Protein AF-0000000078271112 (afdb_homodimer)

InterPro domains:
  IPR029063 S-adenosyl-L-methionine-dependent methyltransferase superfamily [G3DSA:3.40.50.150] (28-225)
  IPR029063 S-adenosyl-L-methionine-dependent methyltransferase superfamily [SSF53335] (27-221)
  IPR041698 Methyltransferase domain 25 [PF13649] (45-143)

pLDDT: mean 88.11, std 14.81, range [43.38, 98.81]

Nearest PDB structures (foldseek):
  2p8j-assembly1_B  TM=8.401E-01  e=4.299E-16  Clostridium acetobutylicum
  2p8j-assembly1_A  TM=8.606E-01  e=5.209E-15  Clostridium acetobutylicum
  7d8d-assembly1_A  TM=6.801E-01  e=1.195E-10  Saccharomyces cerevisiae
  3dp7-assembly1_B  TM=7.350E-01  e=6.106E-08  Phocaeicola vulgatus ATCC 8482
  3mcz-assembly1_B  TM=5.991E-01  e=2.538E-09  Burkholderia thailandensis E264

Organism: NCBI:txid3161138

Secondary structure (DSSP, 8-state):
-HHHHHHHHHHHHHHHHHHTT----S--HHHHHHHHHHGGG-SEEEEET-TTSHHHHHHHHTT-SEEEEEES-HHHHHHHHHHHHHTT--EEEEE--TT--HHHHHT---EEEEEE-S-GGGS-HHHHHHHHHHHHHHEEEEEEEEEEEE-TTSTTTT-SEEEETTEEE--SGGGTT-EEE---HHHHHHHHHHTTEEEEEEEEEEEEETTTTEEEEEEEEEEEE-/-HHHHHHHHHHHHHHHHHHHH----S--HHHHHHHHHHGGG-SEEEEET-TTSHHHHHHHHTT-SEEEEEES-HHHHHHHHHHHHHTT---EEEE--TT--HHHHHT---EEEEEE-S-GGGS-HHHHHHHHHHHHHHEEEEEEEEEEEE-TTSTTTT-SEEEETTEEE--SGGGTT-EEE---HHHHHHHHHHTTEEEEEEEEEEEEETTTTEEEEEEEEEEEE-

Foldseek 3Di:
DVLLVVLLVVLLVLVLVVLVVPCPVADDPVVLVVCLVCVVQFQAEEEEQCFLPRVVVSNVVSPHHEYEYEEQDPVRLVNNVVVCVVVVNDYHYFHDHPDDQPCVGVVAQAGQEYEAEPPQFQDDLVRVLVVLLSVLRRHHAFRKYKYKAWACVFPQQPAADAPDVQWHQHPDPSRHSGITRHDHPVSVVVSCVSSQWAWDDWDKDWDADPVRPGITIMIITMTTHD/DVLLVVLLVVLLVLVLVVLVVPPPPADDPVVLVVCLVCVVQFQAEEEEQCFLPRVVVSNVVSPHHEYEYEHQDPNRLVNNVVVCVVVVNDYHYFHDHPDDQPCVGVVAQAGQEYEAEPPCFQDDLVVVLVVLLSVLRRHHAFRKYKYKAWACVFPQFPAADAPDVQWHQHCDPSRHSGITRHDHPVSVCVSCVSSQWAWDDWDKDWDADPVRPGITIMIITMTTHD

Sequence (452 aa):
MDEIIKAQEHSYKLWEQHISNSMLLYPNEYLTRYIYANRRDFNSILDFGCGDGRHLEMIARAGLEHIIGVDYNRSVLDIAQQRCQKYNIKCELYQNNQNSNLKDLIQRDNLDCVVCWGITLTNAYYAISDIFKQFAKILKPNGKVIANWRAQDDSLYGDGKEIAKDTFIIERDSHKGMLYYIPNLDDIKEIYKSANLEIISIDSERFTIDNGKIINSWHIIEAKKIMDEIIKAQEHSYKLWEQHISNSMLLYPNEYLTRYIYANRRDFNSILDFGCGDGRHLEMIARAGLEHIIGVDYNRSVLDIAQQRCQKYNIKCELYQNNQNSNLKDLIQRDNLDCVVCWGITLTNAYYAISDIFKQFAKILKPNGKVIANWRAQDDSLYGDGKEIAKDTFIIERDSHKGMLYYIPNLDDIKEIYKSANLEIISIDSERFTIDNGKIINSWHIIEAKKI

Structure (mmCIF, N/CA/C/O backbone):
data_AF-0000000078271112-model_v1
#
loop_
_entity.id
_entity.type
_entity.pdbx_description
1 polymer 'SAM-dependent methyltransferase'
#
loop_
_atom_site.group_PDB
_atom_site.id
_atom_site.type_symbol
_atom_site.label_atom_id
_atom_site.label_alt_id
_atom_site.label_comp_id
_atom_site.label_asym_id
_atom_site.label_entity_id
_atom_site.label_seq_id
_atom_site.pdbx_PDB_ins_code
_atom_site.Cartn_x
_atom_site.Cartn_y
_atom_site.Cartn_z
_atom_site.occupancy
_atom_site.B_iso_or_equiv
_atom_site.auth_seq_id
_atom_site.auth_comp_id
_atom_site.auth_asym_id
_atom_site.auth_atom_id
_atom_site.pdbx_PDB_model_num
ATOM 1 N N . MET A 1 1 ? -8.211 17.734 30.438 1 47.28 1 MET A N 1
ATOM 2 C CA . MET A 1 1 ? -7.234 18.375 29.562 1 47.28 1 MET A CA 1
ATOM 3 C C . MET A 1 1 ? -5.82 17.891 29.859 1 47.28 1 MET A C 1
ATOM 5 O O . MET A 1 1 ? -5.078 17.531 28.953 1 47.28 1 MET A O 1
ATOM 9 N N . ASP A 1 2 ? -5.523 17.672 31.094 1 55.12 2 ASP A N 1
ATOM 10 C CA . ASP A 1 2 ? -4.164 17.344 31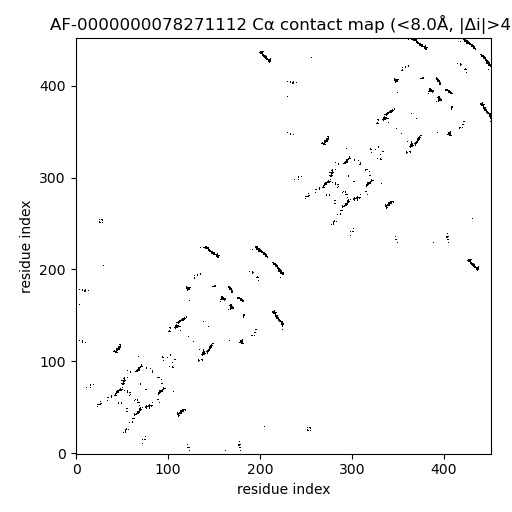.531 1 55.12 2 ASP A CA 1
ATOM 11 C C . ASP A 1 2 ? -3.82 15.891 31.188 1 55.12 2 ASP A C 1
ATOM 13 O O . ASP A 1 2 ? -2.732 15.609 30.688 1 55.12 2 ASP A O 1
ATOM 17 N N . GLU A 1 3 ? -4.68 14.961 31.359 1 50.75 3 GLU A N 1
ATOM 18 C CA . GLU A 1 3 ? -4.418 13.547 31.094 1 50.75 3 GLU A CA 1
ATOM 19 C C . GLU A 1 3 ? -4.223 13.289 29.609 1 50.75 3 GLU A C 1
ATOM 21 O O . GLU A 1 3 ? -3.375 12.492 29.219 1 50.75 3 GLU A O 1
ATOM 26 N N . ILE A 1 4 ? -4.855 13.938 28.781 1 48.5 4 ILE A N 1
ATOM 27 C CA . ILE A 1 4 ? -4.742 13.797 27.344 1 48.5 4 ILE A CA 1
ATOM 28 C C . ILE A 1 4 ? -3.371 14.281 26.875 1 48.5 4 ILE A C 1
ATOM 30 O O . ILE A 1 4 ? -2.723 13.641 26.047 1 48.5 4 ILE A O 1
ATOM 34 N N . ILE A 1 5 ? -3.023 15.547 27.359 1 49.81 5 ILE A N 1
ATOM 35 C CA . ILE A 1 5 ? -1.729 16.109 27.016 1 49.81 5 ILE A CA 1
ATOM 36 C C . ILE A 1 5 ? -0.615 15.148 27.406 1 49.81 5 ILE A C 1
ATOM 38 O O . ILE A 1 5 ? 0.311 14.914 26.625 1 49.81 5 ILE A O 1
ATOM 42 N N . LYS A 1 6 ? -0.731 14.602 28.703 1 56.81 6 LYS A N 1
ATOM 43 C CA . LYS A 1 6 ? 0.271 13.656 29.172 1 56.81 6 LYS A CA 1
ATOM 44 C C . LYS A 1 6 ? 0.307 12.406 28.297 1 56.81 6 LYS A C 1
ATOM 46 O O . LYS A 1 6 ? 1.384 11.914 27.953 1 56.81 6 LYS A O 1
ATOM 51 N N . ALA A 1 7 ? -0.798 11.93 27.906 1 53 7 ALA A N 1
ATOM 52 C CA . ALA A 1 7 ? -0.887 10.734 27.078 1 53 7 ALA A CA 1
ATOM 53 C C . ALA A 1 7 ? -0.323 11 25.672 1 53 7 ALA A C 1
ATOM 55 O O . ALA A 1 7 ? 0.351 10.141 25.109 1 53 7 ALA A O 1
ATOM 56 N N . GLN A 1 8 ? -0.509 12.117 25.172 1 48 8 GLN A N 1
ATOM 57 C CA . GLN A 1 8 ? 0.015 12.5 23.875 1 48 8 GLN A CA 1
ATOM 58 C C . GLN A 1 8 ? 1.54 12.562 23.891 1 48 8 GLN A C 1
ATOM 60 O O . GLN A 1 8 ? 2.195 12.062 22.969 1 48 8 GLN A O 1
ATOM 65 N N . GLU A 1 9 ? 2.014 13.234 24.922 1 55.5 9 GLU A N 1
ATOM 66 C CA . GLU A 1 9 ? 3.465 13.336 25.062 1 55.5 9 GLU A CA 1
ATOM 67 C C . GLU A 1 9 ? 4.105 11.961 25.188 1 55.5 9 GLU A C 1
ATOM 69 O O . GLU A 1 9 ? 5.168 11.703 24.609 1 55.5 9 GLU A O 1
ATOM 74 N N . HIS A 1 10 ? 3.496 11.055 25.922 1 56.44 10 HIS A N 1
ATOM 75 C CA . HIS A 1 10 ? 3.969 9.688 26.094 1 56.44 10 HIS A CA 1
ATOM 76 C C . HIS A 1 10 ? 3.922 8.922 24.781 1 56.44 10 HIS A C 1
ATOM 78 O O . HIS A 1 10 ? 4.848 8.172 24.453 1 56.44 10 HIS A O 1
ATOM 84 N N . SER A 1 11 ? 2.971 9.148 24 1 53.44 11 SER A N 1
ATOM 85 C CA . SER A 1 11 ? 2.83 8.492 22.703 1 53.44 11 SER A CA 1
ATOM 86 C C . SER A 1 11 ? 3.939 8.914 21.75 1 53.44 11 SER A C 1
ATOM 88 O O . SER A 1 11 ? 4.461 8.094 21 1 53.44 11 SER A O 1
ATOM 90 N N . TYR A 1 12 ? 4.246 10.211 21.797 1 52.47 12 TYR A N 1
ATOM 91 C CA . TYR A 1 12 ? 5.324 10.703 20.938 1 52.47 12 TYR A CA 1
ATOM 92 C C . TYR A 1 12 ? 6.637 10 21.281 1 52.47 12 TYR A C 1
ATOM 94 O O . TYR A 1 12 ? 7.398 9.641 20.375 1 52.47 12 TYR A O 1
ATOM 102 N N . LYS A 1 13 ? 6.984 9.727 22.547 1 55.78 13 LYS A N 1
ATOM 103 C CA . LYS A 1 13 ? 8.188 9.047 23 1 55.78 13 LYS A CA 1
ATOM 104 C C . LYS A 1 13 ? 8.203 7.586 22.562 1 55.78 13 LYS A C 1
ATOM 106 O O . LYS A 1 13 ? 9.234 7.07 22.141 1 55.78 13 LYS A O 1
ATOM 111 N N . LEU A 1 14 ? 7.062 6.891 22.641 1 53.66 14 LEU A N 1
ATOM 112 C CA . LEU A 1 14 ? 6.961 5.488 22.25 1 53.66 14 LEU A CA 1
ATOM 113 C C . LEU A 1 14 ? 7.152 5.328 20.734 1 53.66 14 LEU A C 1
ATOM 115 O O . LEU A 1 14 ? 7.777 4.363 20.297 1 53.66 14 LEU A O 1
ATOM 119 N N . TRP A 1 15 ? 6.594 6.168 20.031 1 51.69 15 TRP A N 1
ATOM 120 C CA . TRP A 1 15 ? 6.758 6.145 18.578 1 51.69 15 TRP A CA 1
ATOM 121 C C . TRP A 1 15 ? 8.227 6.242 18.188 1 51.69 15 TRP A C 1
ATOM 123 O O . TRP A 1 15 ? 8.68 5.555 17.281 1 51.69 15 TRP A O 1
ATOM 133 N N . GLU A 1 16 ? 8.961 7.016 18.859 1 51.28 16 GLU A N 1
ATOM 134 C CA . GLU A 1 16 ? 10.398 7.16 18.625 1 51.28 16 GLU A CA 1
ATOM 135 C C . GLU A 1 16 ? 11.109 5.82 18.75 1 51.28 16 GLU A C 1
ATOM 137 O O . GLU A 1 16 ? 12 5.508 17.953 1 51.28 16 GLU A O 1
ATOM 142 N N . GLN A 1 17 ? 10.75 5.07 19.719 1 51.94 17 GLN A N 1
ATOM 143 C CA . GLN A 1 17 ? 11.383 3.777 19.938 1 51.94 17 GLN A CA 1
ATOM 144 C C . GLN A 1 17 ? 10.992 2.771 18.875 1 51.94 17 GLN A C 1
ATOM 146 O O . GLN A 1 17 ? 11.797 1.922 18.484 1 51.94 17 GLN A O 1
ATOM 151 N N . HIS A 1 18 ? 9.836 2.727 18.406 1 47.44 18 HIS A N 1
ATOM 152 C CA . HIS A 1 18 ? 9.305 1.797 17.422 1 47.44 18 HIS A CA 1
ATOM 153 C C . HIS A 1 18 ? 9.891 2.068 16.047 1 47.44 18 HIS A C 1
ATOM 155 O O . HIS A 1 18 ? 10.211 1.133 15.305 1 47.44 18 HIS A O 1
ATOM 161 N N . ILE A 1 19 ? 10.047 3.262 15.633 1 46.75 19 ILE A N 1
ATOM 162 C CA . ILE A 1 19 ? 10.516 3.615 14.297 1 46.75 19 ILE A CA 1
ATOM 163 C C . ILE A 1 19 ? 11.992 3.277 14.156 1 46.75 19 ILE A C 1
ATOM 165 O O . ILE A 1 19 ? 12.453 2.887 13.086 1 46.75 19 ILE A O 1
ATOM 169 N N . SER A 1 20 ? 12.688 3.332 15.18 1 43.38 20 SER A N 1
ATOM 170 C CA . SER A 1 20 ? 14.102 3.02 15.031 1 43.38 20 SER A CA 1
ATOM 171 C C . SER A 1 20 ? 14.305 1.609 14.484 1 43.38 20 SER A C 1
ATOM 173 O O . SER A 1 20 ? 15.289 1.341 13.797 1 43.38 20 SER A O 1
ATOM 175 N N . ASN A 1 21 ? 13.5 0.741 14.758 1 43.47 21 ASN A N 1
ATOM 176 C CA . ASN A 1 21 ? 13.703 -0.649 14.367 1 43.47 21 ASN A CA 1
ATOM 177 C C . ASN A 1 21 ? 12.984 -0.968 13.055 1 43.47 21 ASN A C 1
ATOM 179 O O . ASN A 1 21 ? 13.18 -2.037 12.477 1 43.47 21 ASN A O 1
ATOM 183 N N . SER A 1 22 ? 11.859 -0.293 12.797 1 44.56 22 SER A N 1
ATOM 184 C CA . SER A 1 22 ? 11 -0.659 11.68 1 44.56 22 SER A CA 1
ATOM 185 C C . SER A 1 22 ? 11.398 0.09 10.406 1 44.56 22 SER A C 1
ATOM 187 O O . SER A 1 22 ? 11.344 1.321 10.367 1 44.56 22 SER A O 1
ATOM 189 N N . MET A 1 23 ? 12.422 -0.228 9.781 1 43.69 23 MET A N 1
ATOM 190 C CA . MET A 1 23 ? 12.773 0.307 8.469 1 43.69 23 MET A CA 1
ATOM 191 C C . MET A 1 23 ? 11.539 0.406 7.574 1 43.69 23 MET A C 1
ATOM 193 O O . MET A 1 23 ? 11.023 -0.611 7.105 1 43.69 23 MET A O 1
ATOM 197 N N . LEU A 1 24 ? 10.523 1.149 7.941 1 53.94 24 LEU A N 1
ATOM 198 C CA . LEU A 1 24 ? 9.461 1.51 7.016 1 53.94 24 LEU A CA 1
ATOM 199 C C . LEU A 1 24 ? 10.023 1.9 5.656 1 53.94 24 LEU A C 1
ATOM 201 O O . LEU A 1 24 ? 10.273 3.08 5.398 1 53.94 24 LEU A O 1
ATOM 205 N N . LEU A 1 25 ? 10.453 0.879 4.988 1 69.5 25 LEU A N 1
ATOM 206 C CA . LEU A 1 25 ? 11.352 1.013 3.846 1 69.5 25 LEU A CA 1
ATOM 207 C C . LEU A 1 25 ? 10.625 1.623 2.652 1 69.5 25 LEU A C 1
ATOM 209 O O . LEU A 1 25 ? 11.156 2.516 1.986 1 69.5 25 LEU A O 1
ATOM 213 N N . TYR A 1 26 ? 9.312 1.287 2.666 1 87 26 TYR A N 1
ATOM 214 C CA . TYR A 1 26 ? 8.656 1.716 1.432 1 87 26 TYR A CA 1
ATOM 215 C C . TYR A 1 26 ? 7.508 2.67 1.726 1 87 26 TYR A C 1
ATOM 217 O O . TYR A 1 26 ? 6.891 2.598 2.791 1 87 26 TYR A O 1
ATOM 225 N N . PRO A 1 27 ? 7.262 3.662 0.938 1 92.19 27 PRO A N 1
ATOM 226 C CA . PRO A 1 27 ? 6.141 4.582 1.134 1 92.19 27 PRO A CA 1
ATOM 227 C C . PRO A 1 27 ? 4.785 3.891 1.033 1 92.19 27 PRO A C 1
ATOM 229 O O . PRO A 1 27 ? 4.699 2.76 0.546 1 92.19 27 PRO A O 1
ATOM 232 N N . ASN A 1 28 ? 3.777 4.547 1.614 1 94.94 28 ASN A N 1
ATOM 233 C CA . ASN A 1 28 ? 2.412 4.059 1.456 1 94.94 28 ASN A CA 1
ATOM 234 C C . ASN A 1 28 ? 1.999 4.012 -0.012 1 94.94 28 ASN A C 1
ATOM 236 O O . ASN A 1 28 ? 2.248 4.961 -0.761 1 94.94 28 ASN A O 1
ATOM 240 N N . GLU A 1 29 ? 1.38 2.939 -0.361 1 92.88 29 GLU A N 1
ATOM 241 C CA . GLU A 1 29 ? 1.055 2.721 -1.767 1 92.88 29 GLU A CA 1
ATOM 242 C C . GLU A 1 29 ? -0.003 3.709 -2.248 1 92.88 29 GLU A C 1
ATOM 244 O O . GLU A 1 29 ? 0.097 4.242 -3.355 1 92.88 29 GLU A O 1
ATOM 249 N N . TYR A 1 30 ? -1.003 3.959 -1.472 1 95.94 30 TYR A N 1
ATOM 250 C CA . TYR A 1 30 ? -2.053 4.887 -1.873 1 95.94 30 TYR A CA 1
ATOM 251 C C . TYR A 1 30 ? -1.487 6.285 -2.107 1 95.94 30 TYR A C 1
ATOM 253 O O . TYR A 1 30 ? -1.738 6.895 -3.148 1 95.94 30 TYR A O 1
ATOM 261 N N . LEU A 1 31 ? -0.753 6.746 -1.121 1 96.69 31 LEU A N 1
ATOM 262 C CA . LEU A 1 31 ? -0.17 8.078 -1.212 1 96.69 31 LEU A CA 1
ATOM 263 C C . LEU A 1 31 ? 0.755 8.188 -2.42 1 96.69 31 LEU A C 1
ATOM 265 O O . LEU A 1 31 ? 0.786 9.219 -3.094 1 96.69 31 LEU A O 1
ATOM 269 N N . THR A 1 32 ? 1.495 7.145 -2.705 1 93.81 32 THR A N 1
ATOM 270 C CA . THR A 1 32 ? 2.389 7.113 -3.859 1 93.81 32 THR A CA 1
ATOM 271 C C . THR A 1 32 ? 1.607 7.316 -5.152 1 93.81 32 THR A C 1
ATOM 273 O O . THR A 1 32 ? 1.976 8.156 -5.98 1 93.81 32 THR A O 1
ATOM 276 N N . ARG A 1 33 ? 0.561 6.574 -5.262 1 92.81 33 ARG A N 1
ATOM 277 C CA . ARG A 1 33 ? -0.277 6.715 -6.449 1 92.81 33 ARG A CA 1
ATOM 278 C C . ARG A 1 33 ? -0.792 8.148 -6.59 1 92.81 33 ARG A C 1
ATOM 280 O O . ARG A 1 33 ? -0.781 8.711 -7.684 1 92.81 33 ARG A O 1
ATOM 287 N N . TYR A 1 34 ? -1.225 8.703 -5.527 1 96.12 34 TYR A N 1
ATOM 288 C CA . TYR A 1 34 ? -1.773 10.055 -5.523 1 96.12 34 TYR A CA 1
ATOM 289 C C . TYR A 1 34 ? -0.728 11.07 -5.969 1 96.12 34 TYR A C 1
ATOM 291 O O . TYR A 1 34 ? -1.002 11.922 -6.82 1 96.12 34 TYR A O 1
ATOM 299 N N . ILE A 1 35 ? 0.471 11.008 -5.352 1 95.69 35 ILE A N 1
ATOM 300 C CA . ILE A 1 35 ? 1.534 11.969 -5.641 1 95.69 35 ILE A CA 1
ATOM 301 C C . ILE A 1 35 ? 1.951 11.852 -7.105 1 95.69 35 ILE A C 1
ATOM 303 O O . ILE A 1 35 ? 2.074 12.859 -7.805 1 95.69 35 ILE A O 1
ATOM 307 N N . TYR A 1 36 ? 2.102 10.656 -7.582 1 91.75 36 TYR A N 1
ATOM 308 C CA . TYR A 1 36 ? 2.539 10.469 -8.961 1 91.75 36 TYR A CA 1
ATOM 309 C C . TYR A 1 36 ? 1.475 10.938 -9.945 1 91.75 36 TYR A C 1
ATOM 311 O O . TYR A 1 36 ? 1.794 11.531 -10.977 1 91.75 36 TYR A O 1
ATOM 319 N N . ALA A 1 37 ? 0.24 10.688 -9.602 1 92.38 37 ALA A N 1
ATOM 320 C CA . ALA A 1 37 ? -0.849 11.109 -10.484 1 92.38 37 ALA A CA 1
ATOM 321 C C . ALA A 1 37 ? -0.952 12.633 -10.539 1 92.38 37 ALA A C 1
ATOM 323 O O . ALA A 1 37 ? -1.378 13.188 -11.555 1 92.38 37 ALA A O 1
ATOM 324 N N . ASN A 1 38 ? -0.513 13.289 -9.484 1 94.06 38 ASN A N 1
ATOM 325 C CA . ASN A 1 38 ? -0.705 14.734 -9.391 1 94.06 38 ASN A CA 1
ATOM 326 C C . ASN A 1 38 ? 0.626 15.477 -9.422 1 94.06 38 ASN A C 1
ATOM 328 O O . ASN A 1 38 ? 0.677 16.688 -9.156 1 94.06 38 ASN A O 1
ATOM 332 N N . ARG A 1 39 ? 1.689 14.836 -9.789 1 91.62 39 ARG A N 1
ATOM 333 C CA . ARG A 1 39 ? 3.043 15.359 -9.633 1 91.62 39 ARG A CA 1
ATOM 334 C C . ARG A 1 39 ? 3.24 16.609 -10.477 1 91.62 39 ARG A C 1
ATOM 336 O O . ARG A 1 39 ? 4.043 17.484 -10.125 1 91.62 39 ARG A O 1
ATOM 343 N N . ARG A 1 40 ? 2.475 16.766 -11.523 1 93.19 40 ARG A N 1
ATOM 344 C CA . ARG A 1 40 ? 2.635 17.938 -12.391 1 93.19 40 ARG A CA 1
ATOM 345 C C . ARG A 1 40 ? 1.954 19.156 -11.797 1 93.19 40 ARG A C 1
ATOM 347 O O . ARG A 1 40 ? 2.238 20.281 -12.195 1 93.19 40 ARG A O 1
ATOM 354 N N . ASP A 1 41 ? 1.094 18.875 -10.836 1 94.38 41 ASP A N 1
ATOM 355 C CA . ASP A 1 41 ? 0.345 19.969 -10.219 1 94.38 41 ASP A CA 1
ATOM 356 C C . ASP A 1 41 ? 1.08 20.516 -8.992 1 94.38 41 ASP A C 1
ATOM 358 O O . ASP A 1 41 ? 0.728 21.578 -8.477 1 94.38 41 ASP A O 1
ATOM 362 N N . PHE A 1 42 ? 2.098 19.844 -8.586 1 95.88 42 PHE A N 1
ATOM 363 C CA . PHE A 1 42 ? 2.754 20.203 -7.332 1 95.88 42 PHE A CA 1
ATOM 364 C C . PHE A 1 42 ? 4.211 20.594 -7.574 1 95.88 42 PHE A C 1
ATOM 366 O O . PHE A 1 42 ? 4.98 19.797 -8.125 1 95.88 42 PHE A O 1
ATOM 373 N N . ASN A 1 43 ? 4.512 21.781 -7.215 1 94.5 43 ASN A N 1
ATOM 374 C CA . ASN A 1 43 ? 5.91 22.188 -7.203 1 94.5 43 ASN A CA 1
ATOM 375 C C . ASN A 1 43 ? 6.5 22.125 -5.797 1 94.5 43 ASN A C 1
ATOM 377 O O . ASN A 1 43 ? 7.684 21.844 -5.625 1 94.5 43 ASN A O 1
ATOM 381 N N . SER A 1 44 ? 5.656 22.484 -4.832 1 97.38 44 SER A N 1
ATOM 382 C CA . SER A 1 44 ? 6.059 22.516 -3.43 1 97.38 44 SER A CA 1
ATOM 383 C C . SER A 1 44 ? 5.148 21.641 -2.572 1 97.38 44 SER A C 1
ATOM 385 O O . SER A 1 44 ? 3.928 21.672 -2.727 1 97.38 44 SER A O 1
ATOM 387 N N . ILE A 1 45 ? 5.777 20.859 -1.709 1 98.31 45 ILE A N 1
ATOM 388 C CA . ILE A 1 45 ? 5.008 19.938 -0.891 1 98.31 45 ILE A CA 1
ATOM 389 C C . ILE A 1 45 ? 5.633 19.828 0.497 1 98.31 45 ILE A C 1
ATOM 391 O O . ILE A 1 45 ? 6.859 19.828 0.632 1 98.31 45 ILE A O 1
ATOM 395 N N . LEU A 1 46 ? 4.789 19.828 1.486 1 98.25 46 LEU A N 1
ATOM 396 C CA . LEU A 1 46 ? 5.199 19.594 2.867 1 98.25 46 LEU A CA 1
ATOM 397 C C . LEU A 1 46 ? 4.676 18.25 3.365 1 98.25 46 LEU A C 1
ATOM 399 O O . LEU A 1 46 ? 3.482 17.953 3.246 1 98.25 46 LEU A O 1
ATOM 403 N N . ASP A 1 47 ? 5.574 17.406 3.773 1 98 47 ASP A N 1
ATOM 404 C CA . ASP A 1 47 ? 5.227 16.203 4.508 1 98 47 ASP A CA 1
ATOM 405 C C . ASP A 1 47 ? 5.238 16.453 6.016 1 98 47 ASP A C 1
ATOM 407 O O . ASP A 1 47 ? 6.301 16.438 6.641 1 98 47 ASP A O 1
ATOM 411 N N . PHE A 1 48 ? 3.998 16.719 6.621 1 97 48 PHE A N 1
ATOM 412 C CA . PHE A 1 48 ? 3.871 16.969 8.055 1 97 48 PHE A CA 1
ATOM 413 C C . PHE A 1 48 ? 3.896 15.664 8.836 1 97 48 PHE A C 1
ATOM 415 O O . PHE A 1 48 ? 3.033 14.805 8.648 1 97 48 PHE A O 1
ATOM 422 N N . GLY A 1 49 ? 4.801 15.555 9.75 1 94 49 GLY A N 1
ATOM 423 C CA . GLY A 1 49 ? 5.078 14.258 10.352 1 94 49 GLY A CA 1
ATOM 424 C C . GLY A 1 49 ? 5.824 13.312 9.43 1 94 49 GLY A C 1
ATOM 425 O O . GLY A 1 49 ? 5.406 12.172 9.227 1 94 49 GLY A O 1
ATOM 426 N N . CYS A 1 50 ? 6.953 13.742 8.914 1 94.88 50 CYS A N 1
ATOM 427 C CA . CYS A 1 50 ? 7.621 13.055 7.812 1 94.88 50 CYS A CA 1
ATOM 428 C C . CYS A 1 50 ? 8.352 11.82 8.312 1 94.88 50 CYS A C 1
ATOM 430 O O . CYS A 1 50 ? 8.742 10.961 7.512 1 94.88 50 CYS A O 1
ATOM 432 N N . GLY A 1 51 ? 8.547 11.703 9.672 1 91.06 51 GLY A N 1
ATOM 433 C CA . GLY A 1 51 ? 9.195 10.523 10.219 1 91.06 51 GLY A CA 1
ATOM 434 C C . GLY A 1 51 ? 10.57 10.273 9.625 1 91.06 51 GLY A C 1
ATOM 435 O O . GLY A 1 51 ? 11.406 11.188 9.57 1 91.06 51 GLY A O 1
ATOM 436 N N . ASP A 1 52 ? 10.828 9.062 9.203 1 87.56 52 ASP A N 1
ATOM 437 C CA . ASP A 1 52 ? 12.148 8.672 8.711 1 87.56 52 ASP A CA 1
ATOM 438 C C . ASP A 1 52 ? 12.352 9.141 7.27 1 87.56 52 ASP A C 1
ATOM 440 O O . ASP A 1 52 ? 13.375 8.844 6.656 1 87.56 52 ASP A O 1
ATOM 444 N N . GLY A 1 53 ? 11.367 9.742 6.684 1 92 53 GLY A N 1
ATOM 445 C CA . GLY A 1 53 ? 11.516 10.383 5.387 1 92 53 GLY A CA 1
ATOM 446 C C . GLY A 1 53 ? 11.125 9.492 4.227 1 92 53 GLY A C 1
ATOM 447 O O . GLY A 1 53 ? 11.438 9.789 3.072 1 92 53 GLY A O 1
ATOM 448 N N . ARG A 1 54 ? 10.438 8.391 4.461 1 90.62 54 ARG A N 1
ATOM 449 C CA . ARG A 1 54 ? 10.078 7.465 3.393 1 90.62 54 ARG A CA 1
ATOM 450 C C . ARG A 1 54 ? 9.227 8.156 2.334 1 90.62 54 ARG A C 1
ATOM 452 O O . ARG A 1 54 ? 9.391 7.914 1.137 1 90.62 54 ARG A O 1
ATOM 459 N N . HIS A 1 55 ? 8.375 8.992 2.746 1 95.81 55 HIS A N 1
ATOM 460 C CA . HIS A 1 55 ? 7.543 9.688 1.768 1 95.81 55 HIS A CA 1
ATOM 461 C C . HIS A 1 55 ? 8.297 10.852 1.131 1 95.81 55 HIS A C 1
ATOM 463 O O . HIS A 1 55 ? 8.031 11.203 -0.022 1 95.81 55 HIS A O 1
ATOM 469 N N . LEU A 1 56 ? 9.289 11.461 1.831 1 95.06 56 LEU A N 1
ATOM 470 C CA . LEU A 1 56 ? 10.133 12.484 1.23 1 95.06 56 LEU A CA 1
ATOM 471 C C . LEU A 1 56 ? 10.891 11.93 0.026 1 95.06 56 LEU A C 1
ATOM 473 O O . LEU A 1 56 ? 10.938 12.57 -1.028 1 95.06 56 LEU A O 1
ATOM 477 N N . GLU A 1 57 ? 11.445 10.797 0.239 1 90 57 GLU A N 1
ATOM 478 C CA . GLU A 1 57 ? 12.172 10.141 -0.841 1 90 57 GLU A CA 1
ATOM 479 C C . GLU A 1 57 ? 11.258 9.875 -2.039 1 90 57 GLU A C 1
ATOM 481 O O . GLU A 1 57 ? 11.633 10.148 -3.182 1 90 57 GLU A O 1
ATOM 486 N N . MET A 1 58 ? 10.133 9.305 -1.766 1 91.56 58 MET A N 1
ATOM 487 C CA . MET A 1 58 ? 9.164 8.984 -2.812 1 91.56 58 MET A CA 1
ATOM 488 C C . MET A 1 58 ? 8.727 10.25 -3.551 1 91.56 58 MET A C 1
ATOM 490 O O . MET A 1 58 ? 8.656 10.258 -4.781 1 91.56 58 MET A O 1
ATOM 494 N N . ILE A 1 59 ? 8.5 11.359 -2.842 1 95.56 59 ILE A N 1
ATOM 495 C CA . ILE A 1 59 ? 8.078 12.633 -3.422 1 95.56 59 ILE A CA 1
ATOM 496 C C . ILE A 1 59 ? 9.188 13.172 -4.324 1 95.56 59 ILE A C 1
ATOM 498 O O . ILE A 1 59 ? 8.914 13.641 -5.434 1 95.56 59 ILE A O 1
ATOM 502 N N . ALA A 1 60 ? 10.391 13.055 -3.852 1 92.25 60 ALA A N 1
ATOM 503 C CA . ALA A 1 60 ? 11.531 13.508 -4.645 1 92.25 60 ALA A CA 1
ATOM 504 C C . ALA A 1 60 ? 11.648 12.703 -5.938 1 92.25 60 ALA A C 1
ATOM 506 O O . ALA A 1 60 ? 11.883 13.266 -7.008 1 92.25 60 ALA A O 1
ATOM 507 N N . ARG A 1 61 ? 11.484 11.445 -5.816 1 87.5 61 ARG A N 1
ATOM 508 C CA . ARG A 1 61 ? 11.586 10.562 -6.973 1 87.5 61 ARG A CA 1
ATOM 509 C C . ARG A 1 61 ? 10.477 10.852 -7.977 1 87.5 61 ARG A C 1
ATOM 511 O O . ARG A 1 61 ? 10.648 10.641 -9.18 1 87.5 61 ARG A O 1
ATOM 518 N N . ALA A 1 62 ? 9.383 11.328 -7.441 1 90 62 ALA A N 1
ATOM 519 C CA . ALA A 1 62 ? 8.266 11.688 -8.312 1 90 62 ALA A CA 1
ATOM 520 C C . ALA A 1 62 ? 8.57 12.961 -9.094 1 90 62 ALA A C 1
ATOM 522 O O . ALA A 1 62 ? 7.816 13.344 -9.992 1 90 62 ALA A O 1
ATOM 523 N N . GLY A 1 63 ? 9.625 13.633 -8.75 1 91.12 63 GLY A N 1
ATOM 524 C CA . GLY A 1 63 ? 10.094 14.75 -9.547 1 91.12 63 GLY A CA 1
ATOM 525 C C . GLY A 1 63 ? 9.75 16.109 -8.953 1 91.12 63 GLY A C 1
ATOM 526 O O . GLY A 1 63 ? 9.898 17.141 -9.609 1 91.12 63 GLY A O 1
ATOM 527 N N . LEU A 1 64 ? 9.219 16.109 -7.754 1 92.81 64 LEU A N 1
ATOM 528 C CA . LEU A 1 64 ? 8.898 17.375 -7.121 1 92.81 64 LEU A CA 1
ATOM 529 C C . LEU A 1 64 ? 10.172 18.109 -6.691 1 92.81 64 LEU A C 1
ATOM 531 O O . LEU A 1 64 ? 11.125 17.484 -6.23 1 92.81 64 LEU A O 1
ATOM 535 N N . GLU A 1 65 ? 10.117 19.375 -6.758 1 90.5 65 GLU A N 1
ATOM 536 C CA . GLU A 1 65 ? 11.336 20.156 -6.641 1 90.5 65 GLU A CA 1
ATOM 537 C C . GLU A 1 65 ? 11.508 20.703 -5.227 1 90.5 65 GLU A C 1
ATOM 539 O O . GLU A 1 65 ? 12.625 20.75 -4.703 1 90.5 65 GLU A O 1
ATOM 544 N N . HIS A 1 66 ? 10.461 21.219 -4.645 1 96.31 66 HIS A N 1
ATOM 545 C CA . HIS A 1 66 ? 10.531 21.844 -3.328 1 96.31 66 HIS A CA 1
ATOM 546 C C . HIS A 1 66 ? 9.852 20.984 -2.271 1 96.31 66 HIS A C 1
ATOM 548 O O . HIS A 1 66 ? 8.625 21.016 -2.125 1 96.31 66 HIS A O 1
ATOM 554 N N . ILE A 1 67 ? 10.648 20.281 -1.534 1 97.94 67 ILE A N 1
ATOM 555 C CA . ILE A 1 67 ? 10.148 19.297 -0.575 1 97.94 67 ILE A CA 1
ATOM 556 C C . ILE A 1 67 ? 10.531 19.734 0.841 1 97.94 67 ILE A C 1
ATOM 558 O O . ILE A 1 67 ? 11.688 20.062 1.106 1 97.94 67 ILE A O 1
ATOM 562 N N . ILE A 1 68 ? 9.539 19.75 1.699 1 97.88 68 ILE A N 1
ATOM 563 C CA . ILE A 1 68 ? 9.742 20.109 3.102 1 97.88 68 ILE A CA 1
ATOM 564 C C . ILE A 1 68 ? 9.258 18.969 3.992 1 97.88 68 ILE A C 1
ATOM 566 O O . ILE A 1 68 ? 8.195 18.391 3.748 1 97.88 68 ILE A O 1
ATOM 570 N N . GLY A 1 69 ? 10.016 18.547 4.906 1 97.38 69 GLY A N 1
ATOM 571 C CA . GLY A 1 69 ? 9.609 17.609 5.949 1 97.38 69 GLY A CA 1
ATOM 572 C C . GLY A 1 69 ? 9.609 18.234 7.336 1 97.38 69 GLY A C 1
ATOM 573 O O . GLY A 1 69 ? 10.523 18.984 7.688 1 97.38 69 GLY A O 1
ATOM 574 N N . VAL A 1 70 ? 8.547 18.016 8.078 1 96 70 VAL A N 1
ATOM 575 C CA . VAL A 1 70 ? 8.453 18.484 9.461 1 96 70 VAL A CA 1
ATOM 576 C C . VAL A 1 70 ? 8.133 17.312 10.383 1 96 70 VAL A C 1
ATOM 578 O O . VAL A 1 70 ? 7.297 16.469 10.062 1 96 70 VAL A O 1
ATOM 581 N N . ASP A 1 71 ? 8.844 17.188 11.398 1 92.44 71 ASP A N 1
ATOM 582 C CA . ASP A 1 71 ? 8.555 16.203 12.445 1 92.44 71 ASP A CA 1
ATOM 583 C C . ASP A 1 71 ? 8.977 16.719 13.812 1 92.44 71 ASP A C 1
ATOM 585 O O . ASP A 1 71 ? 9.867 17.562 13.914 1 92.44 71 ASP A O 1
ATOM 589 N N . TYR A 1 72 ? 8.266 16.25 14.781 1 85.62 72 TYR A N 1
ATOM 590 C CA . TYR A 1 72 ? 8.57 16.672 16.141 1 85.62 72 TYR A CA 1
ATOM 591 C C . TYR A 1 72 ? 9.828 15.969 16.656 1 85.62 72 TYR A C 1
ATOM 593 O O . TYR A 1 72 ? 10.57 16.531 17.469 1 85.62 72 TYR A O 1
ATOM 601 N N . ASN A 1 73 ? 10.047 14.812 16.188 1 81.5 73 ASN A N 1
ATOM 602 C CA . ASN A 1 73 ? 11.094 13.945 16.719 1 81.5 73 ASN A CA 1
ATOM 603 C C . ASN A 1 73 ? 12.414 14.148 15.992 1 81.5 73 ASN A C 1
ATOM 605 O O . ASN A 1 73 ? 12.547 13.789 14.82 1 81.5 73 ASN A O 1
ATOM 609 N N . ARG A 1 74 ? 13.406 14.617 16.75 1 84.38 74 ARG A N 1
ATOM 610 C CA . ARG A 1 74 ? 14.711 14.906 16.156 1 84.38 74 ARG A CA 1
ATOM 611 C C . ARG A 1 74 ? 15.391 13.625 15.68 1 84.38 74 ARG A C 1
ATOM 613 O O . ARG A 1 74 ? 16.062 13.625 14.641 1 84.38 74 ARG A O 1
ATOM 620 N N . SER A 1 75 ? 15.211 12.602 16.391 1 81.94 75 SER A N 1
ATOM 621 C CA . SER A 1 75 ? 15.891 11.352 16.047 1 81.94 75 SER A CA 1
ATOM 622 C C . SER A 1 75 ? 15.438 10.82 14.695 1 81.94 75 SER A C 1
ATOM 624 O O . SER A 1 75 ? 16.25 10.336 13.914 1 81.94 75 SER A O 1
ATOM 626 N N . VAL A 1 76 ? 14.156 10.891 14.453 1 85.25 76 VAL A N 1
ATOM 627 C CA . VAL A 1 76 ? 13.656 10.383 13.18 1 85.25 76 VAL A CA 1
ATOM 628 C C . VAL A 1 76 ? 14.031 11.344 12.055 1 85.25 76 VAL A C 1
ATOM 630 O O . VAL A 1 76 ? 14.273 10.93 10.922 1 85.25 76 VAL A O 1
ATOM 633 N N . LEU A 1 77 ? 1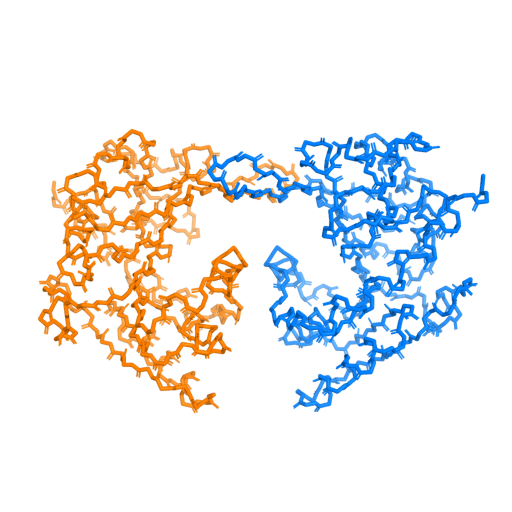4.102 12.602 12.367 1 90.25 77 LEU A N 1
ATOM 63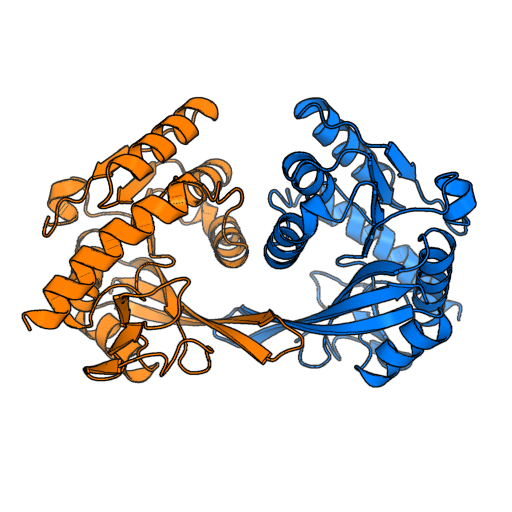4 C CA . LEU A 1 77 ? 14.531 13.586 11.383 1 90.25 77 LEU A CA 1
ATOM 635 C C . LEU A 1 77 ? 15.969 13.344 10.953 1 90.25 77 LEU A C 1
ATOM 637 O O . LEU A 1 77 ? 16.328 13.57 9.797 1 90.25 77 LEU A O 1
ATOM 641 N N . ASP A 1 78 ? 16.75 12.922 11.898 1 88.69 78 ASP A N 1
ATOM 642 C CA . ASP A 1 78 ? 18.141 12.586 11.57 1 88.69 78 ASP A CA 1
ATOM 643 C C . ASP A 1 78 ? 18.203 11.43 10.57 1 88.69 78 ASP A C 1
ATOM 645 O O . ASP A 1 78 ? 19.016 11.445 9.648 1 88.69 78 ASP A O 1
ATOM 649 N N . ILE A 1 79 ? 17.359 10.508 10.812 1 85.44 79 ILE A N 1
ATOM 650 C CA . ILE A 1 79 ? 17.266 9.398 9.875 1 85.44 79 ILE A CA 1
ATOM 651 C C . ILE A 1 79 ? 16.812 9.906 8.508 1 85.44 79 ILE A C 1
ATOM 653 O O . ILE A 1 79 ? 17.344 9.5 7.48 1 85.44 79 ILE A O 1
ATOM 657 N N . ALA A 1 80 ? 15.812 10.766 8.523 1 91.38 80 ALA A N 1
ATOM 658 C CA . ALA A 1 80 ? 15.32 11.352 7.281 1 91.38 80 ALA A CA 1
ATOM 659 C C . ALA A 1 80 ? 16.438 12.102 6.555 1 91.38 80 ALA A C 1
ATOM 661 O O . ALA A 1 80 ? 16.562 12.008 5.332 1 91.38 80 ALA A O 1
ATOM 662 N N . GLN A 1 81 ? 17.203 12.797 7.297 1 92.12 81 GLN A N 1
ATOM 663 C CA . GLN A 1 81 ? 18.328 13.547 6.73 1 92.12 81 GLN A CA 1
ATOM 664 C C . GLN A 1 81 ? 19.344 12.609 6.078 1 92.12 81 GLN A C 1
ATOM 666 O O . GLN A 1 81 ? 19.828 12.883 4.973 1 92.12 81 GLN A O 1
ATOM 671 N N . GLN A 1 82 ? 19.656 11.602 6.727 1 87.94 82 GLN A N 1
ATOM 672 C CA . GLN A 1 82 ? 20.594 10.617 6.18 1 87.94 82 GLN A CA 1
ATOM 673 C C . GLN A 1 82 ? 20.047 9.992 4.898 1 87.94 82 GLN A C 1
ATOM 675 O O . GLN A 1 82 ? 20.781 9.781 3.939 1 87.94 82 GLN A O 1
ATOM 680 N N . ARG A 1 83 ? 18.797 9.719 4.973 1 86.62 83 ARG A N 1
ATOM 681 C CA . ARG A 1 83 ? 18.141 9.18 3.785 1 86.62 83 ARG A CA 1
ATOM 682 C C . ARG A 1 83 ? 18.25 10.148 2.613 1 86.62 83 ARG A C 1
ATOM 684 O O . ARG A 1 83 ? 18.578 9.75 1.495 1 86.62 83 ARG A O 1
ATOM 691 N N . CYS A 1 84 ? 17.953 11.367 2.875 1 90.12 84 CYS A N 1
ATOM 692 C CA . CYS A 1 84 ? 18.016 12.391 1.836 1 90.12 84 CYS A CA 1
ATOM 693 C C . CYS A 1 84 ? 19.438 12.516 1.283 1 90.12 84 CYS A C 1
ATOM 695 O O . CYS A 1 84 ? 19.625 12.633 0.072 1 90.12 84 CYS A O 1
ATOM 697 N N . GLN A 1 85 ? 20.375 12.43 2.133 1 89.44 85 GLN A N 1
ATOM 698 C CA . GLN A 1 85 ? 21.781 12.5 1.713 1 89.44 85 GLN A CA 1
ATOM 699 C C . GLN A 1 85 ? 22.156 11.289 0.871 1 89.44 85 GLN A C 1
ATOM 701 O O . GLN A 1 85 ? 22.781 11.438 -0.189 1 89.44 85 GLN A O 1
ATOM 706 N N . LYS A 1 86 ? 21.828 10.211 1.309 1 82.44 86 LYS A N 1
ATOM 707 C CA . LYS A 1 86 ? 22.156 8.961 0.642 1 82.44 86 LYS A CA 1
ATOM 708 C C . LYS A 1 86 ? 21.641 8.938 -0.792 1 82.44 86 LYS A C 1
ATOM 710 O O . LYS A 1 86 ? 22.297 8.43 -1.695 1 82.44 86 LYS A O 1
ATOM 715 N N . TYR A 1 87 ? 20.453 9.523 -0.969 1 82.25 87 TYR A N 1
ATOM 716 C CA . TYR A 1 87 ? 19.812 9.43 -2.277 1 82.25 87 TYR A CA 1
ATOM 717 C C . TYR A 1 87 ? 19.875 10.773 -3.004 1 82.25 87 TYR A C 1
ATOM 719 O O . TYR A 1 87 ? 19.188 10.961 -4.02 1 82.25 87 TYR A O 1
ATOM 727 N N . ASN A 1 88 ? 20.609 11.719 -2.455 1 88.75 88 ASN A N 1
ATOM 728 C CA . ASN A 1 88 ? 20.812 13.031 -3.051 1 88.75 88 ASN A CA 1
ATOM 729 C C . ASN A 1 88 ? 19.5 13.766 -3.281 1 88.75 88 ASN A C 1
ATOM 731 O O . ASN A 1 88 ? 19.234 14.25 -4.383 1 88.75 88 ASN A O 1
ATOM 735 N N . ILE A 1 89 ? 18.672 13.68 -2.26 1 90.19 89 ILE A N 1
ATOM 736 C CA . ILE A 1 89 ? 17.391 14.359 -2.275 1 90.19 89 ILE A CA 1
ATOM 737 C C . ILE A 1 89 ? 17.516 15.734 -1.641 1 90.19 89 ILE A C 1
ATOM 739 O O . ILE A 1 89 ? 18.047 15.867 -0.531 1 90.19 89 ILE A O 1
ATOM 743 N N . LYS A 1 90 ? 17.109 16.719 -2.354 1 93.12 90 LYS A N 1
ATOM 744 C CA . LYS A 1 90 ? 17.047 18.078 -1.799 1 93.12 90 LYS A CA 1
ATOM 745 C C . LYS A 1 90 ? 15.742 18.281 -1.024 1 93.12 90 LYS A C 1
ATOM 747 O O . LYS A 1 90 ? 14.656 18.266 -1.604 1 93.12 90 LYS A O 1
ATOM 752 N N . CYS A 1 91 ? 15.812 18.391 0.151 1 95.25 91 CYS A N 1
ATOM 753 C CA . CYS A 1 91 ? 14.672 18.547 1.044 1 95.25 91 CYS A CA 1
ATOM 754 C C . CYS A 1 91 ? 15.039 19.406 2.258 1 95.25 91 CYS A C 1
ATOM 756 O O . CYS A 1 91 ? 16.172 19.359 2.729 1 95.25 91 CYS A O 1
ATOM 758 N N . GLU A 1 92 ? 14.148 20.266 2.699 1 96.94 92 GLU A N 1
ATOM 759 C CA . GLU A 1 92 ? 14.297 21 3.951 1 96.94 92 GLU A CA 1
ATOM 760 C C . GLU A 1 92 ? 13.625 20.281 5.109 1 96.94 92 GLU A C 1
ATOM 762 O O . GLU A 1 92 ? 12.445 19.922 5.02 1 96.94 92 GLU A O 1
ATOM 767 N N . LEU A 1 93 ? 14.352 20.031 6.102 1 96.12 93 LEU A N 1
ATOM 768 C CA . LEU A 1 93 ? 13.82 19.344 7.262 1 96.12 93 LEU A CA 1
ATOM 769 C C . LEU A 1 93 ? 13.758 20.266 8.477 1 96.12 93 LEU A C 1
ATOM 771 O O . LEU A 1 93 ? 14.727 20.969 8.766 1 96.12 93 LEU A O 1
ATOM 775 N N . TYR A 1 94 ? 12.602 20.297 9.133 1 95.69 94 TYR A N 1
ATOM 776 C CA . TYR A 1 94 ? 12.414 21.141 10.312 1 95.69 94 TYR A CA 1
ATOM 777 C C . TYR A 1 94 ? 11.883 20.312 11.484 1 95.69 94 TYR A C 1
ATOM 779 O O . TYR A 1 94 ? 11.023 19.453 11.305 1 95.69 94 TYR A O 1
ATOM 787 N N . GLN A 1 95 ? 12.414 20.562 12.602 1 91.5 95 GLN A N 1
ATOM 788 C CA . GLN A 1 95 ? 11.852 20 13.82 1 91.5 95 GLN A CA 1
ATOM 789 C C . GLN A 1 95 ? 10.766 20.906 14.398 1 91.5 95 GLN A C 1
ATOM 791 O O . GLN A 1 95 ? 11 22.109 14.609 1 91.5 95 GLN A O 1
ATOM 796 N N . ASN A 1 96 ? 9.602 20.391 14.352 1 83.19 96 ASN A N 1
ATOM 797 C CA . ASN A 1 96 ? 8.508 21.172 14.93 1 83.19 96 ASN A CA 1
ATOM 798 C C . ASN A 1 96 ? 8.438 20.984 16.453 1 83.19 96 ASN A C 1
ATOM 800 O O . ASN A 1 96 ? 7.727 20.109 16.938 1 83.19 96 ASN A O 1
ATOM 804 N N . ASN A 1 97 ? 9.258 21.75 17.078 1 70 97 ASN A N 1
ATOM 805 C CA . ASN A 1 97 ? 9.203 21.75 18.547 1 70 97 ASN A CA 1
ATOM 806 C C . ASN A 1 97 ? 7.855 22.25 19.047 1 70 97 ASN A C 1
ATOM 808 O O . ASN A 1 97 ? 7.219 23.094 18.406 1 70 97 ASN A O 1
ATOM 812 N N . GLN A 1 98 ? 7.195 21.516 19.891 1 56.69 98 GLN A N 1
ATOM 813 C CA . GLN A 1 98 ? 5.926 21.844 20.531 1 56.69 98 GLN A CA 1
ATOM 814 C C . GLN A 1 98 ? 5.574 23.312 20.359 1 56.69 98 GLN A C 1
ATOM 816 O O . GLN A 1 98 ? 6.395 24.188 20.656 1 56.69 98 GLN A O 1
ATOM 821 N N . ASN A 1 99 ? 4.535 23.719 19.609 1 54.72 99 ASN A N 1
ATOM 822 C CA . ASN A 1 99 ? 3.834 25 19.594 1 54.72 99 ASN A CA 1
ATOM 823 C C . ASN A 1 99 ? 4.344 25.906 18.484 1 54.72 99 ASN A C 1
ATOM 825 O O . ASN A 1 99 ? 4.137 27.109 18.516 1 54.72 99 ASN A O 1
ATOM 829 N N . SER A 1 100 ? 5.117 25.266 17.594 1 66.38 100 SER A N 1
ATOM 830 C CA . SER A 1 100 ? 5.516 26.312 16.672 1 66.38 100 SER A CA 1
ATOM 831 C C . SER A 1 100 ? 4.523 26.453 15.523 1 66.38 100 SER A C 1
ATOM 833 O O . SER A 1 100 ? 3.854 25.484 15.156 1 66.38 100 SER A O 1
ATOM 835 N N . ASN A 1 101 ? 4.223 27.734 15.312 1 88.62 101 ASN A N 1
ATOM 836 C CA . ASN A 1 101 ? 3.533 28.109 14.086 1 88.62 101 ASN A CA 1
ATOM 837 C C . ASN A 1 101 ? 4.25 27.562 12.852 1 88.62 101 ASN A C 1
ATOM 839 O O . ASN A 1 101 ? 5.438 27.828 12.656 1 88.62 101 ASN A O 1
ATOM 843 N N . LEU A 1 102 ? 3.564 26.766 12.102 1 93.88 102 LEU A N 1
ATOM 844 C CA . LEU A 1 102 ? 4.148 26.094 10.945 1 93.88 102 LEU A CA 1
ATOM 845 C C . LEU A 1 102 ? 4.688 27.109 9.945 1 93.88 102 LEU A C 1
ATOM 847 O O . LEU A 1 102 ? 5.77 26.922 9.383 1 93.88 102 LEU A O 1
ATOM 851 N N . LYS A 1 103 ? 3.967 28.203 9.742 1 95 103 LYS A N 1
ATOM 852 C CA . LYS A 1 103 ? 4.387 29.25 8.82 1 95 103 LYS A CA 1
ATOM 853 C C . LYS A 1 103 ? 5.73 29.844 9.242 1 95 103 LYS A C 1
ATOM 855 O O . LYS A 1 103 ? 6.613 30.047 8.406 1 95 103 LYS A O 1
ATOM 860 N N . ASP A 1 104 ? 5.84 30.094 10.477 1 93.94 104 ASP A N 1
ATOM 861 C CA . ASP A 1 104 ? 7.078 30.656 11 1 93.94 104 ASP A CA 1
ATOM 862 C C . ASP A 1 104 ? 8.219 29.641 10.914 1 93.94 104 ASP A C 1
ATOM 864 O O . ASP A 1 104 ? 9.367 30.016 10.664 1 93.94 104 ASP A O 1
ATOM 868 N N . LEU A 1 105 ? 7.859 28.438 11.109 1 94.25 105 LEU A N 1
ATOM 869 C CA . LEU A 1 105 ? 8.867 27.375 11.125 1 94.25 105 LEU A CA 1
ATOM 870 C C . LEU A 1 105 ? 9.484 27.203 9.742 1 94.25 105 LEU A C 1
ATOM 872 O O . LEU A 1 105 ? 10.703 27.156 9.602 1 94.25 105 LEU A O 1
ATOM 876 N N . ILE A 1 106 ? 8.602 27.141 8.727 1 94.94 106 ILE A N 1
ATOM 877 C CA . ILE A 1 106 ? 9.109 26.781 7.41 1 94.94 106 ILE A CA 1
ATOM 878 C C . ILE A 1 106 ? 9.344 28.031 6.578 1 94.94 106 ILE A C 1
ATOM 880 O O . ILE A 1 106 ? 9.93 27.969 5.496 1 94.94 106 ILE A O 1
ATOM 884 N N . GLN A 1 107 ? 8.844 29.203 7.074 1 94.19 107 GLN A N 1
ATOM 885 C CA . GLN A 1 107 ? 9.016 30.516 6.453 1 94.19 107 GLN A CA 1
ATOM 886 C C . GLN A 1 107 ? 8.469 30.516 5.027 1 94.19 107 GLN A C 1
ATOM 888 O O . GLN A 1 107 ? 9.109 31.031 4.113 1 94.19 107 GLN A O 1
ATOM 893 N N . ARG A 1 108 ? 7.336 29.844 4.836 1 93.75 108 ARG A N 1
ATOM 894 C CA . ARG A 1 108 ? 6.613 29.781 3.572 1 93.75 108 ARG A CA 1
ATOM 895 C C . ARG A 1 108 ? 5.105 29.797 3.805 1 93.75 108 ARG A C 1
ATOM 897 O O . ARG A 1 108 ? 4.629 29.344 4.848 1 93.75 108 ARG A O 1
ATOM 904 N N . ASP A 1 109 ? 4.348 30.297 2.822 1 94.75 109 ASP A N 1
ATOM 905 C CA . ASP A 1 109 ? 2.893 30.312 2.955 1 94.75 109 ASP A CA 1
ATOM 906 C C . ASP A 1 109 ? 2.217 30.125 1.598 1 94.75 109 ASP A C 1
ATOM 908 O O . ASP A 1 109 ? 1.096 30.594 1.389 1 94.75 109 ASP A O 1
ATOM 912 N N . ASN A 1 110 ? 2.893 29.516 0.734 1 97 110 ASN A N 1
ATOM 913 C CA . ASN A 1 110 ? 2.365 29.359 -0.618 1 97 110 ASN A CA 1
ATOM 914 C C . ASN A 1 110 ? 2.646 27.969 -1.173 1 97 110 ASN A C 1
ATOM 916 O O . ASN A 1 110 ? 3.016 27.828 -2.34 1 97 110 ASN A O 1
ATOM 920 N N . LEU A 1 111 ? 2.494 27 -0.357 1 98.12 111 LEU A N 1
ATOM 921 C CA . LEU A 1 111 ? 2.764 25.625 -0.785 1 98.12 111 LEU A CA 1
ATOM 922 C C . LEU A 1 111 ? 1.62 25.094 -1.638 1 98.12 111 LEU A C 1
ATOM 924 O O . LEU A 1 111 ? 0.468 25.5 -1.466 1 98.12 111 LEU A O 1
ATOM 928 N N . ASP A 1 112 ? 1.964 24.188 -2.541 1 98.44 112 ASP A N 1
ATOM 929 C CA . ASP A 1 112 ? 0.973 23.562 -3.412 1 98.44 112 ASP A CA 1
ATOM 930 C C . ASP A 1 112 ? 0.224 22.453 -2.684 1 98.44 112 ASP A C 1
ATOM 932 O O . ASP A 1 112 ? -0.95 22.203 -2.965 1 98.44 112 ASP A O 1
ATOM 936 N N . CYS A 1 113 ? 0.927 21.781 -1.764 1 98.62 113 CYS A N 1
ATOM 937 C CA . CYS A 1 113 ? 0.325 20.578 -1.173 1 98.62 113 CYS A CA 1
ATOM 938 C C . CYS A 1 113 ? 0.906 20.312 0.208 1 98.62 113 CYS A C 1
ATOM 940 O O . CYS A 1 113 ? 2.09 20.547 0.448 1 98.62 113 CYS A O 1
ATOM 942 N N . VAL A 1 114 ? 0.065 19.859 1.119 1 98.62 114 VAL A N 1
ATOM 943 C CA . VAL A 1 114 ? 0.474 19.328 2.412 1 98.62 114 VAL A CA 1
ATOM 944 C C . VAL A 1 114 ? 0.017 17.875 2.537 1 98.62 114 VAL A C 1
ATOM 946 O O . VAL A 1 114 ? -1.146 17.547 2.273 1 98.62 114 VAL A O 1
ATOM 949 N N . VAL A 1 115 ? 0.95 17.047 2.875 1 98.69 115 VAL A N 1
ATOM 950 C CA . VAL A 1 115 ? 0.672 15.641 3.186 1 98.69 115 VAL A CA 1
ATOM 951 C C . VAL A 1 115 ? 0.669 15.438 4.699 1 98.69 115 VAL A C 1
ATOM 953 O O . VAL A 1 115 ? 1.604 15.852 5.387 1 98.69 115 VAL A O 1
ATOM 956 N N . CYS A 1 116 ? -0.363 14.914 5.223 1 98.06 116 CYS A N 1
ATOM 957 C CA . CYS A 1 116 ? -0.501 14.539 6.625 1 98.06 116 CYS A CA 1
ATOM 958 C C . CYS A 1 116 ? -0.915 13.078 6.754 1 98.06 116 CYS A C 1
ATOM 960 O O . CYS A 1 116 ? -2.105 12.766 6.82 1 98.06 116 CYS A O 1
ATOM 962 N N . TRP A 1 117 ? 0.069 12.25 6.844 1 97.38 117 TRP A N 1
ATOM 963 C CA . TRP A 1 117 ? -0.16 10.812 6.719 1 97.38 117 TRP A CA 1
ATOM 964 C C . TRP A 1 117 ? 0.228 10.086 8 1 97.38 117 TRP A C 1
ATOM 966 O O . TRP A 1 117 ? 1.398 10.078 8.391 1 97.38 117 TRP A O 1
ATOM 976 N N . GLY A 1 118 ? -0.752 9.477 8.648 1 93.94 118 GLY A N 1
ATOM 977 C CA . GLY A 1 118 ? -0.5 8.727 9.859 1 93.94 118 GLY A CA 1
ATOM 978 C C . GLY A 1 118 ? -0.353 9.602 11.086 1 93.94 118 GLY A C 1
ATOM 979 O O . GLY A 1 118 ? 0.142 9.156 12.125 1 93.94 118 GLY A O 1
ATOM 980 N N . ILE A 1 119 ? -0.772 10.828 11.031 1 91.81 119 ILE A N 1
ATOM 981 C CA . ILE A 1 119 ? -0.54 11.797 12.094 1 91.81 119 ILE A CA 1
ATOM 982 C C . ILE A 1 119 ? -1.856 12.109 12.805 1 91.81 119 ILE A C 1
ATOM 984 O O . ILE A 1 119 ? -1.873 12.375 14.008 1 91.81 119 ILE A O 1
ATOM 988 N N . THR A 1 120 ? -2.965 12.117 12.094 1 94.56 120 THR A N 1
ATOM 989 C CA . THR A 1 120 ? -4.258 12.539 12.617 1 94.56 120 THR A CA 1
ATOM 990 C C . THR A 1 120 ? -4.668 11.68 13.812 1 94.56 120 THR A C 1
ATOM 992 O O . THR A 1 120 ? -5.309 12.172 14.742 1 94.56 120 THR A O 1
ATOM 995 N N .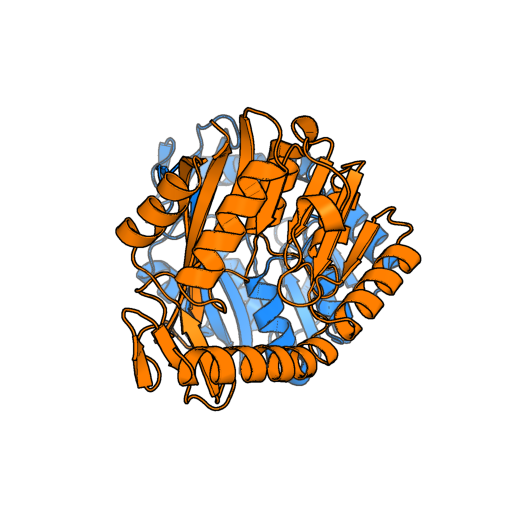 LEU A 1 121 ? -4.246 10.43 13.797 1 90.69 121 LEU A N 1
ATOM 996 C CA . LEU A 1 121 ? -4.637 9.445 14.797 1 90.69 121 LEU A CA 1
ATOM 997 C C . LEU A 1 121 ? -3.984 9.742 16.141 1 90.69 121 LEU A C 1
ATOM 999 O O . LEU A 1 121 ? -4.559 9.453 17.188 1 90.69 121 LEU A O 1
ATOM 1003 N N . THR A 1 122 ? -2.885 10.375 16.141 1 84.62 122 THR A N 1
ATOM 1004 C CA . THR A 1 122 ? -2.068 10.484 17.344 1 84.62 122 THR A CA 1
ATOM 1005 C C . THR A 1 122 ? -2.262 11.844 18.016 1 84.62 122 THR A C 1
ATOM 1007 O O . THR A 1 122 ? -1.516 12.211 18.922 1 84.62 122 THR A O 1
ATOM 1010 N N . ASN A 1 123 ? -3.189 12.656 17.578 1 80.62 123 ASN A N 1
ATOM 1011 C CA . ASN A 1 123 ? -3.473 13.984 18.094 1 80.62 123 ASN A CA 1
ATOM 1012 C C . ASN A 1 123 ? -4.941 14.133 18.484 1 80.62 123 ASN A C 1
ATOM 1014 O O . ASN A 1 123 ? -5.832 13.742 17.734 1 80.62 123 ASN A O 1
ATOM 1018 N N . ALA A 1 124 ? -5.094 14.703 19.641 1 81 124 ALA A N 1
ATOM 1019 C CA . ALA A 1 124 ? -6.465 14.945 20.078 1 81 124 ALA A CA 1
ATOM 1020 C C . ALA A 1 124 ? -7.156 15.969 19.188 1 81 124 ALA A C 1
ATOM 1022 O O . ALA A 1 124 ? -6.5 16.641 18.391 1 81 124 ALA A O 1
ATOM 1023 N N . TYR A 1 125 ? -8.469 16.062 19.359 1 84.25 125 TYR A N 1
ATOM 1024 C CA . TYR A 1 125 ? -9.312 16.906 18.531 1 84.25 125 TYR A CA 1
ATOM 1025 C C . TYR A 1 125 ? -8.773 18.328 18.453 1 84.25 125 TYR A C 1
ATOM 1027 O O . TYR A 1 125 ? -8.578 18.859 17.359 1 84.25 125 TYR A O 1
ATOM 1035 N N . TYR A 1 126 ? -8.492 18.922 19.609 1 84.88 126 TYR A N 1
ATOM 1036 C CA . TYR A 1 126 ? -8.086 20.312 19.641 1 84.88 126 TYR A CA 1
ATOM 1037 C C . TYR A 1 126 ? -6.746 20.5 18.922 1 84.88 126 TYR A C 1
ATOM 1039 O O . TYR A 1 126 ? -6.559 21.484 18.203 1 84.88 126 TYR A O 1
ATOM 1047 N N . ALA A 1 127 ? -5.855 19.547 19.109 1 85.25 127 ALA A N 1
ATOM 1048 C CA . ALA A 1 127 ? -4.523 19.641 18.516 1 85.25 127 ALA A CA 1
ATOM 1049 C C . ALA A 1 127 ? -4.59 19.484 17 1 85.25 127 ALA A C 1
ATOM 1051 O O . ALA A 1 127 ? -3.982 20.266 16.266 1 85.25 127 ALA A O 1
ATOM 1052 N N . ILE A 1 128 ? -5.398 18.531 16.594 1 91.5 128 ILE A N 1
ATOM 1053 C CA . ILE A 1 128 ? -5.469 18.25 15.156 1 91.5 128 ILE A CA 1
ATOM 1054 C C . ILE A 1 128 ? -6.227 19.375 14.453 1 91.5 128 ILE A C 1
ATOM 1056 O O . ILE A 1 128 ? -5.883 19.75 13.328 1 91.5 128 ILE A O 1
ATOM 1060 N N . SER A 1 129 ? -7.254 19.922 15.102 1 93.94 129 SER A N 1
ATOM 1061 C CA . SER A 1 129 ? -7.969 21.078 14.547 1 93.94 129 SER A CA 1
ATOM 1062 C C . SER A 1 129 ? -7.031 22.25 14.32 1 93.94 129 SER A C 1
ATOM 1064 O O . SER A 1 129 ? -7.07 22.891 13.266 1 93.94 129 SER A O 1
ATOM 1066 N N . ASP A 1 130 ? -6.184 22.484 15.297 1 93 130 ASP A N 1
ATOM 1067 C CA . ASP A 1 130 ? -5.227 23.594 15.195 1 93 130 ASP A CA 1
ATOM 1068 C C . ASP A 1 130 ? -4.219 23.328 14.078 1 93 130 ASP A C 1
ATOM 1070 O O . ASP A 1 130 ? -3.848 24.25 13.344 1 93 130 ASP A O 1
ATOM 1074 N N . ILE A 1 131 ? -3.77 22.156 13.938 1 94.12 131 ILE A N 1
ATOM 1075 C CA . ILE A 1 131 ? -2.805 21.781 12.914 1 94.12 131 ILE A CA 1
ATOM 1076 C C . ILE A 1 131 ? -3.395 22.031 11.531 1 94.12 131 ILE A C 1
ATOM 1078 O O . ILE A 1 131 ? -2.727 22.594 10.664 1 94.12 131 ILE A O 1
ATOM 1082 N N . PHE A 1 132 ? -4.633 21.672 11.289 1 97.44 132 PHE A N 1
ATOM 1083 C CA . PHE A 1 132 ? -5.262 21.844 9.984 1 97.44 132 PHE A CA 1
ATOM 1084 C C . PHE A 1 132 ? -5.453 23.328 9.672 1 97.44 132 PHE A C 1
ATOM 1086 O O . PHE A 1 132 ? -5.348 23.734 8.516 1 97.44 132 PHE A O 1
ATOM 1093 N N . LYS A 1 133 ? -5.703 24.125 10.758 1 96.88 133 LYS A N 1
ATOM 1094 C CA . LYS A 1 133 ? -5.75 25.578 10.547 1 96.88 133 LYS A CA 1
ATOM 1095 C C . LYS A 1 133 ? -4.398 26.109 10.078 1 96.88 133 LYS A C 1
ATOM 1097 O O . LYS A 1 133 ? -4.336 27 9.227 1 96.88 133 LYS A O 1
ATOM 1102 N N . GLN A 1 134 ? -3.365 25.562 10.656 1 96.38 134 GLN A N 1
ATOM 1103 C CA . GLN A 1 134 ? -2.021 25.953 10.25 1 96.38 134 GLN A CA 1
ATOM 1104 C C . GLN A 1 134 ? -1.736 25.531 8.812 1 96.38 134 GLN A C 1
ATOM 1106 O O . GLN A 1 134 ? -1.027 26.234 8.086 1 96.38 134 GLN A O 1
ATOM 1111 N N . PHE A 1 135 ? -2.258 24.359 8.359 1 97.75 135 PHE A N 1
ATOM 1112 C CA . PHE A 1 135 ? -2.096 23.938 6.973 1 97.75 135 PHE A CA 1
ATOM 1113 C C . PHE A 1 135 ? -2.67 24.984 6.02 1 97.75 135 PHE A C 1
ATOM 1115 O O . PHE A 1 135 ? -2.027 25.344 5.031 1 97.75 135 PHE A O 1
ATOM 1122 N N . ALA A 1 136 ? -3.834 25.438 6.34 1 97.5 136 ALA A N 1
ATOM 1123 C CA . ALA A 1 136 ? -4.484 26.438 5.484 1 97.5 136 ALA A CA 1
ATOM 1124 C C . ALA A 1 136 ? -3.627 27.688 5.355 1 97.5 136 ALA A C 1
ATOM 1126 O O . ALA A 1 136 ? -3.57 28.297 4.289 1 97.5 136 ALA A O 1
ATOM 1127 N N . LYS A 1 137 ? -2.922 28.031 6.43 1 96.75 137 LYS A N 1
ATOM 1128 C CA . LYS A 1 137 ? -2.135 29.266 6.465 1 96.75 137 LYS A CA 1
ATOM 1129 C C . LYS A 1 137 ? -0.906 29.156 5.566 1 96.75 137 LYS A C 1
ATOM 1131 O O . LYS A 1 137 ? -0.4 30.172 5.07 1 96.75 137 LYS A O 1
ATOM 1136 N N . ILE A 1 138 ? -0.444 27.969 5.336 1 97.44 138 ILE A N 1
ATOM 1137 C CA . ILE A 1 138 ? 0.812 27.828 4.605 1 97.44 138 ILE A CA 1
ATOM 1138 C C . ILE A 1 138 ? 0.531 27.406 3.168 1 97.44 138 ILE A C 1
ATOM 1140 O O . ILE A 1 138 ? 1.447 27.328 2.346 1 97.44 138 ILE A O 1
ATOM 1144 N N . LEU A 1 139 ? -0.692 27.109 2.855 1 98.12 139 LEU A N 1
ATOM 1145 C CA . LEU A 1 139 ? -1.075 26.703 1.506 1 98.12 139 LEU A CA 1
ATOM 1146 C C . LEU A 1 139 ? -1.42 27.922 0.656 1 98.12 139 LEU A C 1
ATOM 1148 O O . LEU A 1 139 ? -1.98 28.906 1.161 1 98.12 139 LEU A O 1
ATOM 1152 N N . LYS A 1 140 ? -1.098 27.922 -0.621 1 97.75 140 LYS A N 1
ATOM 1153 C CA . LYS A 1 140 ? -1.641 28.891 -1.557 1 97.75 140 LYS A CA 1
ATOM 1154 C C . LYS A 1 140 ? -3.137 28.688 -1.77 1 97.75 140 LYS A C 1
ATOM 1156 O O . LYS A 1 140 ? -3.676 27.625 -1.417 1 97.75 140 LYS A O 1
ATOM 1161 N N . PRO A 1 141 ? -3.791 29.672 -2.324 1 97.25 141 PRO A N 1
ATOM 1162 C CA . PRO A 1 141 ? -5.188 29.422 -2.691 1 97.25 141 PRO A CA 1
ATOM 1163 C C . PRO A 1 141 ? -5.348 28.203 -3.598 1 97.25 141 PRO A C 1
ATOM 1165 O O . PRO A 1 141 ? -4.578 28.031 -4.547 1 97.25 141 PRO A O 1
ATOM 1168 N N . ASN A 1 142 ? -6.219 27.344 -3.27 1 97.44 142 ASN A N 1
ATOM 1169 C CA . ASN A 1 142 ? -6.512 26.094 -3.988 1 97.44 142 ASN A CA 1
ATOM 1170 C C . ASN A 1 142 ? -5.422 25.047 -3.764 1 97.44 142 ASN A C 1
ATOM 1172 O O . ASN A 1 142 ? -5.434 24 -4.398 1 97.44 142 ASN A O 1
ATOM 1176 N N . GLY A 1 143 ? -4.426 25.422 -2.893 1 98.19 143 GLY A N 1
ATOM 1177 C CA . GLY A 1 143 ? -3.488 24.391 -2.488 1 98.19 143 GLY A CA 1
ATOM 1178 C C . GLY A 1 143 ? -4.156 23.203 -1.817 1 98.19 143 GLY A C 1
ATOM 1179 O O . GLY A 1 143 ? -5.27 23.328 -1.304 1 98.19 143 GLY A O 1
ATOM 1180 N N . LYS A 1 144 ? -3.549 22.062 -1.812 1 98.56 144 LYS A N 1
ATOM 1181 C CA . LYS A 1 144 ? -4.234 20.828 -1.434 1 98.56 144 LYS A CA 1
ATOM 1182 C C . LYS A 1 144 ? -3.678 20.281 -0.125 1 98.56 144 LYS A C 1
ATOM 1184 O O . LYS A 1 144 ? -2.506 20.484 0.197 1 98.56 144 LYS A O 1
ATOM 1189 N N . VAL A 1 145 ? -4.539 19.656 0.613 1 98.69 145 VAL A N 1
ATOM 1190 C CA . VAL A 1 145 ? -4.172 18.812 1.744 1 98.69 145 VAL A CA 1
ATOM 1191 C C . VAL A 1 145 ? -4.656 17.391 1.501 1 98.69 145 VAL A C 1
ATOM 1193 O O . VAL A 1 145 ? -5.824 17.172 1.166 1 98.69 145 VAL A O 1
ATOM 1196 N N . ILE A 1 146 ? -3.795 16.453 1.562 1 98.75 146 ILE A N 1
ATOM 1197 C CA . ILE A 1 146 ? -4.176 15.047 1.568 1 98.75 146 ILE A CA 1
ATOM 1198 C C . ILE A 1 146 ? -3.807 14.414 2.91 1 98.75 146 ILE A C 1
ATOM 1200 O O . ILE A 1 146 ? -2.654 14.484 3.34 1 98.75 146 ILE A O 1
ATOM 1204 N N . ALA A 1 147 ? -4.773 13.875 3.553 1 98.75 147 ALA A N 1
ATOM 1205 C CA . ALA A 1 147 ? -4.566 13.305 4.883 1 98.75 147 ALA A CA 1
ATOM 1206 C C . ALA A 1 147 ? -5.363 12.016 5.059 1 98.75 147 ALA A C 1
ATOM 1208 O O . ALA A 1 147 ? -6.41 11.836 4.434 1 98.75 147 ALA A O 1
ATOM 1209 N N . ASN A 1 148 ? -4.801 11.156 5.82 1 98.56 148 ASN A N 1
ATOM 1210 C CA . ASN A 1 148 ? -5.582 9.969 6.168 1 98.56 148 ASN A CA 1
ATOM 1211 C C . ASN A 1 148 ? -6.004 9.992 7.637 1 98.56 148 ASN A C 1
ATOM 1213 O O . ASN A 1 148 ? -5.289 10.523 8.484 1 98.56 148 ASN A O 1
ATOM 1217 N N . TRP A 1 149 ? -7.195 9.492 7.91 1 98.5 149 TRP A N 1
ATOM 1218 C CA . TRP A 1 149 ? -7.832 9.359 9.219 1 98.5 149 TRP A CA 1
ATOM 1219 C C . TRP A 1 149 ? -8.234 7.914 9.484 1 98.5 149 TRP A C 1
ATOM 1221 O O . TRP A 1 149 ? -8.844 7.266 8.641 1 98.5 149 TRP A O 1
ATOM 1231 N N . ARG A 1 150 ? -7.828 7.43 10.664 1 97.56 150 ARG A N 1
ATOM 1232 C CA . ARG A 1 150 ? -8.336 6.105 11 1 97.56 150 ARG A CA 1
ATOM 1233 C C . ARG A 1 150 ? -9.867 6.098 11.031 1 97.56 150 ARG A C 1
ATOM 1235 O O . ARG A 1 150 ? -10.484 7.035 11.539 1 97.56 150 ARG A O 1
ATOM 1242 N N . ALA A 1 151 ? -10.445 5.066 10.445 1 98.25 151 ALA A N 1
ATOM 1243 C CA . ALA A 1 151 ? -11.898 4.949 10.398 1 98.25 151 ALA A CA 1
ATOM 1244 C C . ALA A 1 151 ? -12.43 4.16 11.594 1 98.25 151 ALA A C 1
ATOM 1246 O O . ALA A 1 151 ? -11.68 3.418 12.234 1 98.25 151 ALA A O 1
ATOM 1247 N N . GLN A 1 152 ? -13.664 4.328 11.883 1 98.12 152 GLN A N 1
ATOM 1248 C CA . GLN A 1 152 ? -14.219 3.779 13.117 1 98.12 152 GLN A CA 1
ATOM 1249 C C . GLN A 1 152 ? -14.523 2.293 12.977 1 98.12 152 GLN A C 1
ATOM 1251 O O . GLN A 1 152 ? -14.805 1.611 13.961 1 98.12 152 GLN A O 1
ATOM 1256 N N . ASP A 1 153 ? -14.445 1.689 11.773 1 97.62 153 ASP A N 1
ATOM 1257 C CA . ASP A 1 153 ? -14.555 0.243 11.617 1 97.62 153 ASP A CA 1
ATOM 1258 C C . ASP A 1 153 ? -13.195 -0.433 11.805 1 97.62 153 ASP A C 1
ATOM 1260 O O . ASP A 1 153 ? -13.094 -1.658 11.719 1 97.62 153 ASP A O 1
ATOM 1264 N N . ASP A 1 154 ? -12.164 0.336 12.062 1 97.5 154 ASP A N 1
ATOM 1265 C CA . ASP A 1 154 ? -10.852 -0.198 12.383 1 97.5 154 ASP A CA 1
ATOM 1266 C C . ASP A 1 154 ? -10.875 -0.955 13.711 1 97.5 154 ASP A C 1
ATOM 1268 O O . ASP A 1 154 ? -11.562 -0.547 14.648 1 97.5 154 ASP A O 1
ATOM 1272 N N . SER A 1 155 ? -10.078 -1.963 13.844 1 95.25 155 SER A N 1
ATOM 1273 C CA . SER A 1 155 ? -10.039 -2.803 15.039 1 95.25 155 SER A CA 1
ATOM 1274 C C . SER A 1 155 ? -9.492 -2.033 16.234 1 95.25 155 SER A C 1
ATOM 1276 O O . SER A 1 155 ? -9.648 -2.465 17.375 1 95.25 155 SER A O 1
ATOM 1278 N N . LEU A 1 156 ? -8.906 -0.886 16.016 1 92.75 156 LEU A N 1
ATOM 1279 C CA . LEU A 1 156 ? -8.359 -0.071 17.094 1 92.75 156 LEU A CA 1
ATOM 1280 C C . LEU A 1 156 ? -9.469 0.714 17.797 1 92.75 156 LEU A C 1
ATOM 1282 O O . LEU A 1 156 ? -9.273 1.204 18.906 1 92.75 156 LEU A O 1
ATOM 1286 N N . TYR A 1 157 ? -10.508 0.961 17.047 1 95.56 157 TYR A N 1
ATOM 1287 C CA . TYR A 1 157 ? -11.578 1.757 17.641 1 95.56 157 TYR A CA 1
ATOM 1288 C C . TYR A 1 157 ? -12.172 1.06 18.859 1 95.56 157 TYR A C 1
ATOM 1290 O O . TYR A 1 157 ? -12.586 -0.098 18.781 1 95.56 157 TYR A O 1
ATOM 1298 N N . GLY A 1 158 ? -12.148 1.714 19.953 1 92.81 158 GLY A N 1
ATOM 1299 C CA . GLY A 1 158 ? -12.703 1.164 21.172 1 92.81 158 GLY A CA 1
ATOM 1300 C C . GLY A 1 158 ? -11.695 0.379 22 1 92.81 158 GLY A C 1
ATOM 1301 O O . GLY A 1 158 ? -12.023 -0.154 23.047 1 92.81 158 GLY A O 1
ATOM 1302 N N . ASP A 1 159 ? -10.555 0.342 21.422 1 89.5 159 ASP A N 1
ATOM 1303 C CA . ASP A 1 159 ? -9.5 -0.336 22.156 1 89.5 159 ASP A CA 1
ATOM 1304 C C . ASP A 1 159 ? -9.039 0.503 23.359 1 89.5 159 ASP A C 1
ATOM 1306 O O . ASP A 1 159 ? -8.781 1.701 23.219 1 89.5 159 ASP A O 1
ATOM 1310 N N . GLY A 1 160 ? -8.914 -0.115 24.5 1 90.56 160 GLY A N 1
ATOM 1311 C CA . GLY A 1 160 ? -8.438 0.582 25.688 1 90.56 160 GLY A CA 1
ATOM 1312 C C . GLY A 1 160 ? -9.516 1.412 26.359 1 90.56 160 GLY A C 1
ATOM 1313 O O . GLY A 1 160 ? -10.68 1.018 26.391 1 90.56 160 GLY A O 1
ATOM 1314 N N . LYS A 1 161 ? -9.039 2.508 27.031 1 90.88 161 LYS A N 1
ATOM 1315 C CA . LYS A 1 161 ? -9.953 3.34 27.812 1 90.88 161 LYS A CA 1
ATOM 1316 C C . LYS A 1 161 ? -10.305 4.621 27.062 1 90.88 161 LYS A C 1
ATOM 1318 O O . LYS A 1 161 ? -9.414 5.363 26.641 1 90.88 161 LYS A O 1
ATOM 1323 N N . GLU A 1 162 ? -11.555 4.82 26.859 1 91.69 162 GLU A N 1
ATOM 1324 C CA . GLU A 1 162 ? -11.984 6.074 26.234 1 91.69 162 GLU A CA 1
ATOM 1325 C C . GLU A 1 162 ? -11.922 7.227 27.234 1 91.69 162 GLU A C 1
ATOM 1327 O O . GLU A 1 162 ? -12.594 7.195 28.266 1 91.69 162 GLU A O 1
ATOM 1332 N N . ILE A 1 163 ? -11.203 8.266 26.906 1 89.31 163 ILE A N 1
ATOM 1333 C CA . ILE A 1 163 ? -11 9.359 27.859 1 89.31 163 ILE A CA 1
ATOM 1334 C C . ILE A 1 163 ? -11.719 10.609 27.359 1 89.31 163 ILE A C 1
ATOM 1336 O O . ILE A 1 163 ? -11.867 11.578 28.109 1 89.31 163 ILE A O 1
ATOM 1340 N N . ALA A 1 164 ? -12.078 10.703 26.172 1 89.19 164 ALA A N 1
ATOM 1341 C CA . ALA A 1 164 ? -12.906 11.703 25.5 1 89.19 164 ALA A CA 1
ATOM 1342 C C . ALA A 1 164 ? -13.602 11.117 24.281 1 89.19 164 ALA A C 1
ATOM 1344 O O . ALA A 1 164 ? -13.305 10 23.859 1 89.19 164 ALA A O 1
ATOM 1345 N N . LYS A 1 165 ? -14.508 11.836 23.75 1 93.12 165 LYS A N 1
ATOM 1346 C CA . LYS A 1 165 ? -15.219 11.32 22.578 1 93.12 165 LYS A CA 1
ATOM 1347 C C . LYS A 1 165 ? -14.234 10.836 21.531 1 93.12 165 LYS A C 1
ATOM 1349 O O . LYS A 1 165 ? -13.43 11.609 21 1 93.12 165 LYS A O 1
ATOM 1354 N N . ASP A 1 166 ? -14.312 9.555 21.188 1 95.12 166 ASP A N 1
ATOM 1355 C CA . ASP A 1 166 ? -13.562 8.914 20.109 1 95.12 166 ASP A CA 1
ATOM 1356 C C . ASP A 1 166 ? -12.055 9.008 20.359 1 95.12 166 ASP A C 1
ATOM 1358 O O . ASP A 1 166 ? -11.258 8.977 19.422 1 95.12 166 ASP A O 1
ATOM 1362 N N . THR A 1 167 ? -11.711 9.258 21.656 1 91.75 167 THR A N 1
ATOM 1363 C CA . THR A 1 167 ? -10.312 9.367 22.062 1 91.75 167 THR A CA 1
ATOM 1364 C C . THR A 1 167 ? -9.969 8.297 23.094 1 91.75 167 THR A C 1
ATOM 1366 O O . THR A 1 167 ? -10.602 8.219 24.156 1 91.75 167 THR A O 1
ATOM 1369 N N . PHE A 1 168 ? -8.961 7.531 22.781 1 90.31 168 PHE A N 1
ATOM 1370 C CA . PHE A 1 168 ? -8.688 6.344 23.578 1 90.31 168 PHE A CA 1
ATOM 1371 C C . PHE A 1 168 ? -7.234 6.324 24.047 1 90.31 168 PHE A C 1
ATOM 1373 O O . PHE A 1 168 ? -6.348 6.812 23.328 1 90.31 168 PHE A O 1
ATOM 1380 N N . ILE A 1 169 ? -7.008 5.844 25.219 1 85.69 169 ILE A N 1
ATOM 1381 C CA . ILE A 1 169 ? -5.684 5.395 25.641 1 85.69 169 ILE A CA 1
ATOM 1382 C C . ILE A 1 169 ? -5.543 3.895 25.391 1 85.69 169 ILE A C 1
ATOM 1384 O O . ILE A 1 169 ? -6.23 3.088 26.016 1 85.69 169 ILE A O 1
ATOM 1388 N N . ILE A 1 170 ? -4.668 3.604 24.484 1 82.81 170 ILE A N 1
ATOM 1389 C CA . ILE A 1 170 ? -4.555 2.234 24 1 82.81 170 ILE A CA 1
ATOM 1390 C C . ILE A 1 170 ? -3.949 1.345 25.078 1 82.81 170 ILE A C 1
ATOM 1392 O O . ILE A 1 170 ? -3.027 1.757 25.781 1 82.81 170 ILE A O 1
ATOM 1396 N N . GLU A 1 171 ? -4.441 0.087 25.219 1 84.44 171 GLU A N 1
ATOM 1397 C CA . GLU A 1 171 ? -4 -0.843 26.25 1 84.44 171 GLU A CA 1
ATOM 1398 C C . GLU A 1 171 ? -3.293 -2.051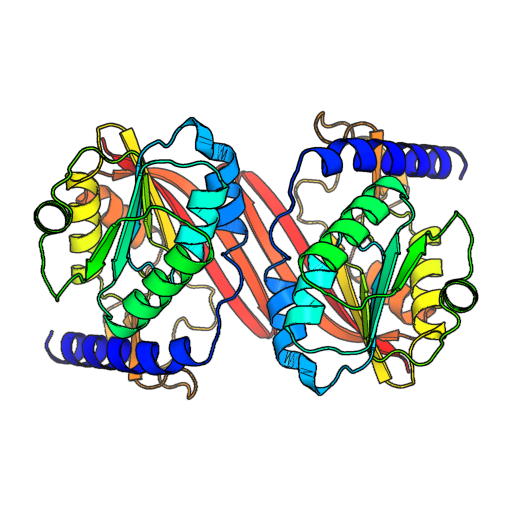 25.641 1 84.44 171 GLU A C 1
ATOM 1400 O O . GLU A 1 171 ? -2.58 -2.775 26.328 1 84.44 171 GLU A O 1
ATOM 1405 N N . ARG A 1 172 ? -3.516 -2.215 24.391 1 77.62 172 ARG A N 1
ATOM 1406 C CA . ARG A 1 172 ? -2.838 -3.348 23.766 1 77.62 172 ARG A CA 1
ATOM 1407 C C . ARG A 1 172 ? -1.323 -3.166 23.812 1 77.62 172 ARG A C 1
ATOM 1409 O O . ARG A 1 172 ? -0.826 -2.043 23.703 1 77.62 172 ARG A O 1
ATOM 1416 N N . ASP A 1 173 ? -0.616 -4.277 23.891 1 70.69 173 ASP A N 1
ATOM 1417 C CA . ASP A 1 173 ? 0.815 -4.297 24.172 1 70.69 173 ASP A CA 1
ATOM 1418 C C . ASP A 1 173 ? 1.601 -3.52 23.125 1 70.69 173 ASP A C 1
ATOM 1420 O O . ASP A 1 173 ? 2.488 -2.734 23.453 1 70.69 173 ASP A O 1
ATOM 1424 N N . SER A 1 174 ? 1.276 -3.658 21.938 1 62.91 174 SER A N 1
ATOM 1425 C CA . SER A 1 174 ? 2.061 -3.062 20.859 1 62.91 174 SER A CA 1
ATOM 1426 C C . SER A 1 174 ? 2.006 -1.539 20.906 1 62.91 174 SER A C 1
ATOM 1428 O O . SER A 1 174 ? 2.934 -0.864 20.453 1 62.91 174 SER A O 1
ATOM 1430 N N . HIS A 1 175 ? 0.934 -0.932 21.547 1 71.31 175 HIS A N 1
ATOM 1431 C CA . HIS A 1 175 ? 0.722 0.512 21.547 1 71.31 175 HIS A CA 1
ATOM 1432 C C . HIS A 1 175 ? 0.289 1.004 22.922 1 71.31 175 HIS A C 1
ATOM 1434 O O . HIS A 1 175 ? -0.393 2.025 23.047 1 71.31 175 HIS A O 1
ATOM 1440 N N . LYS A 1 176 ? 0.698 0.295 23.891 1 71.75 176 LYS A N 1
ATOM 1441 C CA . LYS A 1 176 ? 0.223 0.571 25.234 1 71.75 176 LYS A CA 1
ATOM 1442 C C . LYS A 1 176 ? 0.598 1.983 25.672 1 71.75 176 LYS A C 1
ATOM 1444 O O . LYS A 1 176 ? 1.742 2.41 25.5 1 71.75 176 LYS A O 1
ATOM 1449 N N . GLY A 1 177 ? -0.49 2.715 26.078 1 76 177 GLY A N 1
ATOM 1450 C CA . GLY A 1 177 ? -0.271 4.035 26.641 1 76 177 GLY A CA 1
ATOM 1451 C C . GLY A 1 177 ? -0.404 5.152 25.625 1 76 177 GLY A C 1
ATOM 1452 O O . GLY A 1 177 ? -0.464 6.328 26 1 76 177 GLY A O 1
ATOM 1453 N N . MET A 1 178 ? -0.548 4.801 24.438 1 78.75 178 MET A N 1
ATOM 1454 C CA . MET A 1 178 ? -0.676 5.809 23.391 1 78.75 178 MET A CA 1
ATOM 1455 C C . MET A 1 178 ? -2.09 6.375 23.344 1 78.75 178 MET A C 1
ATOM 1457 O O . MET A 1 178 ? -3.051 5.691 23.688 1 78.75 178 MET A O 1
ATOM 1461 N N . LEU A 1 179 ? -2.156 7.633 22.953 1 82.31 179 LEU A N 1
ATOM 1462 C CA . LEU A 1 179 ? -3.449 8.266 22.719 1 82.31 179 LEU A CA 1
ATOM 1463 C C . LEU A 1 179 ? -3.842 8.195 21.25 1 82.31 179 LEU A C 1
ATOM 1465 O O . LEU A 1 179 ? -3.061 8.586 20.375 1 82.31 179 LEU A O 1
ATOM 1469 N N . TYR A 1 180 ? -4.984 7.656 21.078 1 89.38 180 TYR A N 1
ATOM 1470 C CA . TYR A 1 180 ? -5.5 7.578 19.703 1 89.38 180 TYR A CA 1
ATOM 1471 C C . TYR A 1 180 ? -6.836 8.297 19.594 1 89.38 180 TYR A C 1
ATOM 1473 O O . TYR A 1 180 ? -7.719 8.133 20.422 1 89.38 180 TYR A O 1
ATOM 1481 N N . TYR A 1 181 ? -6.938 9.172 18.672 1 92.06 181 TYR A N 1
ATOM 1482 C CA . TYR A 1 181 ? -8.156 9.883 18.297 1 92.06 181 TYR A CA 1
ATOM 1483 C C . TYR A 1 181 ? -8.727 9.336 16.984 1 92.06 181 TYR A C 1
ATOM 1485 O O . TYR A 1 181 ? -8.102 9.453 15.938 1 92.06 181 TYR A O 1
ATOM 1493 N N . ILE A 1 182 ? -9.953 8.703 17 1 96.94 182 ILE A N 1
ATOM 1494 C CA . ILE A 1 182 ? -10.562 8.078 15.836 1 96.94 182 ILE A CA 1
ATOM 1495 C C . ILE A 1 182 ? -11.969 8.648 15.625 1 96.94 182 ILE A C 1
ATOM 1497 O O . ILE A 1 182 ? -12.961 7.996 15.945 1 96.94 182 ILE A O 1
ATOM 1501 N N . PRO A 1 183 ? -12 9.781 15.008 1 97.12 183 PRO A N 1
ATOM 1502 C CA . PRO A 1 183 ? -13.281 10.477 14.844 1 97.12 183 PRO A CA 1
ATOM 1503 C C . PRO A 1 183 ? -14.125 9.883 13.719 1 97.12 183 PRO A C 1
ATOM 1505 O O . PRO A 1 183 ? -13.609 9.164 12.867 1 97.12 183 PRO A O 1
ATOM 1508 N N . ASN A 1 184 ? -15.461 10.156 13.773 1 97.69 184 ASN A N 1
ATOM 1509 C CA . ASN A 1 184 ? -16.312 9.805 12.648 1 97.69 184 ASN A CA 1
ATOM 1510 C C . ASN A 1 184 ? -16.203 10.828 11.523 1 97.69 184 ASN A C 1
ATOM 1512 O O . ASN A 1 184 ? -15.539 11.859 11.672 1 97.69 184 ASN A O 1
ATOM 1516 N N . LEU A 1 185 ? -16.797 10.57 10.445 1 97.88 185 LEU A N 1
ATOM 1517 C CA . LEU A 1 185 ? -16.656 11.383 9.242 1 97.88 185 LEU A CA 1
ATOM 1518 C C . LEU A 1 185 ? -17.219 12.789 9.461 1 97.88 185 LEU A C 1
ATOM 1520 O O . LEU A 1 185 ? -16.656 13.766 8.953 1 97.88 185 LEU A O 1
ATOM 1524 N N . ASP A 1 186 ? -18.297 12.914 10.195 1 97.94 186 ASP A N 1
ATOM 1525 C CA . ASP A 1 186 ? -18.891 14.219 10.453 1 97.94 186 ASP A CA 1
ATOM 1526 C C . ASP A 1 186 ? -17.938 15.117 11.227 1 97.94 186 ASP A C 1
ATOM 1528 O O . ASP A 1 186 ? -17.797 16.297 10.914 1 97.94 186 ASP A O 1
ATOM 1532 N N . ASP A 1 187 ? -17.297 14.547 12.234 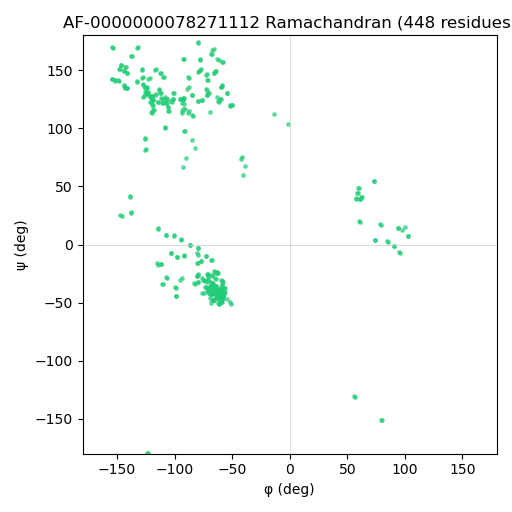1 97.81 187 ASP A N 1
ATOM 1533 C CA . ASP A 1 187 ? -16.328 15.312 13.023 1 97.81 187 ASP A CA 1
ATOM 1534 C C . ASP A 1 187 ? -15.117 15.703 12.172 1 97.81 187 ASP A C 1
ATOM 1536 O O . ASP A 1 187 ? -14.586 16.812 12.32 1 97.81 187 ASP A O 1
ATOM 1540 N N . ILE A 1 188 ? -14.703 14.812 11.32 1 98.5 188 ILE A N 1
ATOM 1541 C CA . ILE A 1 188 ? -13.609 15.102 10.406 1 98.5 188 ILE A CA 1
ATOM 1542 C C . ILE A 1 188 ? -13.984 16.266 9.5 1 98.5 188 ILE A C 1
ATOM 1544 O O . ILE A 1 188 ? -13.211 17.219 9.352 1 98.5 188 ILE A O 1
ATOM 1548 N N . LYS A 1 189 ? -15.188 16.25 8.938 1 98.5 189 LYS A N 1
ATOM 1549 C CA . LYS A 1 189 ? -15.656 17.328 8.062 1 98.5 189 LYS A CA 1
ATOM 1550 C C . LYS A 1 189 ? -15.672 18.672 8.789 1 98.5 189 LYS A C 1
ATOM 1552 O O . LYS A 1 189 ? -15.328 19.703 8.211 1 98.5 189 LYS A O 1
ATOM 1557 N N . GLU A 1 190 ? -16.016 18.625 10.023 1 98.19 190 GLU A N 1
ATOM 1558 C CA . GLU A 1 190 ? -16.062 19.844 10.82 1 98.19 190 GLU A CA 1
ATOM 1559 C C . GLU A 1 190 ? -14.664 20.422 11.008 1 98.19 190 GLU A C 1
ATOM 1561 O O . GLU A 1 190 ? -14.484 21.641 11.016 1 98.19 190 GLU A O 1
ATOM 1566 N N . ILE A 1 191 ? -13.688 19.562 11.211 1 97.94 191 ILE A N 1
ATOM 1567 C CA . ILE A 1 191 ? -12.312 20 11.359 1 97.94 191 ILE A CA 1
ATOM 1568 C C . ILE A 1 191 ? -11.859 20.719 10.086 1 97.94 191 ILE A C 1
ATOM 1570 O O . ILE A 1 191 ? -11.289 21.812 10.148 1 97.94 191 ILE A O 1
ATOM 1574 N N . TYR A 1 192 ? -12.125 20.109 8.914 1 98.69 192 TYR A N 1
ATOM 1575 C CA . TYR A 1 192 ? -11.75 20.734 7.648 1 98.69 192 TYR A CA 1
ATOM 1576 C C . TYR A 1 192 ? -12.484 22.062 7.449 1 98.69 192 TYR A C 1
ATOM 1578 O O . TYR A 1 192 ? -11.883 23.047 7.043 1 98.69 192 TYR A O 1
ATOM 1586 N N . LYS A 1 193 ? -13.773 22.047 7.773 1 97.94 193 LYS A N 1
ATOM 1587 C CA . LYS A 1 193 ? -14.578 23.25 7.629 1 97.94 193 LYS A CA 1
ATOM 1588 C C . LYS A 1 193 ? -14.039 24.375 8.508 1 97.94 193 LYS A C 1
ATOM 1590 O O . LYS A 1 193 ? -13.883 25.516 8.039 1 97.94 193 LYS A O 1
ATOM 1595 N N . SER A 1 194 ? -13.742 24.062 9.727 1 97.38 194 SER A N 1
ATOM 1596 C CA . SER A 1 194 ? -13.25 25.062 10.68 1 97.38 194 SER A CA 1
ATOM 1597 C C . SER A 1 194 ? -11.914 25.641 10.234 1 97.38 194 SER A C 1
ATOM 1599 O O . SER A 1 194 ? -11.547 26.734 10.633 1 97.38 194 SER A O 1
ATOM 1601 N N . ALA A 1 195 ? -11.18 24.891 9.414 1 97.56 195 ALA A N 1
ATOM 1602 C CA . ALA A 1 195 ? -9.867 25.312 8.938 1 97.56 195 ALA A CA 1
ATOM 1603 C C . ALA A 1 195 ? -9.977 26 7.578 1 97.56 195 ALA A C 1
ATOM 1605 O O . ALA A 1 195 ? -8.969 26.359 6.969 1 97.56 195 ALA A O 1
ATOM 1606 N N . ASN A 1 196 ? -11.219 26.188 7.09 1 97.19 196 ASN A N 1
ATOM 1607 C CA . ASN A 1 196 ? -11.453 26.766 5.773 1 97.19 196 ASN A CA 1
ATOM 1608 C C . ASN A 1 196 ? -10.836 25.922 4.668 1 97.19 196 ASN A C 1
ATOM 1610 O O . ASN A 1 196 ? -10.203 26.453 3.752 1 97.19 196 ASN A O 1
ATOM 1614 N N . LEU A 1 197 ? -10.906 24.672 4.789 1 98.69 197 LEU A N 1
ATOM 1615 C CA . LEU A 1 197 ? -10.523 23.688 3.775 1 98.69 197 LEU A CA 1
ATOM 1616 C C . LEU A 1 197 ? -11.758 23 3.193 1 98.69 197 LEU A C 1
ATOM 1618 O O . LEU A 1 197 ? -12.594 22.484 3.936 1 98.69 197 LEU A O 1
ATOM 1622 N N . GLU A 1 198 ? -11.875 23.047 1.956 1 98.62 198 GLU A N 1
ATOM 1623 C CA . GLU A 1 198 ? -12.992 22.406 1.271 1 98.62 198 GLU A CA 1
ATOM 1624 C C . GLU A 1 198 ? -12.648 20.984 0.847 1 98.62 198 GLU A C 1
ATOM 1626 O O . GLU A 1 198 ? -11.703 20.766 0.085 1 98.62 198 GLU A O 1
ATOM 1631 N N . ILE A 1 199 ? -13.406 20.031 1.319 1 98.69 199 ILE A N 1
ATOM 1632 C CA . ILE A 1 199 ? -13.172 18.641 0.97 1 98.69 199 ILE A CA 1
ATOM 1633 C C . ILE A 1 199 ? -13.578 18.391 -0.482 1 98.69 199 ILE A C 1
ATOM 1635 O O . ILE A 1 199 ? -14.695 18.734 -0.884 1 98.69 199 ILE A O 1
ATOM 1639 N N . ILE A 1 200 ? -12.625 17.797 -1.195 1 97.62 200 ILE A N 1
ATOM 1640 C CA . ILE A 1 200 ? -12.883 17.578 -2.613 1 97.62 200 ILE A CA 1
ATOM 1641 C C . ILE A 1 200 ? -13.125 16.094 -2.861 1 97.62 200 ILE A C 1
ATOM 1643 O O . ILE A 1 200 ? -13.805 15.719 -3.82 1 97.62 200 ILE A O 1
ATOM 1647 N N . SER A 1 201 ? -12.578 15.273 -2.088 1 98.31 201 SER A N 1
ATOM 1648 C CA . SER A 1 201 ? -12.781 13.836 -2.236 1 98.31 201 SER A CA 1
ATOM 1649 C C . SER A 1 201 ? -12.633 13.117 -0.899 1 98.31 201 SER A C 1
ATOM 1651 O O . SER A 1 201 ? -11.805 13.508 -0.067 1 98.31 201 SER A O 1
ATOM 1653 N N . ILE A 1 202 ? -13.445 12.164 -0.67 1 98.81 202 ILE A N 1
ATOM 1654 C CA . ILE A 1 202 ? -13.344 11.227 0.442 1 98.81 202 ILE A CA 1
ATOM 1655 C C . ILE A 1 202 ? -13.211 9.805 -0.094 1 98.81 202 ILE A C 1
ATOM 1657 O O . ILE A 1 202 ? -14.125 9.289 -0.742 1 98.81 202 ILE A O 1
ATOM 1661 N N . ASP A 1 203 ? -12.125 9.258 0.129 1 98.75 203 ASP A N 1
ATOM 1662 C CA . ASP A 1 203 ? -11.828 7.891 -0.278 1 98.75 203 ASP A CA 1
ATOM 1663 C C . ASP A 1 203 ? -11.422 7.039 0.92 1 98.75 203 ASP A C 1
ATOM 1665 O O . ASP A 1 203 ? -11.5 7.488 2.064 1 98.75 203 ASP A O 1
ATOM 1669 N N . SER A 1 204 ? -11.102 5.758 0.681 1 98.62 204 SER A N 1
ATOM 1670 C CA . SER A 1 204 ? -10.797 4.855 1.787 1 98.62 204 SER A CA 1
ATOM 1671 C C . SER A 1 204 ? -9.695 3.871 1.41 1 98.62 204 SER A C 1
ATOM 1673 O O . SER A 1 204 ? -9.461 3.621 0.227 1 98.62 204 SER A O 1
ATOM 1675 N N . GLU A 1 205 ? -8.984 3.49 2.291 1 98.44 205 GLU A N 1
ATOM 1676 C CA . GLU A 1 205 ? -8.039 2.375 2.252 1 98.44 205 GLU A CA 1
ATOM 1677 C C . GLU A 1 205 ? -8.281 1.411 3.41 1 98.44 205 GLU A C 1
ATOM 1679 O O . GLU A 1 205 ? -8.297 1.822 4.574 1 98.44 205 GLU A O 1
ATOM 1684 N N . ARG A 1 206 ? -8.445 0.119 3.092 1 98.44 206 ARG A N 1
ATOM 1685 C CA . ARG A 1 206 ? -8.797 -0.885 4.09 1 98.44 206 ARG A CA 1
ATOM 1686 C C . ARG A 1 206 ? -8.094 -2.207 3.809 1 98.44 206 ARG A C 1
ATOM 1688 O O . ARG A 1 206 ? -7.988 -2.629 2.654 1 98.44 206 ARG A O 1
ATOM 1695 N N . PHE A 1 207 ? -7.559 -2.82 4.809 1 98.31 207 PHE A N 1
ATOM 1696 C CA . PHE A 1 207 ? -7.066 -4.184 4.648 1 98.31 207 PHE A CA 1
ATOM 1697 C C . PHE A 1 207 ? -7.25 -4.98 5.934 1 98.31 207 PHE A C 1
ATOM 1699 O O . PHE A 1 207 ? -7.406 -4.402 7.012 1 98.31 207 PHE A O 1
ATOM 1706 N N . THR A 1 208 ? -7.344 -6.289 5.832 1 98.44 208 THR A N 1
ATOM 1707 C CA . THR A 1 208 ? -7.5 -7.172 6.98 1 98.44 208 THR A CA 1
ATOM 1708 C C . THR A 1 208 ? -6.305 -8.117 7.105 1 98.44 208 THR A C 1
ATOM 1710 O O . THR A 1 208 ? -5.605 -8.367 6.121 1 98.44 208 THR A O 1
ATOM 1713 N N . ILE A 1 209 ? -6.016 -8.5 8.328 1 96.94 209 ILE A N 1
ATOM 1714 C CA . ILE A 1 209 ? -5.027 -9.539 8.602 1 96.94 209 ILE A CA 1
ATOM 1715 C C . ILE A 1 209 ? -5.602 -10.547 9.594 1 96.94 209 ILE A C 1
ATOM 1717 O O . ILE A 1 209 ? -6.684 -10.328 10.156 1 96.94 209 ILE A O 1
ATOM 1721 N N . ASP A 1 210 ? -4.926 -11.68 9.812 1 95.88 210 ASP A N 1
ATOM 1722 C CA . ASP A 1 210 ? -5.316 -12.734 10.742 1 95.88 210 ASP A CA 1
ATOM 1723 C C . ASP A 1 210 ? -6.688 -13.305 10.383 1 95.88 210 ASP A C 1
ATOM 1725 O O . ASP A 1 210 ? -7.59 -13.344 11.219 1 95.88 210 ASP A O 1
ATOM 1729 N N . ASN A 1 211 ? -6.82 -13.625 9.031 1 97.56 211 ASN A N 1
ATOM 1730 C CA . ASN A 1 211 ? -8.023 -14.266 8.516 1 97.56 211 ASN A CA 1
ATOM 1731 C C . ASN A 1 211 ? -9.258 -13.383 8.703 1 97.56 211 ASN A C 1
ATOM 1733 O O . ASN A 1 211 ? -10.32 -13.875 9.094 1 97.56 211 ASN A O 1
ATOM 1737 N N . GLY A 1 212 ? -9.07 -12.141 8.469 1 97.31 212 GLY A N 1
ATOM 1738 C CA . GLY A 1 212 ? -10.18 -11.195 8.469 1 97.31 212 GLY A CA 1
ATOM 1739 C C . GLY A 1 212 ? -10.516 -10.672 9.852 1 97.31 212 GLY A C 1
ATOM 1740 O O . GLY A 1 212 ? -11.406 -9.836 10 1 97.31 212 GLY A O 1
ATOM 1741 N N . LYS A 1 213 ? -9.773 -11.055 10.914 1 96.75 213 LYS A N 1
ATOM 1742 C CA . LYS A 1 213 ? -10.141 -10.742 12.289 1 96.75 213 LYS A CA 1
ATOM 1743 C C . LYS A 1 213 ? -9.672 -9.336 12.672 1 96.75 213 LYS A C 1
ATOM 1745 O O . LYS A 1 213 ? -10.297 -8.672 13.508 1 96.75 213 LYS A O 1
ATOM 1750 N N . ILE A 1 214 ? -8.594 -8.906 12.148 1 96.88 214 ILE A N 1
ATOM 1751 C CA . ILE A 1 214 ? -8.055 -7.582 12.438 1 96.88 214 ILE A CA 1
ATOM 1752 C C . ILE A 1 214 ? -8.266 -6.672 11.227 1 96.88 214 ILE A C 1
ATOM 1754 O O . ILE A 1 214 ? -7.816 -6.98 10.125 1 96.88 214 ILE A O 1
ATOM 1758 N N . ILE A 1 215 ? -8.891 -5.57 11.469 1 97.94 215 ILE A N 1
ATOM 1759 C CA . ILE A 1 215 ? -9.242 -4.633 10.406 1 97.94 215 ILE A CA 1
ATOM 1760 C C . ILE A 1 215 ? -8.414 -3.359 10.547 1 97.94 215 ILE A C 1
ATOM 1762 O O . ILE A 1 215 ? -8.305 -2.803 11.641 1 97.94 215 ILE A O 1
ATOM 1766 N N . ASN A 1 216 ? -7.742 -2.988 9.539 1 97.44 216 ASN A N 1
ATOM 1767 C CA . ASN A 1 216 ? -7.148 -1.667 9.367 1 97.44 216 ASN A CA 1
ATOM 1768 C C . ASN A 1 216 ? -7.914 -0.837 8.344 1 97.44 216 ASN A C 1
ATOM 1770 O O . ASN A 1 216 ? -8.094 -1.264 7.199 1 97.44 216 ASN A O 1
ATOM 1774 N N . SER A 1 217 ? -8.398 0.294 8.758 1 98.38 217 SER A N 1
ATOM 1775 C CA . SER A 1 217 ? -9.281 1.08 7.906 1 98.38 217 SER A CA 1
ATOM 1776 C C . SER A 1 217 ? -9 2.572 8.047 1 98.38 217 SER A C 1
ATOM 1778 O O . SER A 1 217 ? -8.797 3.072 9.148 1 98.38 217 SER A O 1
ATOM 1780 N N . TRP A 1 218 ? -8.938 3.246 6.879 1 98.62 218 TRP A N 1
ATOM 1781 C CA . TRP A 1 218 ? -8.617 4.668 6.832 1 98.62 218 TRP A CA 1
ATOM 1782 C C . TRP A 1 218 ? -9.594 5.418 5.926 1 98.62 218 TRP A C 1
ATOM 1784 O O . TRP A 1 218 ? -9.984 4.91 4.871 1 98.62 218 TRP A O 1
ATOM 1794 N N . HIS A 1 219 ? -9.977 6.617 6.371 1 98.75 219 HIS A N 1
ATOM 1795 C CA . HIS A 1 219 ? -10.484 7.617 5.438 1 98.75 219 HIS A CA 1
ATOM 1796 C C . HIS A 1 219 ? -9.344 8.406 4.801 1 98.75 219 HIS A C 1
ATOM 1798 O O . HIS A 1 219 ? -8.422 8.844 5.492 1 98.75 219 HIS A O 1
ATOM 1804 N N . ILE A 1 220 ? -9.344 8.492 3.539 1 98.81 220 ILE A N 1
ATOM 1805 C CA . ILE A 1 220 ? -8.391 9.344 2.832 1 98.81 220 ILE A CA 1
ATOM 1806 C C . ILE A 1 220 ? -9.109 10.594 2.316 1 98.81 220 ILE A C 1
ATOM 1808 O O . ILE A 1 220 ? -9.992 10.5 1.46 1 98.81 220 ILE A O 1
ATOM 1812 N N . ILE A 1 221 ? -8.695 11.75 2.777 1 98.81 221 ILE A N 1
ATOM 1813 C CA . ILE A 1 221 ? -9.43 12.961 2.463 1 98.81 221 ILE A CA 1
ATOM 1814 C C . ILE A 1 221 ? -8.523 13.945 1.731 1 98.81 221 ILE A C 1
ATOM 1816 O O . ILE A 1 221 ? -7.422 14.25 2.201 1 98.81 221 ILE A O 1
ATOM 1820 N N . GLU A 1 222 ? -8.898 14.32 0.627 1 98.69 222 GLU A N 1
ATOM 1821 C CA . GLU A 1 222 ? -8.281 15.422 -0.114 1 98.69 222 GLU A CA 1
ATOM 1822 C C . GLU A 1 222 ? -9.102 16.703 0.012 1 98.69 222 GLU A C 1
ATOM 1824 O O . GLU A 1 222 ? -10.32 16.688 -0.174 1 98.69 222 GLU A O 1
ATOM 1829 N N . ALA A 1 223 ? -8.469 17.75 0.339 1 98.81 223 ALA A N 1
ATOM 1830 C CA . ALA A 1 223 ? -9.133 19.047 0.476 1 98.81 223 ALA A CA 1
ATOM 1831 C C . ALA A 1 223 ? -8.289 20.172 -0.14 1 98.81 223 ALA A C 1
ATOM 1833 O O . ALA A 1 223 ? -7.117 19.969 -0.458 1 98.81 223 ALA A O 1
ATOM 1834 N N . LYS A 1 224 ? -8.906 21.281 -0.406 1 98.5 224 LYS A N 1
ATOM 1835 C CA . LYS A 1 224 ? -8.195 22.438 -0.921 1 98.5 224 LYS A CA 1
ATOM 1836 C C . LYS A 1 224 ? -8.508 23.688 -0.087 1 98.5 224 LYS A C 1
ATOM 1838 O O . LYS A 1 224 ? -9.57 23.781 0.525 1 98.5 224 LYS A O 1
ATOM 1843 N N . LYS A 1 225 ? -7.566 24.547 -0.064 1 97.81 225 LYS A N 1
ATOM 1844 C CA . LYS A 1 225 ? -7.777 25.828 0.604 1 97.81 225 LYS A CA 1
ATOM 1845 C C . LYS A 1 225 ? -8.734 26.703 -0.19 1 97.81 225 LYS A C 1
ATOM 1847 O O . LYS A 1 225 ? -8.594 26.844 -1.406 1 97.81 225 LYS A O 1
ATOM 1852 N N . ILE A 1 226 ? -9.742 27.25 0.453 1 91.81 226 ILE A N 1
ATOM 1853 C CA . ILE A 1 226 ? -10.68 28.172 -0.163 1 91.81 226 ILE A CA 1
ATOM 1854 C C . ILE A 1 226 ? -10.156 29.609 -0.028 1 91.81 226 ILE A C 1
ATOM 1856 O O . ILE A 1 226 ? -9.508 29.938 0.962 1 91.81 226 ILE A O 1
ATOM 1860 N N . MET B 1 1 ? -13.219 -21.656 -26.281 1 47 1 MET B N 1
ATOM 1861 C CA . MET B 1 1 ? -11.844 -21.922 -25.859 1 47 1 MET B CA 1
ATOM 1862 C C . MET B 1 1 ? -10.867 -21.047 -26.656 1 47 1 MET B C 1
ATOM 1864 O O . MET B 1 1 ? -9.992 -20.406 -26.078 1 47 1 MET B O 1
ATOM 1868 N N . ASP B 1 2 ? -11.141 -20.875 -27.906 1 55.31 2 ASP B N 1
ATOM 1869 C CA . ASP B 1 2 ? -10.211 -20.188 -28.797 1 55.31 2 ASP B CA 1
ATOM 1870 C C . ASP B 1 2 ? -10.227 -18.672 -28.531 1 55.31 2 ASP B C 1
ATOM 1872 O O . ASP B 1 2 ? -9.172 -18.047 -28.469 1 55.31 2 ASP B O 1
ATOM 1876 N N . GLU B 1 3 ? -11.312 -18.078 -28.328 1 50.78 3 GLU B N 1
ATOM 1877 C CA . GLU B 1 3 ? -11.422 -16.641 -28.109 1 50.78 3 GLU B CA 1
ATOM 1878 C C . GLU B 1 3 ? -10.766 -16.234 -26.781 1 50.78 3 GLU B C 1
ATOM 1880 O O . GLU B 1 3 ? -10.125 -15.18 -26.703 1 50.78 3 GLU B O 1
ATOM 1885 N N . ILE B 1 4 ? -10.797 -17 -25.828 1 49.44 4 ILE B N 1
ATOM 1886 C CA . ILE B 1 4 ? -10.188 -16.734 -24.531 1 49.44 4 ILE B CA 1
ATOM 1887 C C . ILE B 1 4 ? -8.672 -16.766 -24.656 1 49.44 4 ILE B C 1
ATOM 1889 O O . ILE B 1 4 ? -7.98 -15.898 -24.109 1 49.44 4 ILE B O 1
ATOM 1893 N N . ILE B 1 5 ? -8.164 -17.797 -25.344 1 52.47 5 ILE B N 1
ATOM 1894 C CA . ILE B 1 5 ? -6.723 -17.922 -25.547 1 52.47 5 ILE B CA 1
ATOM 1895 C C . ILE B 1 5 ? -6.191 -16.688 -26.266 1 52.47 5 ILE B C 1
ATOM 1897 O O . ILE B 1 5 ? -5.164 -16.125 -25.875 1 52.47 5 ILE B O 1
ATOM 1901 N N . LYS B 1 6 ? -6.949 -16.328 -27.359 1 55.12 6 LYS B N 1
ATOM 1902 C CA . LYS B 1 6 ? -6.539 -15.156 -28.125 1 55.12 6 LYS B CA 1
ATOM 1903 C C . LYS B 1 6 ? -6.57 -13.891 -27.266 1 55.12 6 LYS B C 1
ATOM 1905 O O . LYS B 1 6 ? -5.66 -13.062 -27.344 1 55.12 6 LYS B O 1
ATOM 1910 N N . ALA B 1 7 ? -7.488 -13.695 -26.469 1 52.75 7 ALA B N 1
ATOM 1911 C CA . ALA B 1 7 ? -7.625 -12.539 -25.594 1 52.75 7 ALA B CA 1
ATOM 1912 C C . ALA B 1 7 ? -6.523 -12.516 -24.531 1 52.75 7 ALA B C 1
ATOM 1914 O O . ALA B 1 7 ? -5.988 -11.461 -24.203 1 52.75 7 ALA B O 1
ATOM 1915 N N . GLN B 1 8 ? -6.141 -13.602 -24.062 1 49.09 8 GLN B N 1
ATOM 1916 C CA . GLN B 1 8 ? -5.066 -13.727 -23.078 1 49.09 8 GLN B CA 1
ATOM 1917 C C . GLN B 1 8 ? -3.725 -13.312 -23.672 1 49.09 8 GLN B C 1
ATOM 1919 O O . GLN B 1 8 ? -2.965 -12.57 -23.047 1 49.09 8 GLN B O 1
ATOM 1924 N N . GLU B 1 9 ? -3.492 -13.844 -24.844 1 55.75 9 GLU B N 1
ATOM 1925 C CA . GLU B 1 9 ? -2.248 -13.508 -25.531 1 55.75 9 GLU B CA 1
ATOM 1926 C C . GLU B 1 9 ? -2.16 -12.008 -25.797 1 55.75 9 GLU B C 1
ATOM 1928 O O . GLU B 1 9 ? -1.095 -11.406 -25.656 1 55.75 9 GLU B O 1
ATOM 1933 N N . HIS B 1 10 ? -3.244 -11.375 -26.203 1 56.09 10 HIS B N 1
ATOM 1934 C CA . HIS B 1 10 ? -3.312 -9.945 -26.438 1 56.09 10 HIS B CA 1
ATOM 1935 C C . HIS B 1 10 ? -3.098 -9.148 -25.156 1 56.09 10 HIS B C 1
ATOM 1937 O O . HIS B 1 10 ? -2.396 -8.133 -25.156 1 56.09 10 HIS B O 1
ATOM 1943 N N . SER B 1 11 ? -3.561 -9.625 -24.094 1 53.5 11 SER B N 1
ATOM 1944 C CA . SER B 1 11 ? -3.402 -8.969 -22.797 1 53.5 11 SER B CA 1
ATOM 1945 C C . SER B 1 11 ? -1.943 -8.969 -22.359 1 53.5 11 SER B C 1
ATOM 1947 O O . SER B 1 11 ? -1.46 -7.973 -21.812 1 53.5 11 SER B O 1
ATOM 1949 N N . TYR B 1 12 ? -1.306 -10.094 -22.594 1 53.5 12 TYR B N 1
ATOM 1950 C CA . TYR B 1 12 ? 0.108 -10.172 -22.25 1 53.5 12 TYR B CA 1
ATOM 1951 C C . TYR B 1 12 ? 0.916 -9.125 -23 1 53.5 12 TYR B C 1
ATOM 1953 O O . TYR B 1 12 ? 1.807 -8.492 -22.438 1 53.5 12 TYR B O 1
ATOM 1961 N N . LYS B 1 13 ? 0.66 -8.836 -24.281 1 55.59 13 LYS B N 1
ATOM 1962 C CA . LYS B 1 13 ? 1.334 -7.852 -25.125 1 55.59 13 LYS B CA 1
ATOM 1963 C C . LYS B 1 13 ? 1.06 -6.434 -24.625 1 55.59 13 LYS B C 1
ATOM 1965 O O . LYS B 1 13 ? 1.967 -5.602 -24.578 1 55.59 13 LYS B O 1
ATOM 1970 N N . LEU B 1 14 ? -0.153 -6.113 -24.219 1 53.72 14 LEU B N 1
ATOM 1971 C CA . LEU B 1 14 ? -0.523 -4.793 -23.734 1 53.72 14 LEU B CA 1
ATOM 1972 C C . LEU B 1 14 ? 0.162 -4.496 -22.406 1 53.72 14 LEU B C 1
ATOM 1974 O O . LEU B 1 14 ? 0.595 -3.367 -22.156 1 53.72 14 LEU B O 1
ATOM 1978 N N . TRP B 1 15 ? 0.181 -5.426 -21.578 1 52.56 15 TRP B N 1
ATOM 1979 C CA . TRP B 1 15 ? 0.86 -5.273 -20.297 1 52.56 15 TRP B CA 1
ATOM 1980 C C . TRP B 1 15 ? 2.324 -4.902 -20.5 1 52.56 15 TRP B C 1
ATOM 1982 O O . TRP B 1 15 ? 2.861 -4.059 -19.766 1 52.56 15 TRP B O 1
ATOM 1992 N N . GLU B 1 16 ? 2.959 -5.469 -21.422 1 52.44 16 GLU B N 1
ATOM 1993 C CA . GLU B 1 16 ? 4.352 -5.168 -21.75 1 52.44 16 GLU B CA 1
ATOM 1994 C C . GLU B 1 16 ? 4.535 -3.684 -22.062 1 52.44 16 GLU B C 1
ATOM 1996 O O . GLU B 1 16 ? 5.527 -3.08 -21.641 1 52.44 16 GLU B O 1
ATOM 2001 N N . GLN B 1 17 ? 3.631 -3.121 -22.75 1 52.59 17 GLN B N 1
ATOM 2002 C CA . GLN B 1 17 ? 3.719 -1.712 -23.109 1 52.59 17 GLN B CA 1
ATOM 2003 C C . GLN B 1 17 ? 3.477 -0.812 -21.906 1 52.59 17 GLN B C 1
ATOM 2005 O O . GLN B 1 17 ? 4.094 0.248 -21.781 1 52.59 17 GLN B O 1
ATOM 2010 N N . HIS B 1 18 ? 2.615 -1.096 -21.062 1 48.06 18 HIS B N 1
ATOM 2011 C CA . HIS B 1 18 ? 2.248 -0.316 -19.891 1 48.06 18 HIS B CA 1
ATOM 2012 C C . HIS B 1 18 ? 3.359 -0.333 -18.844 1 48.06 18 HIS B C 1
ATOM 2014 O O . HIS B 1 18 ? 3.648 0.692 -18.219 1 48.06 18 HIS B O 1
ATOM 2020 N N . ILE B 1 19 ? 4.008 -1.409 -18.609 1 47.53 19 ILE B N 1
ATOM 2021 C CA . ILE B 1 19 ? 5.023 -1.545 -17.578 1 47.53 19 ILE B CA 1
ATOM 2022 C C . ILE B 1 19 ? 6.281 -0.78 -17.984 1 47.53 19 ILE B C 1
ATOM 2024 O O . ILE B 1 19 ? 6.957 -0.189 -17.141 1 47.53 19 ILE B O 1
ATOM 2028 N N . SER B 1 20 ? 6.539 -0.719 -19.188 1 43.94 20 SER B N 1
ATOM 2029 C CA . SER B 1 20 ? 7.75 -0.002 -19.578 1 43.94 20 SER B CA 1
ATOM 2030 C C . SER B 1 20 ? 7.719 1.442 -19.094 1 43.94 20 SER B C 1
ATOM 2032 O O . SER B 1 20 ? 8.758 2.02 -18.766 1 43.94 20 SER B O 1
ATOM 2034 N N . ASN B 1 21 ? 6.652 2.041 -19.016 1 43.62 21 ASN B N 1
ATOM 2035 C CA . ASN B 1 21 ? 6.562 3.453 -18.656 1 43.62 21 ASN B CA 1
ATOM 2036 C C . ASN B 1 21 ? 6.336 3.637 -17.156 1 43.62 21 ASN B C 1
ATOM 2038 O O . ASN B 1 21 ? 6.414 4.754 -16.656 1 43.62 21 ASN B O 1
ATOM 2042 N N . SER B 1 22 ? 5.699 2.672 -16.531 1 44.94 22 SER B N 1
ATOM 2043 C CA . SER B 1 22 ? 5.273 2.822 -15.141 1 44.94 22 SER B CA 1
ATOM 2044 C C . SER B 1 22 ? 6.324 2.275 -14.172 1 44.94 22 SER B C 1
ATOM 2046 O O . SER B 1 22 ? 6.57 1.067 -14.141 1 44.94 22 SER B O 1
ATOM 2048 N N . MET B 1 23 ? 7.438 2.873 -14.086 1 44.41 23 MET B N 1
ATOM 2049 C CA . MET B 1 23 ? 8.398 2.473 -13.062 1 44.41 23 MET B CA 1
ATOM 2050 C C . MET B 1 23 ? 7.688 2.145 -11.75 1 44.41 23 MET B C 1
ATOM 2052 O O . MET B 1 23 ? 7.098 3.025 -11.117 1 44.41 23 MET B O 1
ATOM 2056 N N . LEU B 1 24 ? 6.91 1.071 -11.727 1 54.03 24 LEU B N 1
ATOM 2057 C CA . LEU B 1 24 ? 6.344 0.475 -10.523 1 54.03 24 LEU B CA 1
ATOM 2058 C C . LEU B 1 24 ? 7.367 0.455 -9.391 1 54.03 24 LEU B C 1
ATOM 2060 O O . LEU B 1 24 ? 8.156 -0.489 -9.281 1 54.03 24 LEU B O 1
ATOM 2064 N N . LEU B 1 25 ? 7.559 1.601 -8.836 1 69.62 25 LEU B N 1
ATOM 2065 C CA . LEU B 1 25 ? 8.75 1.935 -8.062 1 69.62 25 LEU B CA 1
ATOM 2066 C C . LEU B 1 25 ? 8.766 1.182 -6.738 1 69.62 25 LEU B C 1
ATOM 2068 O O . LEU B 1 25 ? 9.766 0.559 -6.383 1 69.62 25 LEU B O 1
ATOM 2072 N N . TYR B 1 26 ? 7.52 1.048 -6.203 1 86.75 26 TYR B N 1
ATOM 2073 C CA . TYR B 1 26 ? 7.566 0.513 -4.848 1 86.75 26 TYR B CA 1
ATOM 2074 C C . TYR B 1 26 ? 6.746 -0.767 -4.734 1 86.75 26 TYR B C 1
ATOM 2076 O O . TYR B 1 26 ? 5.781 -0.961 -5.48 1 86.75 26 TYR B O 1
ATOM 2084 N N . PRO B 1 27 ? 7.152 -1.748 -3.994 1 92.12 27 PRO B N 1
ATOM 2085 C CA . PRO B 1 27 ? 6.383 -2.98 -3.803 1 92.12 27 PRO B CA 1
ATOM 2086 C C . PRO B 1 27 ? 5.027 -2.734 -3.148 1 92.12 27 PRO B C 1
ATOM 2088 O O . PRO B 1 27 ? 4.789 -1.658 -2.594 1 92.12 27 PRO B O 1
ATOM 2091 N N . ASN B 1 28 ? 4.133 -3.711 -3.348 1 94.88 28 ASN B N 1
ATOM 2092 C CA . ASN B 1 28 ? 2.848 -3.658 -2.658 1 94.88 28 ASN B CA 1
ATOM 2093 C C . ASN B 1 28 ? 3.027 -3.648 -1.143 1 94.88 28 ASN B C 1
ATOM 2095 O O . ASN B 1 28 ? 3.816 -4.426 -0.601 1 94.88 28 ASN B O 1
ATOM 2099 N N . GLU B 1 29 ? 2.289 -2.795 -0.522 1 92.81 29 GLU B N 1
ATOM 2100 C CA . GLU B 1 29 ? 2.467 -2.598 0.914 1 92.81 29 GLU B CA 1
ATOM 2101 C C . GLU B 1 29 ? 2.029 -3.832 1.699 1 92.81 29 GLU B C 1
ATOM 2103 O O . GLU B 1 29 ? 2.697 -4.238 2.652 1 92.81 29 GLU B O 1
ATOM 2108 N N . TYR B 1 30 ? 0.939 -4.426 1.338 1 95.94 30 TYR B N 1
ATOM 2109 C CA . TYR B 1 30 ? 0.46 -5.605 2.049 1 95.94 30 TYR B CA 1
ATOM 2110 C C . TYR B 1 30 ? 1.473 -6.742 1.968 1 95.94 30 TYR B C 1
ATOM 2112 O O . TYR B 1 30 ? 1.836 -7.336 2.986 1 95.94 30 TYR B O 1
ATOM 2120 N N . LEU B 1 31 ? 1.88 -7.012 0.749 1 96.75 31 LEU B N 1
ATOM 2121 C CA . LEU B 1 31 ? 2.834 -8.094 0.532 1 96.75 31 LEU B CA 1
ATOM 2122 C C . LEU B 1 31 ? 4.129 -7.836 1.291 1 96.75 31 LEU B C 1
ATOM 2124 O O . LEU B 1 31 ? 4.73 -8.766 1.837 1 96.75 31 LEU B O 1
ATOM 2128 N N . THR B 1 32 ? 4.566 -6.605 1.343 1 93.88 32 THR B N 1
ATOM 2129 C CA . THR B 1 32 ? 5.77 -6.23 2.074 1 93.88 32 THR B CA 1
ATOM 2130 C C . THR B 1 32 ? 5.641 -6.586 3.553 1 93.88 32 THR B C 1
ATOM 2132 O O . THR B 1 32 ? 6.531 -7.215 4.125 1 93.88 32 THR B O 1
ATOM 2135 N N . ARG B 1 33 ? 4.527 -6.191 4.094 1 92.88 33 ARG B N 1
ATOM 2136 C CA . ARG B 1 33 ? 4.285 -6.508 5.496 1 92.88 33 ARG B CA 1
ATOM 2137 C C . ARG B 1 33 ? 4.332 -8.016 5.73 1 92.88 33 ARG B C 1
ATOM 2139 O O . ARG B 1 33 ? 4.93 -8.477 6.703 1 92.88 33 ARG B O 1
ATOM 2146 N N . TYR B 1 34 ? 3.732 -8.75 4.867 1 96.19 34 TYR B N 1
ATOM 2147 C CA . TYR B 1 34 ? 3.666 -10.195 4.988 1 96.19 34 TYR B CA 1
ATOM 2148 C C . TYR B 1 34 ? 5.059 -10.812 4.941 1 96.19 34 TYR B C 1
ATOM 2150 O O . TYR B 1 34 ? 5.406 -11.648 5.777 1 96.19 34 TYR B O 1
ATOM 2158 N N . ILE B 1 35 ? 5.863 -10.43 3.92 1 95.81 35 ILE B N 1
ATOM 2159 C CA . ILE B 1 35 ? 7.195 -10.992 3.727 1 95.81 35 ILE B CA 1
ATOM 2160 C C . ILE B 1 35 ? 8.078 -10.656 4.926 1 95.81 35 ILE B C 1
ATOM 2162 O O . ILE B 1 35 ? 8.758 -11.531 5.465 1 95.81 35 ILE B O 1
ATOM 2166 N N . TYR B 1 36 ? 8.016 -9.453 5.391 1 91.81 36 TYR B N 1
ATOM 2167 C CA . TYR B 1 36 ? 8.859 -9.047 6.512 1 91.81 36 TYR B CA 1
ATOM 2168 C C . TYR B 1 36 ? 8.445 -9.766 7.793 1 91.81 36 TYR B C 1
ATOM 2170 O O . TYR B 1 36 ? 9.297 -10.156 8.594 1 91.81 36 TYR B O 1
ATOM 2178 N N . ALA B 1 37 ? 7.16 -9.93 7.957 1 92.5 37 ALA B N 1
ATOM 2179 C CA . ALA B 1 37 ? 6.668 -10.609 9.156 1 92.5 37 ALA B CA 1
ATOM 2180 C C . ALA B 1 37 ? 7.066 -12.078 9.156 1 92.5 37 ALA B C 1
ATOM 2182 O O . ALA B 1 37 ? 7.254 -12.68 10.219 1 92.5 37 ALA B O 1
ATOM 2183 N N . ASN B 1 38 ? 7.262 -12.641 7.973 1 94.12 38 ASN B N 1
ATOM 2184 C CA . ASN B 1 38 ? 7.5 -14.078 7.871 1 94.12 38 ASN B CA 1
ATOM 2185 C C . ASN B 1 38 ? 8.906 -14.375 7.352 1 94.12 38 ASN B C 1
ATOM 2187 O O . ASN B 1 38 ? 9.219 -15.523 7.016 1 94.12 38 ASN B O 1
ATOM 2191 N N . ARG B 1 39 ? 9.773 -13.414 7.32 1 91.75 39 ARG B N 1
ATOM 2192 C CA . ARG B 1 39 ? 11.055 -13.508 6.633 1 91.75 39 ARG B CA 1
ATOM 2193 C C . ARG B 1 39 ? 11.938 -14.586 7.258 1 91.75 39 ARG B C 1
ATOM 2195 O O . ARG B 1 39 ? 12.766 -15.188 6.574 1 91.75 39 ARG B O 1
ATOM 2202 N N . ARG B 1 40 ? 11.703 -14.891 8.508 1 93.25 40 ARG B N 1
ATOM 2203 C CA . ARG B 1 40 ? 12.531 -15.891 9.18 1 93.25 40 ARG B CA 1
ATOM 2204 C C . ARG B 1 40 ? 12.086 -17.312 8.812 1 93.25 40 ARG B C 1
ATOM 2206 O O . ARG B 1 40 ? 12.836 -18.266 9.008 1 93.25 40 ARG B O 1
ATOM 2213 N N . ASP B 1 41 ? 10.891 -17.375 8.258 1 94.38 41 ASP B N 1
ATOM 2214 C CA . ASP B 1 41 ? 10.336 -18.672 7.906 1 94.38 41 ASP B CA 1
ATOM 2215 C C . ASP B 1 41 ? 10.688 -19.047 6.465 1 94.38 41 ASP B C 1
ATOM 2217 O O . ASP B 1 41 ? 10.508 -20.203 6.051 1 94.38 41 ASP B O 1
ATOM 2221 N N . PHE B 1 42 ? 11.219 -18.141 5.734 1 95.88 42 PHE B N 1
ATOM 2222 C CA . PHE B 1 42 ? 11.422 -18.359 4.309 1 95.88 42 PHE B CA 1
ATOM 2223 C C . PHE B 1 42 ? 12.906 -18.266 3.959 1 95.88 42 PHE B C 1
ATOM 2225 O O . PHE B 1 42 ? 13.555 -17.25 4.234 1 95.88 42 PHE B O 1
ATOM 2232 N N . ASN B 1 43 ? 13.398 -19.312 3.445 1 94.5 43 ASN B N 1
ATOM 2233 C CA . ASN B 1 43 ? 14.742 -19.281 2.881 1 94.5 43 ASN B CA 1
A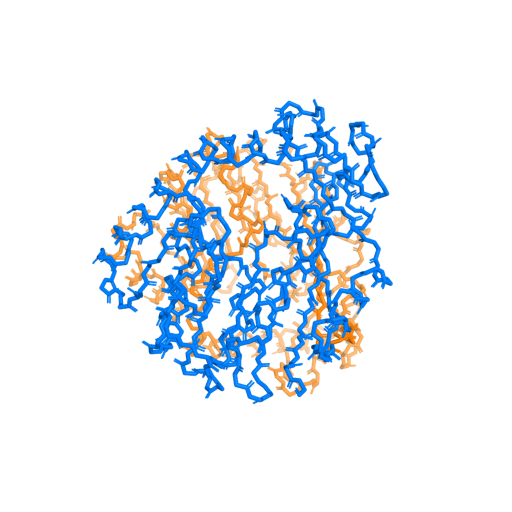TOM 2234 C C . ASN B 1 43 ? 14.703 -19.125 1.362 1 94.5 43 ASN B C 1
ATOM 2236 O O . ASN B 1 43 ? 15.586 -18.5 0.775 1 94.5 43 ASN B O 1
ATOM 2240 N N . SER B 1 44 ? 13.711 -19.781 0.769 1 97.38 44 SER B N 1
ATOM 2241 C CA . SER B 1 44 ? 13.547 -19.766 -0.68 1 97.38 44 SER B CA 1
ATOM 2242 C C . SER B 1 44 ? 12.156 -19.266 -1.073 1 97.38 44 SER B C 1
ATOM 2244 O O . SER B 1 44 ? 11.156 -19.672 -0.478 1 97.38 44 SER B O 1
ATOM 2246 N N . ILE B 1 45 ? 12.141 -18.391 -2.062 1 98.31 45 ILE B N 1
ATOM 2247 C CA . ILE B 1 45 ? 10.875 -17.781 -2.469 1 98.31 45 ILE B CA 1
ATOM 2248 C C . ILE B 1 45 ? 10.867 -17.578 -3.982 1 98.31 45 ILE B C 1
ATOM 2250 O O . ILE B 1 45 ? 11.883 -17.203 -4.57 1 98.31 45 ILE B O 1
ATOM 2254 N N . LEU B 1 46 ? 9.758 -17.906 -4.566 1 98.31 46 LEU B N 1
ATOM 2255 C CA . LEU B 1 46 ? 9.516 -17.641 -5.98 1 98.31 46 LEU B CA 1
ATOM 2256 C C . LEU B 1 46 ? 8.461 -16.547 -6.16 1 98.31 46 LEU B C 1
ATOM 2258 O O . LEU B 1 46 ? 7.379 -16.625 -5.574 1 98.31 46 LEU B O 1
ATOM 2262 N N . ASP B 1 47 ? 8.844 -15.5 -6.828 1 98 47 ASP B N 1
ATOM 2263 C CA . ASP B 1 47 ? 7.887 -14.508 -7.305 1 98 47 ASP B CA 1
ATOM 2264 C C . ASP B 1 47 ? 7.406 -14.836 -8.719 1 98 47 ASP B C 1
ATOM 2266 O O . ASP B 1 47 ? 8.094 -14.539 -9.695 1 98 47 ASP B O 1
ATOM 2270 N N . PHE B 1 48 ? 6.172 -15.508 -8.82 1 96.94 48 PHE B N 1
ATOM 2271 C CA . PHE B 1 48 ? 5.602 -15.883 -10.109 1 96.94 48 PHE B CA 1
ATOM 2272 C C . PHE B 1 48 ? 4.926 -14.68 -10.766 1 96.94 48 PHE B C 1
ATOM 2274 O O . PHE B 1 48 ? 3.984 -14.109 -10.219 1 96.94 48 PHE B O 1
ATOM 2281 N N . GLY B 1 49 ? 5.344 -14.367 -11.953 1 94.06 49 GLY B N 1
ATOM 2282 C CA . GLY B 1 49 ? 4.957 -13.094 -12.547 1 94.06 49 GLY B CA 1
ATOM 2283 C C . GLY B 1 49 ? 5.664 -11.906 -11.914 1 94.06 49 GLY B C 1
ATOM 2284 O O . GLY B 1 49 ? 5.023 -10.945 -11.5 1 94.06 49 GLY B O 1
ATOM 2285 N N . CYS B 1 50 ? 6.988 -11.93 -11.883 1 94.94 50 CYS B N 1
ATOM 2286 C CA . CYS B 1 50 ? 7.77 -11 -11.07 1 94.94 50 CYS B CA 1
ATOM 2287 C C . CYS B 1 50 ? 7.836 -9.633 -11.734 1 94.94 50 CYS B C 1
ATOM 2289 O O . CYS B 1 50 ? 8.211 -8.648 -11.094 1 94.94 50 CYS B O 1
ATOM 2291 N N . GLY B 1 51 ? 7.461 -9.547 -13.055 1 91.06 51 GLY B N 1
ATOM 2292 C CA . GLY B 1 51 ? 7.461 -8.266 -13.734 1 91.06 51 GLY B CA 1
ATOM 2293 C C . GLY B 1 51 ? 8.805 -7.562 -13.688 1 91.06 51 GLY B C 1
ATOM 2294 O O . GLY B 1 51 ? 9.836 -8.164 -14 1 91.06 51 GLY B O 1
ATOM 2295 N N . ASP B 1 52 ? 8.812 -6.309 -13.305 1 87.25 52 ASP B N 1
ATOM 2296 C CA . ASP B 1 52 ? 10.023 -5.496 -13.312 1 87.25 52 ASP B CA 1
ATOM 2297 C C . ASP B 1 52 ? 10.891 -5.789 -12.094 1 87.25 52 ASP B C 1
ATOM 2299 O O . ASP B 1 52 ? 11.93 -5.156 -11.898 1 87.25 52 ASP B O 1
ATOM 2303 N N . GLY B 1 53 ? 10.438 -6.633 -11.219 1 91.81 53 GLY B N 1
ATOM 2304 C CA . GLY B 1 53 ? 11.258 -7.113 -10.117 1 91.81 53 GLY B CA 1
ATOM 2305 C C . GLY B 1 53 ? 11.086 -6.309 -8.844 1 91.81 53 GLY B C 1
ATOM 2306 O O . GLY B 1 53 ? 11.883 -6.426 -7.914 1 91.81 53 GLY B O 1
ATOM 2307 N N . ARG B 1 54 ? 10.055 -5.488 -8.75 1 90.5 54 ARG B N 1
ATOM 2308 C CA . ARG B 1 54 ? 9.859 -4.652 -7.566 1 90.5 54 ARG B CA 1
ATOM 2309 C C . ARG B 1 54 ? 9.727 -5.504 -6.309 1 90.5 54 ARG B C 1
ATOM 2311 O O . ARG B 1 54 ? 10.25 -5.145 -5.25 1 90.5 54 ARG B O 1
ATOM 2318 N N . HIS B 1 55 ? 9.094 -6.586 -6.414 1 95.81 55 HIS B N 1
ATOM 2319 C CA . HIS B 1 55 ? 8.945 -7.4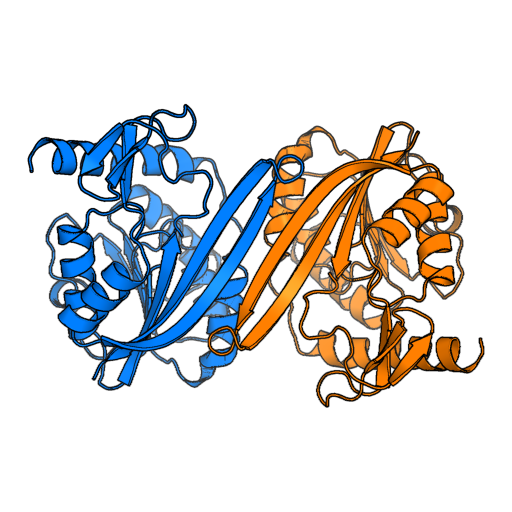38 -5.238 1 95.81 55 HIS B CA 1
ATOM 2320 C C . HIS B 1 55 ? 10.203 -8.273 -5.004 1 95.81 55 HIS B C 1
ATOM 2322 O O . HIS B 1 55 ? 10.523 -8.609 -3.865 1 95.81 55 HIS B O 1
ATOM 2328 N N . LEU B 1 56 ? 10.992 -8.586 -6.066 1 95.06 56 LEU B N 1
ATOM 2329 C CA . LEU B 1 56 ? 12.273 -9.266 -5.891 1 95.06 56 LEU B CA 1
ATOM 2330 C C . LEU B 1 56 ? 13.211 -8.43 -5.031 1 95.06 56 LEU B C 1
ATOM 2332 O O . LEU B 1 56 ? 13.852 -8.953 -4.113 1 95.06 56 LEU B O 1
ATOM 2336 N N . GLU B 1 57 ? 13.266 -7.203 -5.367 1 90 57 GLU B N 1
ATOM 2337 C CA . GLU B 1 57 ? 14.102 -6.285 -4.602 1 90 57 GLU B CA 1
ATOM 2338 C C . GLU B 1 57 ? 13.688 -6.242 -3.137 1 90 57 GLU B C 1
ATOM 2340 O O . GLU B 1 57 ? 14.531 -6.312 -2.24 1 90 57 GLU B O 1
ATOM 2345 N N . MET B 1 58 ? 12.422 -6.066 -2.924 1 91.69 58 MET B N 1
ATOM 2346 C CA . MET B 1 58 ? 11.875 -6 -1.571 1 91.69 58 MET B CA 1
ATOM 2347 C C . MET B 1 58 ? 12.164 -7.285 -0.805 1 91.69 58 MET B C 1
ATOM 2349 O O . MET B 1 58 ? 12.562 -7.242 0.36 1 91.69 58 MET B O 1
ATOM 2353 N N . ILE B 1 59 ? 12.031 -8.445 -1.447 1 95.56 59 ILE B N 1
ATOM 2354 C CA . ILE B 1 59 ? 12.273 -9.75 -0.832 1 95.56 59 ILE B CA 1
ATOM 2355 C C . ILE B 1 59 ? 13.75 -9.875 -0.45 1 95.56 59 ILE B C 1
ATOM 2357 O O . ILE B 1 59 ? 14.078 -10.336 0.646 1 95.56 59 ILE B O 1
ATOM 2361 N N . ALA B 1 60 ? 14.586 -9.414 -1.334 1 92.38 60 ALA B N 1
ATOM 2362 C CA . ALA B 1 60 ? 16.016 -9.445 -1.058 1 92.38 60 ALA B CA 1
ATOM 2363 C C . ALA B 1 60 ? 16.359 -8.562 0.139 1 92.38 60 ALA B C 1
ATOM 2365 O O . ALA B 1 60 ? 17.141 -8.961 1.011 1 92.38 60 ALA B O 1
ATOM 2366 N N . ARG B 1 61 ? 15.789 -7.426 0.169 1 87.62 61 ARG B N 1
ATOM 2367 C CA . ARG B 1 61 ? 16.031 -6.484 1.255 1 87.62 61 ARG B CA 1
ATOM 2368 C C . ARG B 1 61 ? 15.539 -7.035 2.586 1 87.62 61 ARG B C 1
ATOM 2370 O O . ARG B 1 61 ? 16.078 -6.707 3.643 1 87.62 61 ARG B O 1
ATOM 2377 N N . ALA B 1 62 ? 14.523 -7.859 2.479 1 90.06 62 ALA B N 1
ATOM 2378 C CA . ALA B 1 62 ? 13.992 -8.492 3.682 1 90.06 62 ALA B CA 1
ATOM 2379 C C . ALA B 1 62 ? 14.945 -9.562 4.203 1 90.06 62 ALA B C 1
ATOM 2381 O O . ALA B 1 62 ? 14.734 -10.109 5.289 1 90.06 62 ALA B O 1
ATOM 2382 N N . GLY B 1 63 ? 15.953 -9.898 3.441 1 91.25 63 GLY B N 1
ATOM 2383 C CA . GLY B 1 63 ? 17.016 -10.773 3.932 1 91.25 63 GLY B CA 1
ATOM 2384 C C . GLY B 1 63 ? 16.891 -12.195 3.43 1 91.25 63 GLY B C 1
ATOM 2385 O O . GLY B 1 63 ? 17.578 -13.094 3.922 1 91.25 63 GLY B O 1
ATOM 2386 N N . LEU B 1 64 ? 15.969 -12.43 2.518 1 92.88 64 LEU B N 1
ATOM 2387 C CA . LEU B 1 64 ? 15.836 -13.781 1.977 1 92.88 64 LEU B CA 1
ATOM 2388 C C . LEU B 1 64 ? 17 -14.109 1.049 1 92.88 64 LEU B C 1
ATOM 2390 O O . LEU B 1 64 ? 17.469 -13.25 0.293 1 92.88 64 LEU B O 1
ATOM 2394 N N . GLU B 1 65 ? 17.375 -15.312 1.054 1 90.5 65 GLU B N 1
ATOM 2395 C CA . GLU B 1 65 ? 18.641 -15.688 0.436 1 90.5 65 GLU B CA 1
ATOM 2396 C C . GLU B 1 65 ? 18.422 -16.25 -0.969 1 90.5 65 GLU B C 1
ATOM 2398 O O . GLU B 1 65 ? 19.219 -15.977 -1.875 1 90.5 65 GLU B O 1
ATOM 2403 N N . HIS B 1 66 ? 17.453 -17.094 -1.132 1 96.31 66 HIS B N 1
ATOM 2404 C CA . HIS B 1 66 ? 17.203 -17.75 -2.41 1 96.31 66 HIS B CA 1
ATOM 2405 C C . HIS B 1 66 ? 15.945 -17.203 -3.078 1 96.31 66 HIS B C 1
ATOM 2407 O O . HIS B 1 66 ? 14.836 -17.625 -2.744 1 96.31 66 HIS B O 1
ATOM 2413 N N . ILE B 1 67 ? 16.156 -16.359 -4.016 1 97.94 67 ILE B N 1
ATOM 2414 C CA . ILE B 1 67 ? 15.055 -15.633 -4.656 1 97.94 67 ILE B CA 1
ATOM 2415 C C . ILE B 1 67 ? 14.984 -16.016 -6.137 1 97.94 67 ILE B C 1
ATOM 2417 O O . ILE B 1 67 ? 16 -15.984 -6.836 1 97.94 67 ILE B O 1
ATOM 2421 N N . ILE B 1 68 ? 13.805 -16.391 -6.543 1 97.94 68 ILE B N 1
ATOM 2422 C CA . ILE B 1 68 ? 13.562 -16.75 -7.938 1 97.94 68 ILE B CA 1
ATOM 2423 C C . ILE B 1 68 ? 12.445 -15.867 -8.508 1 97.94 68 ILE B C 1
ATOM 2425 O O . ILE B 1 68 ? 11.438 -15.633 -7.844 1 97.94 68 ILE B O 1
ATOM 2429 N N . GLY B 1 69 ? 12.641 -15.297 -9.617 1 97.44 69 GLY B N 1
ATOM 2430 C CA . GLY B 1 69 ? 11.609 -14.602 -10.375 1 97.44 69 GLY B CA 1
ATOM 2431 C C . GLY B 1 69 ? 11.273 -15.273 -11.688 1 97.44 69 GLY B C 1
ATOM 2432 O O . GLY B 1 69 ? 12.172 -15.727 -12.406 1 97.44 69 GLY B O 1
ATOM 2433 N N . VAL B 1 70 ? 10 -15.422 -11.961 1 96.12 70 VAL B N 1
ATOM 2434 C CA . VAL B 1 70 ? 9.547 -15.984 -13.227 1 96.12 70 VAL B CA 1
ATOM 2435 C C . VAL B 1 70 ? 8.555 -15.023 -13.891 1 96.12 70 VAL B C 1
ATOM 2437 O O . VAL B 1 70 ? 7.688 -14.461 -13.227 1 96.12 70 VAL B O 1
ATOM 2440 N N . ASP B 1 71 ? 8.75 -14.758 -15.102 1 92.5 71 ASP B N 1
ATOM 2441 C CA . ASP B 1 71 ? 7.797 -13.984 -15.891 1 92.5 71 ASP B CA 1
ATOM 2442 C C . ASP B 1 71 ? 7.805 -14.43 -17.344 1 92.5 71 ASP B C 1
ATOM 2444 O O . ASP B 1 71 ? 8.805 -14.961 -17.844 1 92.5 71 ASP B O 1
ATOM 2448 N N . TYR B 1 72 ? 6.68 -14.258 -17.938 1 85.69 72 TYR B N 1
ATOM 2449 C CA . TYR B 1 72 ? 6.566 -14.648 -19.344 1 85.69 72 TYR B CA 1
ATOM 2450 C C . TYR B 1 72 ? 7.25 -13.633 -20.25 1 85.69 72 TYR B C 1
ATOM 2452 O O . TYR B 1 72 ? 7.766 -13.984 -21.312 1 85.69 72 TYR B O 1
ATOM 2460 N N . ASN B 1 73 ? 7.277 -12.438 -19.812 1 81.31 73 ASN B N 1
ATOM 2461 C CA . ASN B 1 73 ? 7.719 -11.328 -20.656 1 81.31 73 ASN B CA 1
ATOM 2462 C C . ASN B 1 73 ? 9.211 -11.062 -20.484 1 81.31 73 ASN B C 1
ATOM 2464 O O . ASN B 1 73 ? 9.656 -10.602 -19.438 1 81.31 73 ASN B O 1
ATOM 2468 N N . ARG B 1 74 ? 9.938 -11.25 -21.578 1 84.19 74 ARG B N 1
ATOM 2469 C CA . ARG B 1 74 ? 11.391 -11.078 -21.562 1 84.19 74 ARG B CA 1
ATOM 2470 C C . ARG B 1 74 ? 11.766 -9.625 -21.281 1 84.19 74 ARG B C 1
ATOM 2472 O O . ARG B 1 74 ? 12.742 -9.352 -20.578 1 84.19 74 ARG B O 1
ATOM 2479 N N . SER B 1 75 ? 11.023 -8.75 -21.812 1 81.75 75 SER B N 1
ATOM 2480 C CA . SER B 1 75 ? 11.359 -7.34 -21.688 1 81.75 75 SER B CA 1
ATOM 2481 C C . SER B 1 75 ? 11.32 -6.887 -20.234 1 81.75 75 SER B C 1
ATOM 2483 O O . SER B 1 75 ? 12.18 -6.129 -19.781 1 81.75 75 SER B O 1
ATOM 2485 N N . VAL B 1 76 ? 10.312 -7.332 -19.516 1 85 76 VAL B N 1
ATOM 2486 C CA . VAL B 1 76 ? 10.203 -6.922 -18.125 1 85 76 VAL B CA 1
ATOM 2487 C C . VAL B 1 76 ? 11.25 -7.656 -17.281 1 85 76 VAL B C 1
ATOM 2489 O O . VAL B 1 76 ? 11.758 -7.113 -16.297 1 85 76 VAL B O 1
ATOM 2492 N N . LEU B 1 77 ? 11.578 -8.844 -17.688 1 90.19 77 LEU B N 1
ATOM 2493 C CA . LEU B 1 77 ? 12.625 -9.594 -17 1 90.19 77 LEU B CA 1
ATOM 2494 C C . LEU B 1 77 ? 13.969 -8.883 -17.125 1 90.19 77 LEU B C 1
ATOM 2496 O O . LEU B 1 77 ? 14.789 -8.922 -16.203 1 90.19 77 LEU B O 1
ATOM 2500 N N . ASP B 1 78 ? 14.172 -8.305 -18.266 1 88.62 78 ASP B N 1
ATOM 2501 C CA . ASP B 1 78 ? 15.398 -7.539 -18.469 1 88.62 78 ASP B CA 1
ATOM 2502 C C . ASP B 1 78 ? 15.477 -6.363 -17.484 1 88.62 78 ASP B C 1
ATOM 2504 O O . ASP B 1 78 ? 16.547 -6.066 -16.953 1 88.62 78 ASP B O 1
ATOM 2508 N N . ILE B 1 79 ? 14.359 -5.758 -17.344 1 85.12 79 ILE B N 1
ATOM 2509 C CA . ILE B 1 79 ? 14.289 -4.672 -16.375 1 85.12 79 ILE B CA 1
ATOM 2510 C C . ILE B 1 79 ? 14.555 -5.211 -14.969 1 85.12 79 ILE B C 1
ATOM 2512 O O . ILE B 1 79 ? 15.297 -4.598 -14.195 1 85.12 79 ILE B O 1
ATOM 2516 N N . ALA B 1 80 ? 13.953 -6.336 -14.664 1 91.31 80 ALA B N 1
ATOM 2517 C CA . ALA B 1 80 ? 14.172 -6.965 -13.359 1 91.31 80 ALA B CA 1
ATOM 2518 C C . ALA B 1 80 ? 15.648 -7.293 -13.156 1 91.31 80 ALA B C 1
ATOM 2520 O O . ALA B 1 80 ? 16.188 -7.086 -12.062 1 91.31 80 ALA B O 1
ATOM 2521 N N . GLN B 1 81 ? 16.266 -7.758 -14.172 1 92.12 81 GLN B N 1
ATOM 2522 C CA . GLN B 1 81 ? 17.688 -8.086 -14.109 1 92.12 81 GLN B CA 1
ATOM 2523 C C . GLN B 1 81 ? 18.531 -6.844 -13.836 1 92.12 81 GLN B C 1
ATOM 2525 O O . GLN B 1 81 ? 19.438 -6.879 -13.016 1 92.12 81 GLN B O 1
ATOM 2530 N N . GLN B 1 82 ? 18.25 -5.836 -14.508 1 87.69 82 GLN B N 1
ATOM 2531 C CA . GLN B 1 82 ? 18.953 -4.578 -14.289 1 87.69 82 GLN B CA 1
ATOM 2532 C C . GLN B 1 82 ? 18.766 -4.074 -12.859 1 87.69 82 GLN B C 1
ATOM 2534 O O . GLN B 1 82 ? 19.719 -3.578 -12.242 1 87.69 82 GLN B O 1
ATOM 2539 N N . ARG B 1 83 ? 17.562 -4.199 -12.445 1 86.44 83 ARG B N 1
ATOM 2540 C CA . ARG B 1 83 ? 17.281 -3.814 -11.062 1 86.44 83 ARG B CA 1
ATOM 2541 C C . ARG B 1 83 ? 18.109 -4.629 -10.086 1 86.44 83 ARG B C 1
ATOM 2543 O O . ARG B 1 83 ? 18.688 -4.078 -9.148 1 86.44 83 ARG B O 1
ATOM 2550 N N . CYS B 1 84 ? 18.141 -5.883 -10.289 1 90.12 84 CYS B N 1
ATOM 2551 C CA . CYS B 1 84 ? 18.906 -6.766 -9.414 1 90.12 84 CYS B CA 1
ATOM 2552 C C . CYS B 1 84 ? 20.391 -6.41 -9.445 1 90.12 84 CYS B C 1
ATOM 2554 O O . CYS B 1 84 ? 21.047 -6.391 -8.406 1 90.12 84 CYS B O 1
ATOM 2556 N N . GLN B 1 85 ? 20.859 -6.105 -10.578 1 89.44 85 GLN B N 1
ATOM 2557 C CA . GLN B 1 85 ? 22.25 -5.715 -10.727 1 89.44 85 GLN B CA 1
ATOM 2558 C C . GLN B 1 85 ? 22.531 -4.391 -10.016 1 89.44 85 GLN B C 1
ATOM 2560 O O . GLN B 1 85 ? 23.516 -4.273 -9.273 1 89.44 85 GLN B O 1
ATOM 2565 N N . LYS B 1 86 ? 21.719 -3.502 -10.234 1 82.25 86 LYS B N 1
ATOM 2566 C CA . LYS B 1 86 ? 21.875 -2.166 -9.672 1 82.25 86 LYS B CA 1
ATOM 2567 C C . LYS B 1 86 ? 21.969 -2.221 -8.148 1 82.25 86 LYS B C 1
ATOM 2569 O O . LYS B 1 86 ? 22.734 -1.474 -7.535 1 82.25 86 LYS B O 1
ATOM 2574 N N . TYR B 1 87 ? 21.188 -3.127 -7.574 1 82.06 87 TYR B N 1
ATOM 2575 C CA . TYR B 1 87 ? 21.094 -3.154 -6.121 1 82.06 87 TYR B CA 1
ATOM 2576 C C . TYR B 1 87 ? 21.828 -4.363 -5.551 1 82.06 87 TYR B C 1
ATOM 2578 O O . TYR B 1 87 ? 21.672 -4.691 -4.371 1 82.06 87 TYR B O 1
ATOM 2586 N N . ASN B 1 88 ? 22.547 -5.082 -6.402 1 88.88 88 ASN B N 1
ATOM 2587 C CA . ASN B 1 88 ? 23.375 -6.23 -6.016 1 88.88 88 ASN B CA 1
ATOM 2588 C C . ASN B 1 88 ? 22.531 -7.316 -5.352 1 88.88 88 ASN B C 1
ATOM 2590 O O . ASN B 1 88 ? 22.859 -7.797 -4.27 1 88.88 88 ASN B O 1
ATOM 2594 N N . ILE B 1 89 ? 21.406 -7.543 -5.977 1 90.31 89 ILE B N 1
ATOM 2595 C CA . ILE B 1 89 ? 20.484 -8.586 -5.52 1 90.31 89 ILE B CA 1
ATOM 2596 C C . ILE B 1 89 ? 20.797 -9.891 -6.246 1 90.31 89 ILE B C 1
ATOM 2598 O O . ILE B 1 89 ? 20.875 -9.922 -7.477 1 90.31 89 ILE B O 1
ATOM 2602 N N . LYS B 1 90 ? 21 -10.906 -5.492 1 93.06 90 LYS B N 1
ATOM 2603 C CA . LYS B 1 90 ? 21.156 -12.234 -6.066 1 93.06 90 LYS B CA 1
ATOM 2604 C C . LYS B 1 90 ? 19.797 -12.891 -6.297 1 93.06 90 LYS B C 1
ATOM 2606 O O . LYS B 1 90 ? 19.062 -13.164 -5.344 1 93.06 90 LYS B O 1
ATOM 2611 N N . CYS B 1 91 ? 19.438 -13.062 -7.414 1 95.31 91 CYS B N 1
ATOM 2612 C CA . CYS B 1 91 ? 18.156 -13.641 -7.805 1 95.31 91 CYS B CA 1
ATOM 2613 C C . CYS B 1 91 ? 18.281 -14.398 -9.117 1 95.31 91 CYS B C 1
ATOM 2615 O O . CYS B 1 91 ? 19.078 -14.023 -9.984 1 95.31 91 CYS B O 1
ATOM 2617 N N . GLU B 1 92 ? 17.609 -15.516 -9.242 1 97 92 GLU B N 1
ATOM 2618 C CA . GLU B 1 92 ? 17.5 -16.25 -10.5 1 97 92 GLU B CA 1
ATOM 2619 C C . GLU B 1 92 ? 16.25 -15.836 -11.273 1 97 92 GLU B C 1
ATOM 2621 O O . GLU B 1 92 ? 15.141 -15.852 -10.727 1 97 92 GLU B O 1
ATOM 2626 N N . LEU B 1 93 ? 16.438 -15.445 -12.453 1 96.19 93 LEU B N 1
ATOM 2627 C CA . LEU B 1 93 ? 15.32 -15.016 -13.281 1 96.19 93 LEU B CA 1
ATOM 2628 C C . LEU B 1 93 ? 15.094 -15.992 -14.438 1 96.19 93 LEU B C 1
ATOM 2630 O O . LEU B 1 93 ? 16.047 -16.391 -15.109 1 96.19 93 LEU B O 1
ATOM 2634 N N . TYR B 1 94 ? 13.844 -16.406 -14.602 1 95.81 94 TYR B N 1
ATOM 2635 C CA . TYR B 1 94 ? 13.492 -17.344 -15.672 1 95.81 94 TYR B CA 1
ATOM 2636 C C . TYR B 1 94 ? 12.336 -16.797 -16.5 1 95.81 94 TYR B C 1
ATOM 2638 O O . TYR B 1 94 ? 11.383 -16.234 -15.969 1 95.81 94 TYR B O 1
ATOM 2646 N N . GLN B 1 95 ? 12.461 -16.953 -17.75 1 91.69 95 GLN B N 1
ATOM 2647 C CA . GLN B 1 95 ? 11.336 -16.672 -18.641 1 91.69 95 GLN B CA 1
ATOM 2648 C C . GLN B 1 95 ? 10.453 -17.891 -18.812 1 91.69 95 GLN B C 1
ATOM 2650 O O . GLN B 1 95 ? 10.938 -18.969 -19.172 1 91.69 95 GLN B O 1
ATOM 2655 N N . ASN B 1 96 ? 9.281 -17.734 -18.328 1 84.69 96 ASN B N 1
ATOM 2656 C CA . ASN B 1 96 ? 8.344 -18.844 -18.516 1 84.69 96 ASN B CA 1
ATOM 2657 C C . ASN B 1 96 ? 7.648 -18.766 -19.875 1 84.69 96 ASN B C 1
ATOM 2659 O O . ASN B 1 96 ? 6.625 -18.094 -20.016 1 84.69 96 ASN B O 1
ATOM 2663 N N . ASN B 1 97 ? 8.289 -19.391 -20.797 1 69.94 97 ASN B N 1
ATOM 2664 C CA . ASN B 1 97 ? 7.676 -19.469 -22.125 1 69.94 97 ASN B CA 1
ATOM 2665 C C . ASN B 1 97 ? 6.441 -20.375 -22.109 1 69.94 97 ASN B C 1
ATOM 2667 O O . ASN B 1 97 ? 6.461 -21.453 -21.5 1 69.94 97 ASN B O 1
ATOM 2671 N N . GLN B 1 98 ? 5.312 -19.812 -22.328 1 58.97 98 GLN B N 1
ATOM 2672 C CA . GLN B 1 98 ? 3.996 -20.438 -22.422 1 58.97 98 GLN B CA 1
ATOM 2673 C C . GLN B 1 98 ? 4.086 -21.953 -22.25 1 58.97 98 GLN B C 1
ATOM 2675 O O . GLN B 1 98 ? 4.672 -22.641 -23.078 1 58.97 98 GLN B O 1
ATOM 2680 N N . ASN B 1 99 ? 3.723 -22.5 -21.125 1 56 99 ASN B N 1
ATOM 2681 C CA . ASN B 1 99 ? 3.418 -23.906 -20.906 1 56 99 ASN B CA 1
ATOM 2682 C C . ASN B 1 99 ? 4.598 -24.641 -20.266 1 56 99 ASN B C 1
ATOM 2684 O O . ASN B 1 99 ? 4.723 -25.859 -20.422 1 56 99 ASN B O 1
ATOM 2688 N N . SER B 1 100 ? 5.48 -23.812 -19.781 1 67.81 100 SER B N 1
ATOM 2689 C CA . SER B 1 100 ? 6.512 -24.688 -19.234 1 67.81 100 SER B CA 1
ATOM 2690 C C . SER B 1 100 ? 6.195 -25.094 -17.797 1 67.81 100 SER B C 1
ATOM 2692 O O . SER B 1 100 ? 5.5 -24.375 -17.078 1 67.81 100 SER B O 1
ATOM 2694 N N . ASN B 1 101 ? 6.41 -26.359 -17.625 1 88.69 101 ASN B N 1
ATOM 2695 C CA . ASN B 1 101 ? 6.422 -26.891 -16.266 1 88.69 101 ASN B CA 1
ATOM 2696 C C . ASN B 1 101 ? 7.359 -26.094 -15.359 1 88.69 101 ASN B C 1
ATOM 2698 O O . ASN B 1 101 ? 8.555 -25.984 -15.648 1 88.69 101 ASN B O 1
ATOM 2702 N N . LEU B 1 102 ? 6.816 -25.516 -14.328 1 94 102 LEU B N 1
ATOM 2703 C CA . LEU B 1 102 ? 7.566 -24.641 -13.438 1 94 102 LEU B CA 1
ATOM 2704 C C . LEU B 1 102 ? 8.727 -25.375 -12.797 1 94 102 LEU B C 1
ATOM 2706 O O . LEU B 1 102 ? 9.828 -24.844 -12.68 1 94 102 LEU B O 1
ATOM 2710 N N . LYS B 1 103 ? 8.5 -26.625 -12.406 1 95 103 LYS B N 1
ATOM 2711 C CA . LYS B 1 103 ? 9.539 -27.438 -11.781 1 95 103 LYS B CA 1
ATOM 2712 C C . LYS B 1 103 ? 10.727 -27.625 -12.719 1 95 103 LYS B C 1
ATOM 2714 O O . LYS B 1 103 ? 11.883 -27.5 -12.297 1 95 103 LYS B O 1
ATOM 2719 N N . ASP B 1 104 ? 10.43 -27.891 -13.93 1 93.94 104 ASP B N 1
ATOM 2720 C CA . ASP B 1 104 ? 11.484 -28.062 -14.922 1 93.94 104 ASP B CA 1
ATOM 2721 C C . ASP B 1 104 ? 12.203 -26.75 -15.211 1 93.94 104 ASP B C 1
ATOM 2723 O O . ASP B 1 104 ? 13.414 -26.734 -15.445 1 93.94 104 ASP B O 1
ATOM 2727 N N . LEU B 1 105 ? 11.43 -25.734 -15.172 1 94.38 105 LEU B N 1
ATOM 2728 C CA . LEU B 1 105 ? 11.977 -24.422 -15.508 1 94.38 105 LEU B CA 1
ATOM 2729 C C . LEU B 1 105 ? 12.984 -23.984 -14.453 1 94.38 105 LEU B C 1
ATOM 2731 O O . LEU B 1 105 ? 14.094 -23.562 -14.781 1 94.38 105 LEU B O 1
ATOM 2735 N N . ILE B 1 106 ? 12.586 -24.125 -13.172 1 95 106 ILE B N 1
ATOM 2736 C CA . ILE B 1 106 ? 13.422 -23.531 -12.125 1 95 106 ILE B CA 1
ATOM 2737 C C . ILE B 1 106 ? 14.328 -24.609 -11.523 1 95 106 ILE B C 1
ATOM 2739 O O . ILE B 1 106 ? 15.227 -24.297 -10.734 1 95 106 ILE B O 1
ATOM 2743 N N . GLN B 1 107 ? 14.062 -25.891 -11.859 1 94.06 107 GLN B N 1
ATOM 2744 C CA . GLN B 1 107 ? 14.852 -27.047 -11.43 1 94.06 107 GLN B CA 1
ATOM 2745 C C . GLN B 1 107 ? 14.914 -27.125 -9.914 1 94.06 107 GLN B C 1
ATOM 2747 O O . GLN B 1 107 ? 15.984 -27.359 -9.344 1 94.06 107 GLN B O 1
ATOM 2752 N N . ARG B 1 108 ? 13.797 -26.828 -9.266 1 93.56 108 ARG B N 1
ATOM 2753 C CA . ARG B 1 108 ? 13.625 -26.922 -7.82 1 93.56 108 ARG B CA 1
ATOM 2754 C C . ARG B 1 108 ? 12.227 -27.406 -7.469 1 93.56 108 ARG B C 1
ATOM 2756 O O . ARG B 1 108 ? 11.273 -27.188 -8.227 1 93.56 108 ARG B O 1
ATOM 2763 N N . ASP B 1 109 ? 12.094 -28.062 -6.309 1 94.5 109 ASP B N 1
ATOM 2764 C CA . ASP B 1 109 ? 10.781 -28.547 -5.887 1 94.5 109 ASP B CA 1
ATOM 2765 C C . ASP B 1 109 ? 10.633 -28.484 -4.367 1 94.5 109 ASP B C 1
ATOM 2767 O O . ASP B 1 109 ? 9.859 -29.25 -3.783 1 94.5 109 ASP B O 1
ATOM 2771 N N . ASN B 1 110 ? 11.367 -27.641 -3.779 1 97 110 ASN B N 1
ATOM 2772 C CA . ASN B 1 110 ? 11.367 -27.578 -2.322 1 97 110 ASN B CA 1
ATOM 2773 C C . ASN B 1 110 ? 11.391 -26.125 -1.828 1 97 110 ASN B C 1
ATOM 2775 O O . ASN B 1 110 ? 12.109 -25.812 -0.879 1 97 110 ASN B O 1
ATOM 2779 N N . LEU B 1 111 ? 10.648 -25.312 -2.459 1 98.12 111 LEU B N 1
ATOM 2780 C CA . LEU B 1 111 ? 10.625 -23.891 -2.082 1 98.12 111 LEU B CA 1
ATOM 2781 C C . LEU B 1 111 ? 9.781 -23.688 -0.83 1 98.12 111 LEU B C 1
ATOM 2783 O O . LEU B 1 111 ? 8.836 -24.422 -0.579 1 98.12 111 LEU B O 1
ATOM 2787 N N . ASP B 1 112 ? 10.148 -22.672 -0.069 1 98.44 112 ASP B N 1
ATOM 2788 C CA . ASP B 1 112 ? 9.422 -22.328 1.15 1 98.44 112 ASP B CA 1
ATOM 2789 C C . ASP B 1 112 ? 8.148 -21.547 0.831 1 98.44 112 ASP B C 1
ATOM 2791 O O . ASP B 1 112 ? 7.152 -21.656 1.551 1 98.44 112 ASP B O 1
ATOM 2795 N N . CYS B 1 113 ? 8.203 -20.75 -0.241 1 98.62 113 CYS B N 1
ATOM 2796 C CA . CYS B 1 113 ? 7.086 -19.828 -0.486 1 98.62 113 CYS B CA 1
ATOM 2797 C C . CYS B 1 113 ? 6.988 -19.484 -1.964 1 98.62 113 CYS B C 1
ATOM 2799 O O . CYS B 1 113 ? 8.008 -19.359 -2.648 1 98.62 113 CYS B O 1
ATOM 2801 N N . VAL B 1 114 ? 5.773 -19.359 -2.453 1 98.62 114 VAL B N 1
ATOM 2802 C CA . VAL B 1 114 ? 5.477 -18.812 -3.768 1 98.62 114 VAL B CA 1
ATOM 2803 C C . VAL B 1 114 ? 4.586 -17.578 -3.619 1 98.62 114 VAL B C 1
ATOM 2805 O O . VAL B 1 114 ? 3.572 -17.609 -2.916 1 98.62 114 VAL B O 1
ATOM 2808 N N . VAL B 1 115 ? 5.027 -16.531 -4.23 1 98.69 115 VAL B N 1
ATOM 2809 C CA . VAL B 1 115 ? 4.238 -15.305 -4.324 1 98.69 115 VAL B CA 1
ATOM 2810 C C . VAL B 1 115 ? 3.604 -15.211 -5.707 1 98.69 115 VAL B C 1
ATOM 2812 O O . VAL B 1 115 ? 4.285 -15.359 -6.723 1 98.69 115 VAL B O 1
ATOM 2815 N N . CYS B 1 116 ? 2.336 -15.055 -5.762 1 98.06 116 CYS B N 1
ATOM 2816 C CA . CYS B 1 116 ? 1.568 -14.82 -6.98 1 98.06 116 CYS B CA 1
ATOM 2817 C C . CYS B 1 116 ? 0.711 -13.57 -6.852 1 98.06 116 CYS B C 1
ATOM 2819 O O . CYS B 1 116 ? -0.447 -13.641 -6.438 1 98.06 116 CYS B O 1
ATOM 2821 N N . TRP B 1 117 ? 1.285 -12.5 -7.27 1 97.38 117 TRP B N 1
ATOM 2822 C CA . TRP B 1 117 ? 0.696 -11.195 -6.977 1 97.38 117 TRP B CA 1
ATOM 2823 C C . TRP B 1 117 ? 0.329 -10.461 -8.258 1 97.38 117 TRP B C 1
ATOM 2825 O O . TRP B 1 117 ? 1.203 -10.125 -9.062 1 97.38 117 TRP B O 1
ATOM 2835 N N . GLY B 1 118 ? -0.956 -10.211 -8.438 1 93.94 118 GLY B N 1
ATOM 2836 C CA . GLY B 1 118 ? -1.425 -9.492 -9.609 1 93.94 118 GLY B CA 1
ATOM 2837 C C . GLY B 1 118 ? -1.486 -10.352 -10.859 1 93.94 118 GLY B C 1
ATOM 2838 O O . GLY B 1 118 ? -1.56 -9.836 -11.977 1 93.94 118 GLY B O 1
ATOM 2839 N N . ILE B 1 119 ? -1.475 -11.633 -10.719 1 91.94 119 ILE B N 1
ATOM 2840 C CA . ILE B 1 119 ? -1.374 -12.547 -11.852 1 91.94 119 ILE B CA 1
ATOM 2841 C C . ILE B 1 119 ? -2.693 -13.297 -12.031 1 91.94 119 ILE B C 1
ATOM 2843 O O . ILE B 1 119 ? -3.08 -13.625 -13.156 1 91.94 119 ILE B O 1
ATOM 2847 N N . THR B 1 120 ? -3.395 -13.602 -10.961 1 94.75 120 THR B N 1
ATOM 2848 C CA . THR B 1 120 ? -4.59 -14.438 -10.984 1 94.75 120 THR B CA 1
ATOM 2849 C C . THR B 1 120 ? -5.664 -13.828 -11.875 1 94.75 120 THR B C 1
ATOM 2851 O O . THR B 1 120 ? -6.426 -14.547 -12.523 1 94.75 120 THR B O 1
ATOM 2854 N N . LEU B 1 121 ? -5.676 -12.508 -11.945 1 90.88 121 LEU B N 1
ATOM 2855 C CA . LEU B 1 121 ? -6.699 -11.75 -12.656 1 90.88 121 LEU B CA 1
ATOM 2856 C C . LEU B 1 121 ? -6.547 -11.922 -14.164 1 90.88 121 LEU B C 1
ATOM 2858 O O . LEU B 1 121 ? -7.539 -11.891 -14.906 1 90.88 121 LEU B O 1
ATOM 2862 N N . THR B 1 122 ? -5.402 -12.18 -14.625 1 84.75 122 THR B N 1
ATOM 2863 C CA . THR B 1 122 ? -5.117 -12.102 -16.047 1 84.75 122 THR B CA 1
ATOM 2864 C C . THR B 1 122 ? -5.117 -13.492 -16.672 1 84.75 122 THR B C 1
ATOM 2866 O O . THR B 1 122 ? -4.707 -13.664 -17.828 1 84.75 122 THR B O 1
ATOM 2869 N N . ASN B 1 123 ? -5.508 -14.523 -15.977 1 81.5 123 ASN B N 1
ATOM 2870 C CA . ASN B 1 123 ? -5.543 -15.906 -16.438 1 81.5 123 ASN B CA 1
ATOM 2871 C C . ASN B 1 123 ? -6.926 -16.516 -16.25 1 81.5 123 ASN B C 1
ATOM 2873 O O . ASN B 1 123 ? -7.539 -16.375 -15.195 1 81.5 123 ASN B O 1
ATOM 2877 N N . ALA B 1 124 ? -7.316 -17.188 -17.297 1 81.81 124 ALA B N 1
ATOM 2878 C CA . ALA B 1 124 ? -8.609 -17.859 -17.203 1 81.81 124 ALA B CA 1
ATOM 2879 C C . ALA B 1 124 ? -8.555 -19 -16.188 1 81.81 124 ALA B C 1
ATOM 2881 O O . ALA B 1 124 ? -7.477 -19.391 -15.734 1 81.81 124 ALA B O 1
ATOM 2882 N N . TYR B 1 125 ? -9.742 -19.5 -15.844 1 85.31 125 TYR B N 1
ATOM 2883 C CA . TYR B 1 125 ? -9.898 -20.5 -14.805 1 85.31 125 TYR B CA 1
ATOM 2884 C C . TYR B 1 125 ? -8.961 -21.688 -15.031 1 85.31 125 TYR B C 1
ATOM 2886 O O . TYR B 1 125 ? -8.211 -22.078 -14.133 1 85.31 125 TYR B O 1
ATOM 2894 N N . TYR B 1 126 ? -8.961 -22.219 -16.219 1 85.38 126 TYR B N 1
ATOM 2895 C CA . TYR B 1 126 ? -8.188 -23.422 -16.5 1 85.38 126 TYR B CA 1
ATOM 2896 C C . TYR B 1 126 ? -6.691 -23.156 -16.359 1 85.38 126 TYR B C 1
ATOM 2898 O O . TYR B 1 126 ? -5.953 -23.984 -15.82 1 85.38 126 TYR B O 1
ATOM 2906 N N . ALA B 1 127 ? -6.285 -21.984 -16.812 1 85.38 127 ALA B N 1
ATOM 2907 C CA . ALA B 1 127 ? -4.867 -21.641 -16.766 1 85.38 127 ALA B CA 1
ATOM 2908 C C . ALA B 1 127 ? -4.402 -21.422 -15.336 1 85.38 127 ALA B C 1
ATOM 2910 O O . ALA B 1 127 ? -3.357 -21.922 -14.93 1 85.38 127 ALA B O 1
ATOM 2911 N N . ILE B 1 128 ? -5.246 -20.75 -14.586 1 91.44 128 ILE B N 1
ATOM 2912 C CA . ILE B 1 128 ? -4.855 -20.422 -13.227 1 91.44 128 ILE B CA 1
ATOM 2913 C C . ILE B 1 128 ? -4.906 -21.672 -12.359 1 91.44 128 ILE B C 1
ATOM 2915 O O . ILE B 1 128 ? -4.066 -21.859 -11.469 1 91.44 128 ILE B O 1
ATOM 2919 N N . SER B 1 129 ? -5.875 -22.547 -12.602 1 94 129 SER B N 1
ATOM 2920 C CA . SER B 1 129 ? -5.941 -23.812 -11.891 1 94 129 SER B CA 1
ATOM 2921 C C . SER B 1 129 ? -4.676 -24.641 -12.109 1 94 129 SER B C 1
ATOM 2923 O O . SER B 1 129 ? -4.113 -25.188 -11.164 1 94 129 SER B O 1
ATOM 2925 N N . ASP B 1 130 ? -4.238 -24.656 -13.344 1 93.06 130 ASP B N 1
ATOM 2926 C CA . ASP B 1 130 ? -3.023 -25.406 -13.68 1 93.06 130 ASP B CA 1
ATOM 2927 C C . ASP B 1 130 ? -1.8 -24.781 -13.008 1 93.06 130 ASP B C 1
ATOM 2929 O O . ASP B 1 130 ? -0.92 -25.484 -12.523 1 93.06 130 ASP B O 1
ATOM 2933 N N . ILE B 1 131 ? -1.712 -23.516 -12.992 1 94.06 131 ILE B N 1
ATOM 2934 C CA . ILE B 1 131 ? -0.601 -22.797 -12.391 1 94.06 131 ILE B CA 1
ATOM 2935 C C . ILE B 1 131 ? -0.512 -23.125 -10.898 1 94.06 131 ILE B C 1
ATOM 2937 O O . ILE B 1 131 ? 0.573 -23.406 -10.383 1 94.06 131 ILE B O 1
ATOM 2941 N N . PHE B 1 132 ? -1.614 -23.156 -10.188 1 97.38 132 PHE B N 1
ATOM 2942 C CA . PHE B 1 132 ? -1.613 -23.438 -8.75 1 97.38 132 PHE B CA 1
ATOM 2943 C C . PHE B 1 132 ? -1.21 -24.891 -8.484 1 97.38 132 PHE B C 1
ATOM 2945 O O . PHE B 1 132 ? -0.556 -25.172 -7.48 1 97.38 132 PHE B O 1
ATOM 2952 N N . LYS B 1 133 ? -1.584 -25.781 -9.445 1 96.75 133 LYS B N 1
ATOM 2953 C CA . LYS B 1 133 ? -1.104 -27.156 -9.32 1 96.75 133 LYS B CA 1
ATOM 2954 C C . LYS B 1 133 ? 0.417 -27.219 -9.438 1 96.75 133 LYS B C 1
ATOM 2956 O O . LYS B 1 133 ? 1.066 -28 -8.727 1 96.75 133 LYS B O 1
ATOM 2961 N N . GLN B 1 134 ? 0.924 -26.422 -10.328 1 96.31 134 GLN B N 1
ATOM 2962 C CA . GLN B 1 134 ? 2.373 -26.359 -10.484 1 96.31 134 GLN B CA 1
ATOM 2963 C C . GLN B 1 134 ? 3.037 -25.781 -9.234 1 96.31 134 GLN B C 1
ATOM 2965 O O . GLN B 1 134 ? 4.145 -26.188 -8.875 1 96.31 134 GLN B O 1
ATOM 2970 N N . PHE B 1 135 ? 2.402 -24.797 -8.547 1 97.69 135 PHE B N 1
ATOM 2971 C CA . PHE B 1 135 ? 2.939 -24.266 -7.301 1 97.69 135 PHE B CA 1
ATOM 2972 C C . PHE B 1 135 ? 3.119 -25.375 -6.266 1 97.69 135 PHE B C 1
ATOM 2974 O O . PHE B 1 135 ? 4.164 -25.453 -5.621 1 97.69 135 PHE B O 1
ATOM 2981 N N . ALA B 1 136 ? 2.117 -26.188 -6.148 1 97.44 136 ALA B N 1
ATOM 2982 C CA . ALA B 1 136 ? 2.174 -27.281 -5.176 1 97.44 136 ALA B CA 1
ATOM 2983 C C . ALA B 1 136 ? 3.355 -28.203 -5.457 1 97.44 136 ALA B C 1
ATOM 2985 O O . ALA B 1 136 ? 3.992 -28.703 -4.527 1 97.44 136 ALA B O 1
ATOM 2986 N N . LYS B 1 137 ? 3.67 -28.375 -6.738 1 96.62 137 LYS B N 1
ATOM 2987 C CA . LYS B 1 137 ? 4.723 -29.312 -7.141 1 96.62 137 LYS B CA 1
ATOM 2988 C C . LYS B 1 137 ? 6.102 -28.766 -6.766 1 96.62 137 LYS B C 1
ATOM 2990 O O . LYS B 1 137 ? 7.039 -29.547 -6.562 1 96.62 137 LYS B O 1
ATOM 2995 N N . ILE B 1 138 ? 6.23 -27.484 -6.656 1 97.38 138 ILE B N 1
ATOM 2996 C CA . ILE B 1 138 ? 7.562 -26.922 -6.449 1 97.38 138 ILE B CA 1
ATOM 2997 C C . ILE B 1 138 ? 7.73 -26.516 -4.984 1 97.38 138 ILE B C 1
ATOM 2999 O O . ILE B 1 138 ? 8.82 -26.125 -4.562 1 97.38 138 ILE B O 1
ATOM 3003 N N . LEU B 1 139 ? 6.676 -26.578 -4.219 1 98.12 139 LEU B N 1
ATOM 3004 C CA . LEU B 1 139 ? 6.727 -26.234 -2.803 1 98.12 139 LEU B CA 1
ATOM 3005 C C . LEU B 1 139 ? 7.125 -27.453 -1.963 1 98.12 139 LEU B C 1
ATOM 3007 O O . LEU B 1 139 ? 6.746 -28.578 -2.279 1 98.12 139 LEU B O 1
ATOM 3011 N N . LYS B 1 140 ? 7.895 -27.266 -0.909 1 97.81 140 LYS B N 1
ATOM 3012 C CA . LYS B 1 140 ? 8.078 -28.312 0.1 1 97.81 140 LYS B CA 1
ATOM 3013 C C . LYS B 1 140 ? 6.785 -28.547 0.877 1 97.81 140 LYS B C 1
ATOM 3015 O O . LYS B 1 140 ? 5.859 -27.734 0.821 1 97.81 140 LYS B O 1
ATOM 3020 N N . PRO B 1 141 ? 6.73 -29.656 1.573 1 97.25 141 PRO B N 1
ATOM 3021 C CA . PRO B 1 141 ? 5.574 -29.828 2.457 1 97.25 141 PRO B CA 1
ATOM 3022 C C . PRO B 1 141 ? 5.398 -28.656 3.426 1 97.25 141 PRO B C 1
ATOM 3024 O O . PRO B 1 141 ? 6.375 -28.188 4.02 1 97.25 141 PRO B O 1
ATOM 3027 N N . ASN B 1 142 ? 4.238 -28.125 3.508 1 97.44 142 ASN B N 1
ATOM 3028 C CA . ASN B 1 142 ? 3.875 -26.984 4.355 1 97.44 142 ASN B CA 1
ATOM 3029 C C . ASN B 1 142 ? 4.422 -25.672 3.803 1 97.44 142 ASN B C 1
ATOM 3031 O O . ASN B 1 142 ? 4.332 -24.641 4.461 1 97.44 142 ASN B O 1
ATOM 3035 N N . GLY B 1 143 ? 5.078 -25.781 2.594 1 98.19 143 GLY B N 1
ATOM 3036 C CA . GLY B 1 143 ? 5.426 -24.531 1.93 1 98.19 143 GLY B CA 1
ATOM 3037 C C . GLY B 1 143 ? 4.227 -23.656 1.638 1 98.19 143 GLY B C 1
ATOM 3038 O O . GLY B 1 143 ? 3.096 -24.141 1.571 1 98.19 143 GLY B O 1
ATOM 3039 N N . LYS B 1 144 ? 4.406 -22.375 1.481 1 98.56 144 LYS B N 1
ATOM 3040 C CA . LYS B 1 144 ? 3.289 -21.438 1.466 1 98.56 144 LYS B CA 1
ATOM 3041 C C . LYS B 1 144 ? 3.109 -20.828 0.081 1 98.56 144 LYS B C 1
ATOM 3043 O O . LYS B 1 144 ? 4.074 -20.688 -0.671 1 98.56 144 LYS B O 1
ATOM 3048 N N . VAL B 1 145 ? 1.89 -20.547 -0.229 1 98.69 145 VAL B N 1
ATOM 3049 C CA . VAL B 1 145 ? 1.525 -19.703 -1.361 1 98.69 145 VAL B CA 1
ATOM 3050 C C . VAL B 1 145 ? 0.753 -18.484 -0.866 1 98.69 145 VAL B C 1
ATOM 3052 O O . VAL B 1 145 ? -0.206 -18.609 -0.102 1 98.69 145 VAL B O 1
ATOM 3055 N N . ILE B 1 146 ? 1.194 -17.328 -1.199 1 98.75 146 ILE B N 1
ATOM 3056 C CA . ILE B 1 146 ? 0.428 -16.109 -0.973 1 98.75 146 ILE B CA 1
ATOM 3057 C C . ILE B 1 146 ? 0.05 -15.484 -2.312 1 98.75 146 ILE B C 1
ATOM 3059 O O . ILE B 1 146 ? 0.916 -15.227 -3.152 1 98.75 146 ILE B O 1
ATOM 3063 N N . ALA B 1 147 ? -1.206 -15.312 -2.502 1 98.75 147 ALA B N 1
ATOM 3064 C CA . ALA B 1 147 ? -1.703 -14.789 -3.773 1 98.75 147 ALA B CA 1
ATOM 3065 C C . ALA B 1 147 ? -2.861 -13.82 -3.553 1 98.75 147 ALA B C 1
ATOM 3067 O O . ALA B 1 147 ? -3.592 -13.93 -2.566 1 98.75 147 ALA B O 1
ATOM 3068 N N . ASN B 1 148 ? -2.926 -12.883 -4.418 1 98.62 148 ASN B N 1
ATOM 3069 C CA . ASN B 1 148 ? -4.102 -12.016 -4.371 1 98.62 148 ASN B CA 1
ATOM 3070 C C . ASN B 1 148 ? -5.016 -12.258 -5.57 1 98.62 148 ASN B C 1
ATOM 3072 O O . ASN B 1 148 ? -4.551 -12.594 -6.656 1 98.62 148 ASN B O 1
ATOM 3076 N N . TRP B 1 149 ? -6.32 -12.156 -5.34 1 98.5 149 TRP B N 1
ATOM 3077 C CA . TRP B 1 149 ? -7.41 -12.312 -6.297 1 98.5 149 TRP B CA 1
ATOM 3078 C C . TRP B 1 149 ? -8.305 -11.078 -6.305 1 98.5 149 TRP B C 1
ATOM 3080 O O . TRP B 1 149 ? -8.727 -10.602 -5.25 1 98.5 149 TRP B O 1
ATOM 3090 N N . ARG B 1 150 ? -8.547 -10.57 -7.508 1 97.56 150 ARG B N 1
ATOM 3091 C CA . ARG B 1 150 ? -9.523 -9.484 -7.539 1 97.56 150 ARG B CA 1
ATOM 3092 C C . ARG B 1 150 ? -10.867 -9.945 -6.992 1 97.56 150 ARG B C 1
ATOM 3094 O O . ARG B 1 150 ? -11.32 -11.055 -7.285 1 97.56 150 ARG B O 1
ATOM 3101 N N . ALA B 1 151 ? -11.477 -9.109 -6.18 1 98.25 151 ALA B N 1
ATOM 3102 C CA . ALA B 1 151 ? -12.766 -9.445 -5.574 1 98.25 151 ALA B CA 1
ATOM 3103 C C . ALA B 1 151 ? -13.922 -8.93 -6.43 1 98.25 151 ALA B C 1
ATOM 3105 O O . ALA B 1 151 ? -13.734 -8.039 -7.262 1 98.25 151 ALA B O 1
ATOM 3106 N N . GLN B 1 152 ? -15.062 -9.492 -6.234 1 98.12 152 GLN B N 1
ATOM 3107 C CA . GLN B 1 152 ? -16.172 -9.219 -7.133 1 98.12 152 GLN B CA 1
ATOM 3108 C C . GLN B 1 152 ? -16.844 -7.895 -6.789 1 98.12 152 GLN B C 1
ATOM 3110 O O . GLN B 1 152 ? -17.688 -7.398 -7.551 1 98.12 152 GLN B O 1
ATOM 3115 N N . ASP B 1 153 ? -16.5 -7.223 -5.684 1 97.62 153 ASP B N 1
ATOM 3116 C CA . ASP B 1 153 ? -16.984 -5.875 -5.406 1 97.62 153 ASP B CA 1
ATOM 3117 C C . ASP B 1 153 ? -16.078 -4.824 -6.055 1 97.62 153 ASP B C 1
ATOM 3119 O O . ASP B 1 153 ? -16.344 -3.625 -5.945 1 97.62 153 ASP B O 1
ATOM 3123 N N . ASP B 1 154 ? -15.047 -5.254 -6.73 1 97.5 154 ASP B N 1
ATOM 3124 C CA . ASP B 1 154 ? -14.188 -4.359 -7.496 1 97.5 154 ASP B CA 1
ATOM 3125 C C . ASP B 1 154 ? -14.945 -3.73 -8.664 1 97.5 154 ASP B C 1
ATOM 3127 O O . ASP B 1 154 ? -15.773 -4.387 -9.297 1 97.5 154 ASP B O 1
ATOM 3131 N N . SER B 1 155 ? -14.602 -2.533 -9.016 1 95.19 155 SER B N 1
ATOM 3132 C CA . SER B 1 155 ? -15.273 -1.8 -10.078 1 95.19 155 SER B CA 1
ATOM 3133 C C . SER B 1 155 ? -15.023 -2.441 -11.445 1 95.19 155 SER B C 1
ATOM 3135 O O . SER B 1 155 ? -15.727 -2.154 -12.414 1 95.19 155 SER B O 1
ATOM 3137 N N . LEU B 1 156 ? -14.078 -3.336 -11.523 1 92.69 156 LEU B N 1
ATOM 3138 C CA . LEU B 1 156 ? -13.758 -4.012 -12.781 1 92.69 156 LEU B CA 1
ATOM 3139 C C . LEU B 1 156 ? -14.742 -5.141 -13.055 1 92.69 156 LEU B C 1
ATOM 3141 O O . LEU B 1 156 ? -14.844 -5.617 -14.188 1 92.69 156 LEU B O 1
ATOM 3145 N N . TYR B 1 157 ? -15.305 -5.652 -12 1 95.56 157 TYR B N 1
ATOM 3146 C CA . TYR B 1 157 ? -16.203 -6.777 -12.188 1 95.56 157 TYR B CA 1
ATOM 3147 C C . TYR B 1 157 ? -17.406 -6.379 -13.047 1 95.56 157 TYR B C 1
ATOM 3149 O O . TYR B 1 157 ? -18.094 -5.406 -12.742 1 95.56 157 TYR B O 1
ATOM 3157 N N . GLY B 1 158 ? -17.594 -7.066 -14.094 1 92.81 158 GLY B N 1
ATOM 3158 C CA . GLY B 1 158 ? -18.719 -6.797 -14.984 1 92.81 158 GLY B CA 1
ATOM 3159 C C . GLY B 1 158 ? -18.375 -5.793 -16.078 1 92.81 158 GLY B C 1
ATOM 3160 O O . GLY B 1 158 ? -19.234 -5.457 -16.891 1 92.81 158 GLY B O 1
ATOM 3161 N N . ASP B 1 159 ? -17.172 -5.367 -15.969 1 89.25 159 ASP B N 1
ATOM 3162 C CA . ASP B 1 159 ? -16.75 -4.445 -17.016 1 89.25 159 ASP B CA 1
ATOM 3163 C C . ASP B 1 159 ? -16.531 -5.176 -18.328 1 89.25 159 ASP B C 1
ATOM 3165 O O . ASP B 1 159 ? -15.891 -6.227 -18.375 1 89.25 159 ASP B O 1
ATOM 3169 N N . GLY B 1 160 ? -17.047 -4.629 -19.406 1 90.56 160 GLY B N 1
ATOM 3170 C CA . GLY B 1 160 ? -16.875 -5.227 -20.719 1 90.56 160 GLY B CA 1
ATOM 3171 C C . GLY B 1 160 ? -17.812 -6.383 -21 1 90.56 160 GLY B C 1
ATOM 3172 O O . GLY B 1 160 ? -18.969 -6.367 -20.547 1 90.56 160 GLY B O 1
ATOM 3173 N N . LYS B 1 161 ? -17.312 -7.32 -21.859 1 90.94 161 LYS B N 1
ATOM 3174 C CA . LYS B 1 161 ? -18.156 -8.438 -22.281 1 90.94 161 LYS B CA 1
ATOM 3175 C C . LYS B 1 161 ? -17.781 -9.719 -21.531 1 90.94 161 LYS B C 1
ATOM 3177 O O . LYS B 1 161 ? -16.625 -10.125 -21.531 1 90.94 161 LYS B O 1
ATOM 3182 N N . GLU B 1 162 ? -18.75 -10.273 -20.891 1 92 162 GLU B N 1
ATOM 3183 C CA . GLU B 1 162 ? -18.5 -11.555 -20.234 1 92 162 GLU B CA 1
ATOM 3184 C C . GLU B 1 162 ? -18.469 -12.688 -21.25 1 92 162 GLU B C 1
ATOM 3186 O O . GLU B 1 162 ? -19.453 -12.93 -21.953 1 92 162 GLU B O 1
ATOM 3191 N N . ILE B 1 163 ? -17.391 -13.43 -21.281 1 89.62 163 ILE B N 1
ATOM 3192 C CA . ILE B 1 163 ? -17.234 -14.461 -22.297 1 89.62 163 ILE B CA 1
ATOM 3193 C C . ILE B 1 163 ? -17.281 -15.844 -21.656 1 89.62 163 ILE B C 1
ATOM 3195 O O . ILE B 1 163 ? -17.391 -16.859 -22.344 1 89.62 163 ILE B O 1
ATOM 3199 N N . ALA B 1 164 ? -17.125 -15.961 -20.422 1 89.56 164 ALA B N 1
ATOM 3200 C CA . ALA B 1 164 ? -17.281 -17.125 -19.547 1 89.56 164 ALA B CA 1
ATOM 3201 C C . ALA B 1 164 ? -17.609 -16.703 -18.125 1 89.56 164 ALA B C 1
ATOM 3203 O O . ALA B 1 164 ? -17.547 -15.523 -17.781 1 89.56 164 ALA B O 1
ATOM 3204 N N . LYS B 1 165 ? -17.969 -17.641 -17.328 1 93.31 165 LYS B N 1
ATOM 3205 C CA . LYS B 1 165 ? -18.297 -17.297 -15.953 1 93.31 165 LYS B CA 1
ATOM 3206 C C . LYS B 1 165 ? -17.188 -16.453 -15.32 1 93.31 165 LYS B C 1
ATOM 3208 O O . LYS B 1 165 ? -16.047 -16.906 -15.203 1 93.31 165 LYS B O 1
ATOM 3213 N N . ASP B 1 166 ? -17.531 -15.25 -14.898 1 95.38 166 ASP B N 1
ATOM 3214 C CA . ASP B 1 166 ? -16.672 -14.336 -14.156 1 95.38 166 ASP B CA 1
ATOM 3215 C C . ASP B 1 166 ? -15.422 -13.984 -14.969 1 95.38 166 ASP B C 1
ATOM 3217 O O . ASP B 1 166 ? -14.375 -13.648 -14.398 1 95.38 166 ASP B O 1
ATOM 3221 N N . THR B 1 167 ? -15.531 -14.195 -16.312 1 92.06 167 THR B N 1
ATOM 3222 C CA . THR B 1 167 ? -14.438 -13.898 -17.219 1 92.06 167 THR B CA 1
ATOM 3223 C C . THR B 1 167 ? -14.859 -12.836 -18.234 1 92.06 167 THR B C 1
ATOM 3225 O O . THR B 1 167 ? -15.836 -13.023 -18.969 1 92.06 167 THR B O 1
ATOM 3228 N N . PHE B 1 168 ? -14.094 -11.789 -18.281 1 90.44 168 PHE B N 1
ATOM 3229 C CA . PHE B 1 168 ? -14.523 -10.625 -19.047 1 90.44 168 PHE B CA 1
ATOM 3230 C C . PHE B 1 168 ? -13.43 -10.188 -20.016 1 90.44 168 PHE B C 1
ATOM 3232 O O . PHE B 1 168 ? -12.242 -10.328 -19.734 1 90.44 168 PHE B O 1
ATOM 3239 N N . ILE B 1 169 ? -13.828 -9.742 -21.172 1 85.81 169 ILE B N 1
ATOM 3240 C CA . ILE B 1 169 ? -12.969 -8.938 -22.031 1 85.81 169 ILE B CA 1
ATOM 3241 C C . ILE B 1 169 ? -13.219 -7.457 -21.766 1 85.81 169 ILE B C 1
ATOM 3243 O O . ILE B 1 169 ? -14.305 -6.945 -22.031 1 85.81 169 ILE B O 1
ATOM 3247 N N . ILE B 1 170 ? -12.211 -6.848 -21.266 1 82.62 170 ILE B N 1
ATOM 3248 C CA . ILE B 1 170 ? -12.344 -5.48 -20.766 1 82.62 170 ILE B CA 1
ATOM 3249 C C . ILE B 1 170 ? -12.5 -4.523 -21.953 1 82.62 170 ILE B C 1
ATOM 3251 O O . ILE B 1 170 ? -11.836 -4.684 -22.984 1 82.62 170 ILE B O 1
ATOM 3255 N N . GLU B 1 171 ? -13.367 -3.494 -21.812 1 84.12 171 GLU B N 1
ATOM 3256 C CA . GLU B 1 171 ? -13.664 -2.547 -22.891 1 84.12 171 GLU B CA 1
ATOM 3257 C C . GLU B 1 171 ? -13.188 -1.143 -22.516 1 84.12 171 GLU B C 1
ATOM 3259 O O . GLU B 1 171 ? -13.055 -0.282 -23.391 1 84.12 171 GLU B O 1
ATOM 3264 N N . ARG B 1 172 ? -12.945 -0.987 -21.281 1 77 172 ARG B N 1
ATOM 3265 C CA . ARG B 1 172 ? -12.469 0.339 -20.906 1 77 172 ARG B CA 1
ATOM 3266 C C . ARG B 1 172 ? -11.109 0.632 -21.531 1 77 172 ARG B C 1
ATOM 3268 O O . ARG B 1 172 ? -10.297 -0.274 -21.703 1 77 172 ARG B O 1
ATOM 3275 N N . ASP B 1 173 ? -10.875 1.896 -21.812 1 70 173 ASP B N 1
ATOM 3276 C CA . ASP B 1 173 ? -9.75 2.338 -22.625 1 70 173 ASP B CA 1
ATOM 3277 C C . ASP B 1 173 ? -8.414 1.915 -22 1 70 173 ASP B C 1
ATOM 3279 O O . ASP B 1 173 ? -7.531 1.419 -22.703 1 70 173 ASP B O 1
ATOM 3283 N N . SER B 1 174 ? -8.289 2.037 -20.781 1 61.97 174 SER B N 1
ATOM 3284 C CA . SER B 1 174 ? -7.012 1.789 -20.125 1 61.97 174 SER B CA 1
ATOM 3285 C C . SER B 1 174 ? -6.609 0.323 -20.25 1 61.97 174 SER B C 1
ATOM 3287 O O . SER B 1 174 ? -5.418 -0.003 -20.234 1 61.97 174 SER B O 1
ATOM 3289 N N . HIS B 1 175 ? -7.605 -0.625 -20.453 1 70.56 175 HIS B N 1
ATOM 3290 C CA . HIS B 1 175 ? -7.34 -2.061 -20.453 1 70.56 175 HIS B CA 1
ATOM 3291 C C . HIS B 1 175 ? -8.094 -2.756 -21.578 1 70.56 175 HIS B C 1
ATOM 3293 O O . HIS B 1 175 ? -8.414 -3.943 -21.484 1 70.56 175 HIS B O 1
ATOM 3299 N N . LYS B 1 176 ? -8.328 -2.002 -22.578 1 71.62 176 LYS B N 1
ATOM 3300 C CA . LYS B 1 176 ? -9.18 -2.504 -23.656 1 71.62 176 LYS B CA 1
ATOM 3301 C C . LYS B 1 176 ? -8.578 -3.758 -24.281 1 71.62 176 LYS B C 1
ATOM 3303 O O . LYS B 1 176 ? -7.387 -3.795 -24.594 1 71.62 176 LYS B O 1
ATOM 3308 N N . GLY B 1 177 ? -9.445 -4.82 -24.281 1 75.69 177 GLY B N 1
ATOM 3309 C CA . GLY B 1 177 ? -9.062 -6.047 -24.969 1 75.69 177 GLY B CA 1
ATOM 3310 C C . GLY B 1 177 ? -8.453 -7.078 -24.031 1 75.69 177 GLY B C 1
ATOM 3311 O O . GLY B 1 177 ? -8.281 -8.234 -24.422 1 75.69 177 GLY B O 1
ATOM 3312 N N . MET B 1 178 ? -8.227 -6.707 -22.859 1 78.62 178 MET B N 1
ATOM 3313 C CA . MET B 1 178 ? -7.629 -7.629 -21.906 1 78.62 178 MET B CA 1
ATOM 3314 C C . MET B 1 178 ? -8.672 -8.602 -21.359 1 78.62 178 MET B C 1
ATOM 3316 O O . MET B 1 178 ? -9.852 -8.266 -21.266 1 78.62 178 MET B O 1
ATOM 3320 N N . LEU B 1 179 ? -8.18 -9.789 -21.031 1 82.44 179 LEU B N 1
ATOM 3321 C CA . LEU B 1 179 ? -9.023 -10.773 -20.359 1 82.44 179 LEU B CA 1
ATOM 3322 C C . LEU B 1 179 ? -8.836 -10.727 -18.844 1 82.44 179 LEU B C 1
ATOM 3324 O O . LEU B 1 179 ? -7.703 -10.781 -18.359 1 82.44 179 LEU B O 1
ATOM 3328 N N . TYR B 1 180 ? -9.938 -10.562 -18.219 1 89.31 180 TYR B N 1
ATOM 3329 C CA . TYR B 1 180 ? -9.898 -10.562 -16.766 1 89.31 180 TYR B CA 1
ATOM 3330 C C . TYR B 1 180 ? -10.789 -11.648 -16.188 1 89.31 180 TYR B C 1
ATOM 3332 O O . TYR B 1 180 ? -11.93 -11.828 -16.625 1 89.31 180 TYR B O 1
ATOM 3340 N N . TYR B 1 181 ? -10.258 -12.453 -15.352 1 92.12 181 TYR B N 1
ATOM 3341 C CA . TYR B 1 181 ? -10.969 -13.477 -14.594 1 92.12 181 TYR B CA 1
ATOM 3342 C C . TYR B 1 181 ? -11.133 -13.062 -13.141 1 92.12 181 TYR B C 1
ATOM 3344 O O . TYR B 1 181 ? -10.148 -12.922 -12.406 1 92.12 181 TYR B O 1
ATOM 3352 N N . ILE B 1 182 ? -12.406 -12.828 -12.648 1 97.06 182 ILE B N 1
ATOM 3353 C CA . ILE B 1 182 ? -12.688 -12.359 -11.297 1 97.06 182 ILE B CA 1
ATOM 3354 C C . ILE B 1 182 ? -13.656 -13.312 -10.609 1 97.06 182 ILE B C 1
ATOM 3356 O O . ILE B 1 182 ? -14.844 -13.016 -10.477 1 97.06 182 ILE B O 1
ATOM 3360 N N . PRO B 1 183 ? -13.109 -14.359 -10.102 1 97.25 183 PRO B N 1
ATOM 3361 C CA . PRO B 1 183 ? -13.945 -15.398 -9.5 1 97.25 183 PRO B CA 1
ATOM 3362 C C . PRO B 1 183 ? -14.445 -15.031 -8.102 1 97.25 183 PRO B C 1
ATOM 3364 O O . PRO B 1 183 ? -13.891 -14.133 -7.469 1 97.25 183 PRO B O 1
ATOM 3367 N N . ASN B 1 184 ? -15.547 -15.703 -7.672 1 97.69 184 ASN B N 1
ATOM 3368 C CA . ASN B 1 184 ? -15.969 -15.562 -6.285 1 97.69 184 ASN B CA 1
ATOM 3369 C C . ASN B 1 184 ? -15.133 -16.438 -5.352 1 97.69 184 ASN B C 1
ATOM 3371 O O . ASN B 1 184 ? -14.297 -17.219 -5.805 1 97.69 184 ASN B O 1
ATOM 3375 N N . LEU B 1 185 ? -15.328 -16.312 -4.109 1 97.88 185 LEU B N 1
ATOM 3376 C CA . LEU B 1 185 ? -14.492 -16.953 -3.105 1 97.88 185 LEU B CA 1
ATOM 3377 C C . LEU B 1 185 ? -14.633 -18.469 -3.178 1 97.88 185 LEU B C 1
ATOM 3379 O O . LEU B 1 185 ? -13.656 -19.203 -2.98 1 97.88 185 LEU B O 1
ATOM 3383 N N . ASP B 1 186 ? -15.82 -18.969 -3.461 1 97.94 186 ASP B N 1
ATOM 3384 C CA . ASP B 1 186 ? -16.031 -20.406 -3.551 1 97.94 186 ASP B CA 1
ATOM 3385 C C . ASP B 1 186 ? -15.219 -21.016 -4.688 1 97.94 186 ASP B C 1
ATOM 3387 O O . ASP B 1 186 ? -14.609 -22.078 -4.523 1 97.94 186 ASP B O 1
ATOM 3391 N N . ASP B 1 187 ? -15.211 -20.344 -5.824 1 97.88 187 ASP B N 1
ATOM 3392 C CA . ASP B 1 187 ? -14.43 -20.812 -6.965 1 97.88 187 ASP B CA 1
ATOM 3393 C C . ASP B 1 187 ? -12.93 -20.766 -6.664 1 97.88 187 ASP B C 1
ATOM 3395 O O . ASP B 1 187 ? -12.18 -21.656 -7.07 1 97.88 187 ASP B O 1
ATOM 3399 N N . ILE B 1 188 ? -12.523 -19.734 -5.973 1 98.5 188 ILE B N 1
ATOM 3400 C CA . ILE B 1 188 ? -11.133 -19.609 -5.559 1 98.5 188 ILE B CA 1
ATOM 3401 C C . ILE B 1 188 ? -10.758 -20.781 -4.656 1 98.5 188 ILE B C 1
ATOM 3403 O O . ILE B 1 188 ? -9.734 -21.438 -4.867 1 98.5 188 ILE B O 1
ATOM 3407 N N . LYS B 1 189 ? -11.602 -21.109 -3.68 1 98.5 189 LYS B N 1
ATOM 3408 C CA . LYS B 1 189 ? -11.359 -22.219 -2.76 1 98.5 189 LYS B CA 1
ATOM 3409 C C . LYS B 1 189 ? -11.227 -23.531 -3.514 1 98.5 189 LYS B C 1
ATOM 3411 O O . LYS B 1 189 ? -10.391 -24.375 -3.17 1 98.5 189 LYS B O 1
ATOM 3416 N N . GLU B 1 190 ? -12.023 -23.672 -4.523 1 98.19 190 GLU B N 1
ATOM 3417 C CA . GLU B 1 190 ? -11.977 -24.891 -5.32 1 98.19 190 GLU B CA 1
ATOM 3418 C C . GLU B 1 190 ? -10.648 -25.016 -6.059 1 98.19 190 GLU B C 1
ATOM 3420 O O . GLU B 1 190 ? -10.125 -26.125 -6.211 1 98.19 190 GLU B O 1
ATOM 3425 N N . ILE B 1 191 ? -10.148 -23.922 -6.574 1 97.94 191 ILE B N 1
ATOM 3426 C CA . ILE B 1 191 ? -8.859 -23.922 -7.258 1 97.94 191 ILE B CA 1
ATOM 3427 C C . ILE B 1 191 ? -7.766 -24.391 -6.301 1 97.94 191 ILE B C 1
ATOM 3429 O O . ILE B 1 191 ? -6.961 -25.25 -6.641 1 97.94 191 ILE B O 1
ATOM 3433 N N . TYR B 1 192 ? -7.738 -23.828 -5.066 1 98.69 192 TYR B N 1
ATOM 3434 C CA . TYR B 1 192 ? -6.738 -24.219 -4.078 1 98.69 192 TYR B CA 1
ATOM 3435 C C . TYR B 1 192 ? -6.898 -25.688 -3.703 1 98.69 192 TYR B C 1
ATOM 3437 O O . TYR B 1 192 ? -5.914 -26.422 -3.619 1 98.69 192 TYR B O 1
ATOM 3445 N N . LYS B 1 193 ? -8.148 -26.094 -3.512 1 97.94 193 LYS B N 1
ATOM 3446 C CA . LYS B 1 193 ? -8.43 -27.484 -3.148 1 97.94 193 LYS B CA 1
ATOM 3447 C C . LYS B 1 193 ? -7.941 -28.438 -4.23 1 97.94 193 LYS B C 1
ATOM 3449 O O . LYS B 1 193 ? -7.289 -29.438 -3.932 1 97.94 193 LYS B O 1
ATOM 3454 N N . SER B 1 194 ? -8.242 -28.125 -5.453 1 97.38 194 SER B N 1
ATOM 3455 C CA . SER B 1 194 ? -7.871 -28.969 -6.578 1 97.38 194 SER B CA 1
ATOM 3456 C C . SER B 1 194 ? -6.355 -29.094 -6.707 1 97.38 194 SER B C 1
ATOM 3458 O O . SER B 1 194 ? -5.848 -30.047 -7.289 1 97.38 194 SER B O 1
ATOM 3460 N N . ALA B 1 195 ? -5.633 -28.109 -6.191 1 97.56 195 ALA B N 1
ATOM 3461 C CA . ALA B 1 195 ? -4.172 -28.094 -6.27 1 97.56 195 ALA B CA 1
ATOM 3462 C C . ALA B 1 195 ? -3.549 -28.688 -5.016 1 97.56 195 ALA B C 1
ATOM 3464 O O . ALA B 1 195 ? -2.326 -28.672 -4.855 1 97.56 195 ALA B O 1
ATOM 3465 N N . ASN B 1 196 ? -4.395 -29.203 -4.105 1 97.19 196 ASN B N 1
ATOM 3466 C CA . ASN B 1 196 ? -3.936 -29.75 -2.83 1 97.19 196 ASN B CA 1
ATOM 3467 C C . ASN B 1 196 ? -3.232 -28.688 -1.991 1 97.19 196 ASN B C 1
ATOM 3469 O O . ASN B 1 196 ? -2.174 -28.938 -1.415 1 97.19 196 ASN B O 1
ATOM 3473 N N . LEU B 1 197 ? -3.721 -27.516 -2.006 1 98.69 197 LEU B N 1
ATOM 3474 C CA . LEU B 1 197 ? -3.305 -26.422 -1.149 1 98.69 197 LEU B CA 1
ATOM 3475 C C . LEU B 1 197 ? -4.371 -26.109 -0.102 1 98.69 197 LEU B C 1
ATOM 3477 O O . LEU B 1 197 ? -5.543 -25.922 -0.439 1 98.69 197 LEU B O 1
ATOM 3481 N N . GLU B 1 198 ? -3.99 -26.094 1.087 1 98.62 198 GLU B N 1
ATOM 3482 C CA . GLU B 1 198 ? -4.906 -25.797 2.184 1 98.62 198 GLU B CA 1
ATOM 3483 C C . GLU B 1 198 ? -4.883 -24.312 2.533 1 98.62 198 GLU B C 1
ATOM 3485 O O . GLU B 1 198 ? -3.834 -23.766 2.891 1 98.62 198 GLU B O 1
ATOM 3490 N N . ILE B 1 199 ? -6.008 -23.672 2.449 1 98.69 199 ILE B N 1
ATOM 3491 C CA . ILE B 1 199 ? -6.102 -22.266 2.771 1 98.69 199 ILE B CA 1
ATOM 3492 C C . ILE B 1 199 ? -5.977 -22.062 4.281 1 98.69 199 ILE B C 1
ATOM 3494 O O . ILE B 1 199 ? -6.699 -22.703 5.059 1 98.69 199 ILE B O 1
ATOM 3498 N N . ILE B 1 200 ? -5.059 -21.156 4.613 1 97.62 200 ILE B N 1
ATOM 3499 C CA . ILE B 1 200 ? -4.809 -20.922 6.035 1 97.62 200 ILE B CA 1
ATOM 3500 C C . ILE B 1 200 ? -5.395 -19.578 6.449 1 97.62 200 ILE B C 1
ATOM 3502 O O . ILE B 1 200 ? -5.734 -19.375 7.617 1 97.62 200 ILE B O 1
ATOM 3506 N N . SER B 1 201 ? -5.465 -18.688 5.582 1 98.31 201 SER B N 1
ATOM 3507 C CA . SER B 1 201 ? -6.023 -17.375 5.883 1 98.31 201 SER B CA 1
ATOM 3508 C C . SER B 1 201 ? -6.625 -16.734 4.637 1 98.31 201 SER B C 1
ATOM 3510 O O . SER B 1 201 ? -6.102 -16.906 3.533 1 98.31 201 SER B O 1
ATOM 3512 N N . ILE B 1 202 ? -7.715 -16.078 4.789 1 98.81 202 ILE B N 1
ATOM 3513 C CA . ILE B 1 202 ? -8.328 -15.227 3.781 1 98.81 202 ILE B CA 1
ATOM 3514 C C . ILE B 1 202 ? -8.445 -13.805 4.312 1 98.81 202 ILE B C 1
ATOM 3516 O O . ILE B 1 202 ? -9.156 -13.555 5.293 1 98.81 202 ILE B O 1
ATOM 3520 N N . ASP B 1 203 ? -7.75 -12.969 3.721 1 98.75 203 ASP B N 1
ATOM 3521 C CA . ASP B 1 203 ? -7.758 -11.555 4.066 1 98.75 203 ASP B CA 1
ATOM 3522 C C . ASP B 1 203 ? -8.109 -10.688 2.859 1 98.75 203 ASP B C 1
ATOM 3524 O O . ASP B 1 203 ? -8.477 -11.211 1.804 1 98.75 203 ASP B O 1
ATOM 3528 N N . SER B 1 204 ? -8.133 -9.359 3.045 1 98.62 204 SER B N 1
ATOM 3529 C CA . SER B 1 204 ? -8.562 -8.484 1.963 1 98.62 204 SER B CA 1
ATOM 3530 C C . SER B 1 204 ? -7.766 -7.184 1.954 1 98.62 204 SER B C 1
ATOM 3532 O O . SER B 1 204 ? -7.188 -6.797 2.973 1 98.62 204 SER B O 1
ATOM 3534 N N . GLU B 1 205 ? -7.59 -6.656 0.887 1 98.44 205 GLU B N 1
ATOM 3535 C CA . GLU B 1 205 ? -7.105 -5.301 0.637 1 98.44 205 GLU B CA 1
ATOM 3536 C C . GLU B 1 205 ? -8.055 -4.535 -0.278 1 98.44 205 GLU B C 1
ATOM 3538 O O . GLU B 1 205 ? -8.398 -5.012 -1.36 1 98.44 205 GLU B O 1
ATOM 3543 N N . ARG B 1 206 ? -8.469 -3.33 0.163 1 98.44 206 ARG B N 1
ATOM 3544 C CA . ARG B 1 206 ? -9.469 -2.545 -0.561 1 98.44 206 ARG B CA 1
ATOM 3545 C C . ARG B 1 206 ? -9.156 -1.056 -0.484 1 98.44 206 ARG B C 1
ATOM 3547 O O . ARG B 1 206 ? -8.758 -0.553 0.57 1 98.44 206 ARG B O 1
ATOM 3554 N N . PHE B 1 207 ? -9.25 -0.379 -1.577 1 98.25 207 PHE B N 1
ATOM 3555 C CA . PHE B 1 207 ? -9.18 1.076 -1.531 1 98.25 207 PHE B CA 1
ATOM 3556 C C . PHE B 1 207 ? -10.07 1.696 -2.6 1 98.25 207 PHE B C 1
ATOM 3558 O O . PHE B 1 207 ? -10.43 1.034 -3.576 1 98.25 207 PHE B O 1
ATOM 3565 N N . THR B 1 208 ? -10.531 2.914 -2.389 1 98.44 208 THR B N 1
ATOM 3566 C CA . THR B 1 208 ? -11.367 3.637 -3.338 1 98.44 208 THR B CA 1
ATOM 3567 C C . THR B 1 208 ? -10.656 4.887 -3.848 1 98.44 208 THR B C 1
ATOM 3569 O O . THR B 1 208 ? -9.75 5.398 -3.193 1 98.44 208 THR B O 1
ATOM 3572 N N . ILE B 1 209 ? -10.984 5.27 -5.066 1 96.88 209 ILE B N 1
ATOM 3573 C CA . ILE B 1 209 ? -10.539 6.539 -5.629 1 96.88 209 ILE B CA 1
ATOM 3574 C C . ILE B 1 209 ? -11.727 7.262 -6.266 1 96.88 209 ILE B C 1
ATOM 3576 O O . ILE B 1 209 ? -12.812 6.695 -6.383 1 96.88 209 ILE B O 1
ATOM 3580 N N . ASP B 1 210 ? -11.562 8.547 -6.637 1 95.81 210 ASP B N 1
ATOM 3581 C CA . ASP B 1 210 ? -12.578 9.375 -7.281 1 95.81 210 ASP B CA 1
ATOM 3582 C C . ASP B 1 210 ? -13.812 9.516 -6.395 1 95.81 210 ASP B C 1
ATOM 3584 O O . ASP B 1 210 ? -14.938 9.227 -6.828 1 95.81 210 ASP B O 1
ATOM 3588 N N . ASN B 1 211 ? -13.523 9.859 -5.082 1 97.56 211 ASN B N 1
ATOM 3589 C CA . ASN B 1 211 ? -14.57 10.125 -4.109 1 97.56 211 ASN B CA 1
ATOM 3590 C C . ASN B 1 211 ? -15.445 8.898 -3.875 1 97.56 211 ASN B C 1
ATOM 3592 O O . ASN B 1 211 ? -16.672 9.008 -3.799 1 97.56 211 ASN B O 1
ATOM 3596 N N . GLY B 1 212 ? -14.82 7.789 -3.805 1 97.31 212 GLY B N 1
ATOM 3597 C CA . GLY B 1 212 ? -15.492 6.551 -3.447 1 97.31 212 GLY B CA 1
ATOM 3598 C C . GLY B 1 212 ? -16.156 5.867 -4.629 1 97.31 212 GLY B C 1
ATOM 3599 O O . GLY B 1 212 ? -16.734 4.785 -4.488 1 97.31 212 GLY B O 1
ATOM 3600 N N . LYS B 1 213 ? -16.031 6.391 -5.859 1 96.75 213 LYS B N 1
ATOM 3601 C CA . LYS B 1 213 ? -16.766 5.887 -7.016 1 96.75 213 LYS B CA 1
ATOM 3602 C C . LYS B 1 213 ? -16.078 4.672 -7.625 1 96.75 213 LYS B C 1
ATOM 3604 O O . LYS B 1 213 ? -16.734 3.803 -8.203 1 96.75 213 LYS B O 1
ATOM 3609 N N . ILE B 1 214 ? -14.812 4.633 -7.582 1 96.88 214 ILE B N 1
ATOM 3610 C CA . ILE B 1 214 ? -14.039 3.52 -8.133 1 96.88 214 ILE B CA 1
ATOM 3611 C C . ILE B 1 214 ? -13.484 2.664 -6.996 1 96.88 214 ILE B C 1
ATOM 3613 O O . ILE B 1 214 ? -12.773 3.166 -6.125 1 96.88 214 ILE B O 1
ATOM 3617 N N . ILE B 1 215 ? -13.773 1.409 -7.043 1 97.94 215 ILE B N 1
ATOM 3618 C CA . ILE B 1 215 ? -13.391 0.478 -5.992 1 97.94 215 ILE B CA 1
ATOM 3619 C C . ILE B 1 215 ? -12.328 -0.488 -6.52 1 97.94 215 ILE B C 1
ATOM 3621 O O . ILE B 1 215 ? -12.484 -1.054 -7.602 1 97.94 215 ILE B O 1
ATOM 3625 N N . ASN B 1 216 ? -11.25 -0.579 -5.863 1 97.5 216 ASN B N 1
ATOM 3626 C CA . ASN B 1 216 ? -10.258 -1.639 -6.016 1 97.5 216 ASN B CA 1
ATOM 3627 C C . ASN B 1 216 ? -10.281 -2.6 -4.832 1 97.5 216 ASN B C 1
ATOM 3629 O O . ASN B 1 216 ? -10.125 -2.18 -3.682 1 97.5 216 ASN B O 1
ATOM 3633 N N . SER B 1 217 ? -10.508 -3.85 -5.105 1 98.38 217 SER B N 1
ATOM 3634 C CA . SER B 1 217 ? -10.719 -4.812 -4.031 1 98.38 217 SER B CA 1
ATOM 3635 C C . SER B 1 217 ? -10.062 -6.152 -4.355 1 98.38 217 SER B C 1
ATOM 3637 O O . SER B 1 217 ? -10.164 -6.641 -5.484 1 98.38 217 SER B O 1
ATOM 3639 N N . TRP B 1 218 ? -9.359 -6.699 -3.348 1 98.62 218 TRP B N 1
ATOM 3640 C CA . TRP B 1 218 ? -8.625 -7.949 -3.514 1 98.62 218 TRP B CA 1
ATOM 3641 C C . TRP B 1 218 ? -8.906 -8.898 -2.354 1 98.62 218 TRP B C 1
ATOM 3643 O O . TRP B 1 218 ? -9 -8.469 -1.201 1 98.62 218 TRP B O 1
ATOM 3653 N N . HIS B 1 219 ? -9.039 -10.18 -2.693 1 98.81 219 HIS B N 1
ATOM 3654 C CA . HIS B 1 219 ? -8.82 -11.227 -1.703 1 98.81 219 HIS B CA 1
ATOM 3655 C C . HIS B 1 219 ? -7.344 -11.586 -1.594 1 98.81 219 HIS B C 1
ATOM 3657 O O . HIS B 1 219 ? -6.664 -11.758 -2.609 1 98.81 219 HIS B O 1
ATOM 3663 N N . ILE B 1 220 ? -6.84 -11.594 -0.439 1 98.81 220 ILE B N 1
ATOM 3664 C CA . ILE B 1 220 ? -5.484 -12.07 -0.195 1 98.81 220 ILE B CA 1
ATOM 3665 C C . ILE B 1 220 ? -5.535 -13.445 0.473 1 98.81 220 ILE B C 1
ATOM 3667 O O . ILE B 1 220 ? -6.012 -13.57 1.603 1 98.81 220 ILE B O 1
ATOM 3671 N N . ILE B 1 221 ? -4.992 -14.445 -0.174 1 98.81 221 ILE B N 1
ATOM 3672 C CA . ILE B 1 221 ? -5.145 -15.812 0.32 1 98.81 221 ILE B CA 1
ATOM 3673 C C . ILE B 1 221 ? -3.771 -16.422 0.594 1 98.81 221 ILE B C 1
ATOM 3675 O O . ILE B 1 221 ? -2.893 -16.406 -0.273 1 98.81 221 ILE B O 1
ATOM 3679 N N . GLU B 1 222 ? -3.572 -16.828 1.731 1 98.69 222 GLU B N 1
ATOM 3680 C CA . GLU B 1 222 ? -2.416 -17.625 2.113 1 98.69 222 GLU B CA 1
ATOM 3681 C C . GLU B 1 222 ? -2.783 -19.109 2.227 1 98.69 222 GLU B C 1
ATOM 3683 O O . GLU B 1 222 ? -3.781 -19.453 2.861 1 98.69 222 GLU B O 1
ATOM 3688 N N . ALA B 1 223 ? -2.033 -19.922 1.619 1 98.81 223 ALA B N 1
ATOM 3689 C CA . ALA B 1 223 ? -2.266 -21.375 1.663 1 98.81 223 ALA B CA 1
ATOM 3690 C C . ALA B 1 223 ? -0.957 -22.125 1.845 1 98.81 223 ALA B C 1
ATOM 3692 O O . ALA B 1 223 ? 0.126 -21.562 1.709 1 98.81 223 ALA B O 1
ATOM 3693 N N . LYS B 1 224 ? -1.05 -23.359 2.252 1 98.5 224 LYS B N 1
ATOM 3694 C CA . LYS B 1 224 ? 0.122 -24.219 2.391 1 98.5 224 LYS B CA 1
ATOM 3695 C C . LYS B 1 224 ? -0.081 -25.547 1.661 1 98.5 224 LYS B C 1
ATOM 3697 O O . LYS B 1 224 ? -1.214 -26 1.489 1 98.5 224 LYS B O 1
ATOM 3702 N N . LYS B 1 225 ? 0.995 -26.078 1.222 1 97.81 225 LYS B N 1
ATOM 3703 C CA . LYS B 1 225 ? 0.95 -27.406 0.607 1 97.81 225 LYS B CA 1
ATOM 3704 C C . LYS B 1 225 ? 0.678 -28.484 1.649 1 97.81 225 LYS B C 1
ATOM 3706 O O . LYS B 1 225 ? 1.297 -28.5 2.715 1 97.81 225 LYS B O 1
ATOM 3711 N N . ILE B 1 226 ? -0.267 -29.344 1.396 1 91.94 226 ILE B N 1
ATOM 3712 C CA . ILE B 1 226 ? -0.576 -30.484 2.264 1 91.94 226 ILE B CA 1
ATOM 3713 C C . ILE B 1 226 ? 0.298 -31.672 1.885 1 91.94 226 ILE B C 1
ATOM 3715 O O . ILE B 1 226 ? 0.625 -31.859 0.711 1 91.94 226 ILE B O 1
#

Solvent-accessible surface area (backbone atoms only — not comparable to full-atom values): 22847 Å² total; per-residue (Å²): 115,66,68,58,55,53,25,34,56,50,27,57,58,52,49,56,63,53,52,74,73,49,76,65,74,63,50,59,55,67,60,49,52,52,47,58,74,42,35,89,75,34,55,29,38,33,33,44,56,31,48,56,23,35,54,57,52,53,45,43,72,56,64,41,67,42,40,36,34,29,25,64,50,62,69,36,42,51,46,18,49,50,49,26,58,75,68,69,48,74,62,48,77,45,68,49,54,91,86,60,56,57,40,73,70,70,69,50,46,63,28,35,32,37,38,33,60,82,44,51,31,57,30,50,70,73,57,43,38,51,50,46,35,44,49,42,61,22,28,26,85,64,13,34,37,42,33,38,35,46,31,64,82,13,58,65,56,81,39,53,47,73,79,47,91,52,23,22,37,28,58,54,79,95,47,52,53,22,35,38,28,40,54,54,69,70,58,50,51,48,40,35,50,76,25,48,29,46,77,75,33,53,23,36,42,34,37,33,40,81,54,52,72,41,38,46,33,30,37,34,38,35,26,26,28,109,114,67,68,60,54,55,26,37,55,50,29,56,58,51,49,56,63,54,49,73,73,46,77,64,74,65,49,60,56,67,60,48,55,52,47,59,75,42,35,90,76,35,56,28,39,34,32,45,55,31,47,56,24,36,54,54,54,51,46,42,72,56,63,40,67,43,39,32,32,29,25,64,50,62,72,36,42,51,46,19,49,49,48,27,59,76,68,71,49,73,63,49,75,45,68,47,56,88,84,58,57,56,40,74,71,71,69,50,46,63,28,35,31,36,38,32,61,81,44,51,31,56,31,51,71,72,57,44,39,52,49,46,37,43,48,43,61,24,28,26,83,62,12,34,37,41,34,38,35,46,31,66,81,13,60,64,54,80,39,51,48,73,81,46,91,52,23,22,37,26,59,53,79,95,48,52,53,22,35,38,28,39,51,53,70,69,59,51,51,47,40,37,49,76,25,49,31,46,76,76,33,52,23,35,43,35,37,32,42,81,52,51,71,40,38,47,34,29,36,35,38,34,26,25,28,110

Radius of gyration: 23.0 Å; Cα contacts (8 Å, |Δi|>4): 962; chains: 2; bounding box: 42×61×60 Å